Protein AF-0000000082404807 (afdb_homodimer)

Secondary structure (DSSP, 8-state):
----SS--HHHHHHHHHGGGGGGGS-TT-GGGG-B-TT--SBHHHHHHHHHHHHHHHHHHHHTT-SSPPPPS-------HHHHHHHHHHHHHHHHHHHHHHTT--EEETTEEE-HHHHHHHHHHHHHHHHHHHHHHHT------HHHHHHHHHHH-TTS-GGGS-HHHHHHHHTTSS-BTTB---TTEE---S-GGG--SS-EE-SS--TT-/----SS--HHHHHHHHHGGGGGGGS-TT-GGGG-B-TT--SBHHHHHHHHHHHHHHHHHHHHTT-SSPPPPS-------HHHHHHHHHHHHHHHHHHHHHHTT--EEETTEEE-HHHHHHHHHHHHHHHHHHHHHHHT------HHHHHHHHHHH-TTS-GGGS-HHHHHHHHTTSS-BTTB---TTEE---S-GGG--SS-EE-SS--TT-

Sequence (424 aa):
MTASAEPTPDDVVSAAKALHALTAIPDHSPRWSNTAEPTQWTATHTIEHISDALLFYSGQVARRADAKLPVMRDGRDAPASEHLDNVLSSAHVLAALLRDLAEERAFHPSGSADAPGWAGMAVTEILVHGTDAARALGVGLILPENVCARTVSRVFPWIDLTLARPPELLLAITGRFSIDGVHSDPAWWWQSAPLVEWDGLPRRRDVKPGWTMTASAEPTPDDVVSAAKALHALTAIPDHSPRWSNTAEPTQWTATHTIEHISDALLFYSGQVARRADAKLPVMRDGRDAPASEHLDNVLSSAHVLAALLRDLAEERAFHPSGSADAPGWAGMAVTEILVHGTDAARALGVGLILPENVCARTVSRVFPWIDLTLARPPELLLAITGRFSIDGVHSDPAWWWQSAPLVEWDGLPRRRDVKPGWT

InterPro domains:
  IPR034660 DinB/YfiT-like putative metalloenzymes [SSF109854] (30-139)

Structure (mmCIF, N/CA/C/O backbone):
data_AF-0000000082404807-model_v1
#
loop_
_entity.id
_entity.type
_entity.pdbx_description
1 polymer 'Mycothiol-dependent maleylpyruvate isomerase metal-binding domain-containing protein'
#
loop_
_atom_site.group_PDB
_atom_site.id
_atom_site.type_symbol
_atom_site.label_atom_id
_atom_site.label_alt_id
_atom_site.label_comp_id
_atom_site.label_asym_id
_atom_site.label_entity_id
_atom_site.label_seq_id
_atom_site.pdbx_PDB_ins_code
_atom_site.Cartn_x
_atom_site.Cartn_y
_atom_site.Cartn_z
_atom_site.occupancy
_atom_site.B_iso_or_equiv
_atom_site.auth_seq_id
_atom_site.auth_comp_id
_atom_site.auth_asym_id
_atom_site.auth_atom_id
_atom_site.pdbx_PDB_model_num
ATOM 1 N N . MET A 1 1 ? 7.828 -25.562 15.406 1 32.84 1 MET A N 1
ATOM 2 C CA . MET A 1 1 ? 6.629 -24.828 15.039 1 32.84 1 MET A CA 1
ATOM 3 C C . MET A 1 1 ? 5.945 -25.453 13.828 1 32.84 1 MET A C 1
ATOM 5 O O . MET A 1 1 ? 6.566 -25.625 12.773 1 32.84 1 MET A O 1
ATOM 9 N N . THR A 1 2 ? 5.027 -26.312 13.906 1 43.12 2 THR A N 1
ATOM 10 C CA . THR A 1 2 ? 4.461 -27.141 12.844 1 43.12 2 THR A CA 1
ATOM 11 C C . THR A 1 2 ? 4.133 -26.281 11.617 1 43.12 2 THR A C 1
ATOM 13 O O . THR A 1 2 ? 3.604 -25.172 11.742 1 43.12 2 THR A O 1
ATOM 16 N N . ALA A 1 3 ? 4.953 -26.438 10.633 1 64.25 3 ALA A N 1
ATOM 17 C CA . ALA A 1 3 ? 4.816 -25.75 9.352 1 64.25 3 ALA A CA 1
ATOM 18 C C . ALA A 1 3 ? 3.355 -25.672 8.922 1 64.25 3 ALA A C 1
ATOM 20 O O . ALA A 1 3 ? 2.627 -26.672 9 1 64.25 3 ALA A O 1
ATOM 21 N N . SER A 1 4 ? 2.699 -24.484 8.898 1 72.69 4 SER A N 1
ATOM 22 C CA . SER A 1 4 ? 1.311 -24.281 8.5 1 72.69 4 SER A CA 1
ATOM 23 C C . SER A 1 4 ? 0.981 -25.031 7.219 1 72.69 4 SER A C 1
ATOM 25 O O . SER A 1 4 ? 1.802 -25.109 6.305 1 72.69 4 SER A O 1
ATOM 27 N N . ALA A 1 5 ? -0.142 -25.734 7.242 1 90.81 5 ALA A N 1
ATOM 28 C CA . ALA A 1 5 ? -0.644 -26.438 6.059 1 90.81 5 ALA A CA 1
ATOM 29 C C . ALA A 1 5 ? -1.226 -25.453 5.047 1 90.81 5 ALA A C 1
ATOM 31 O O . ALA A 1 5 ? -1.428 -25.797 3.883 1 90.81 5 ALA A O 1
ATOM 32 N N . GLU A 1 6 ? -1.452 -24.234 5.512 1 97.06 6 GLU A N 1
ATOM 33 C CA . GLU A 1 6 ? -2.045 -23.219 4.648 1 97.06 6 GLU A CA 1
ATOM 34 C C . GLU A 1 6 ? -1.036 -22.125 4.305 1 97.06 6 GLU A C 1
ATOM 36 O O . GLU A 1 6 ? -0.04 -21.953 5.008 1 97.06 6 GLU A O 1
ATOM 41 N N . PRO A 1 7 ? -1.26 -21.422 3.166 1 98.62 7 PRO A N 1
ATOM 42 C CA . PRO A 1 7 ? -0.37 -20.312 2.834 1 98.62 7 PRO A CA 1
ATOM 43 C C . PRO A 1 7 ? -0.277 -19.281 3.953 1 98.62 7 PRO A C 1
ATOM 45 O O . PRO A 1 7 ? -1.282 -18.969 4.602 1 98.62 7 PRO A O 1
ATOM 48 N N . THR A 1 8 ? 0.869 -18.75 4.215 1 98.31 8 THR A N 1
ATOM 49 C CA . THR A 1 8 ? 1.134 -17.781 5.285 1 98.31 8 THR A CA 1
ATOM 50 C C . THR A 1 8 ? 1.59 -16.453 4.711 1 98.31 8 THR A C 1
ATOM 52 O O . THR A 1 8 ? 1.975 -16.375 3.541 1 98.31 8 THR A O 1
ATOM 55 N N . PRO A 1 9 ? 1.544 -15.43 5.531 1 98.5 9 PRO A N 1
ATOM 56 C CA . PRO A 1 9 ? 2.109 -14.156 5.094 1 98.5 9 PRO A CA 1
ATOM 57 C C . PRO A 1 9 ? 3.555 -14.281 4.613 1 98.5 9 PRO A C 1
ATOM 59 O O . PRO A 1 9 ? 3.941 -13.641 3.633 1 98.5 9 PRO A O 1
ATOM 62 N N . ASP A 1 10 ? 4.336 -15.094 5.203 1 98.31 10 ASP A N 1
ATOM 63 C CA . ASP A 1 10 ? 5.73 -15.273 4.809 1 98.31 10 ASP A CA 1
ATOM 64 C C . ASP A 1 10 ? 5.828 -15.891 3.416 1 98.31 10 ASP A C 1
ATOM 66 O O . ASP A 1 10 ? 6.797 -15.648 2.693 1 98.31 10 ASP A O 1
ATOM 70 N N . ASP A 1 11 ? 4.859 -16.703 3.072 1 98.94 11 ASP A N 1
ATOM 71 C CA . ASP A 1 11 ? 4.859 -17.312 1.743 1 98.94 11 ASP A CA 1
ATOM 72 C C . ASP A 1 11 ? 4.754 -16.25 0.654 1 98.94 11 ASP A C 1
ATOM 74 O O . ASP A 1 11 ? 5.312 -16.406 -0.432 1 98.94 11 ASP A O 1
ATOM 78 N N . VAL A 1 12 ? 3.994 -15.172 0.918 1 98.94 12 VAL A N 1
ATOM 79 C CA . VAL A 1 12 ? 3.857 -14.078 -0.041 1 98.94 12 VAL A CA 1
ATOM 80 C C . VAL A 1 12 ? 5.223 -13.445 -0.301 1 98.94 12 VAL A C 1
ATOM 82 O O . VAL A 1 12 ? 5.605 -13.234 -1.453 1 98.94 12 VAL A O 1
ATOM 85 N N . VAL A 1 13 ? 5.969 -13.219 0.742 1 98.88 13 VAL A N 1
ATOM 86 C CA . VAL A 1 13 ? 7.293 -12.609 0.629 1 98.88 13 VAL A CA 1
ATOM 87 C C . VAL A 1 13 ? 8.25 -13.578 -0.061 1 98.88 13 VAL A C 1
ATOM 89 O O . VAL A 1 13 ? 9.039 -13.18 -0.919 1 98.88 13 VAL A O 1
ATOM 92 N N . SER A 1 14 ? 8.156 -14.844 0.324 1 98.88 14 SER A N 1
ATOM 93 C CA . SER A 1 14 ? 8.992 -15.859 -0.313 1 98.88 14 SER A CA 1
ATOM 94 C C . SER A 1 14 ? 8.742 -15.914 -1.816 1 98.88 14 SER A C 1
ATOM 96 O O . SER A 1 14 ? 9.68 -16.047 -2.604 1 98.88 14 SER A O 1
ATOM 98 N N . ALA A 1 15 ? 7.48 -15.844 -2.221 1 98.94 15 ALA A N 1
ATOM 99 C CA . ALA A 1 15 ? 7.137 -15.844 -3.641 1 98.94 15 ALA A CA 1
ATOM 100 C C . ALA A 1 15 ? 7.777 -14.656 -4.359 1 98.94 15 ALA A C 1
ATOM 102 O O . ALA A 1 15 ? 8.336 -14.812 -5.449 1 98.94 15 ALA A O 1
ATOM 103 N N . ALA A 1 16 ? 7.73 -13.492 -3.768 1 98.94 16 ALA A N 1
ATOM 104 C CA . ALA A 1 16 ? 8.32 -12.305 -4.375 1 98.94 16 ALA A CA 1
ATOM 105 C C . ALA A 1 16 ? 9.836 -12.461 -4.523 1 98.94 16 ALA A C 1
ATOM 107 O O . ALA A 1 16 ? 10.406 -12.062 -5.539 1 98.94 16 ALA A O 1
ATOM 108 N N . LYS A 1 17 ? 10.453 -13.047 -3.518 1 98.81 17 LYS A N 1
ATOM 109 C CA . LYS A 1 17 ? 11.906 -13.242 -3.555 1 98.81 17 LYS A CA 1
ATOM 110 C C . LYS A 1 17 ? 12.305 -14.188 -4.684 1 98.81 17 LYS A C 1
ATOM 112 O O . LYS A 1 17 ? 13.414 -14.102 -5.203 1 98.81 17 LYS A O 1
ATOM 117 N N . ALA A 1 18 ? 11.414 -15.102 -5.047 1 98.75 18 ALA A N 1
ATOM 118 C CA . ALA A 1 18 ? 11.688 -16.047 -6.133 1 98.75 18 ALA A CA 1
ATOM 119 C C . ALA A 1 18 ? 11.922 -15.305 -7.449 1 98.75 18 ALA A C 1
ATOM 121 O O . ALA A 1 18 ? 12.508 -15.859 -8.383 1 98.75 18 ALA A O 1
ATOM 122 N N . LEU A 1 19 ? 11.477 -14.031 -7.559 1 98.75 19 LEU A N 1
ATOM 123 C CA . LEU A 1 19 ? 11.617 -13.258 -8.789 1 98.75 19 LEU A CA 1
ATOM 124 C C . LEU A 1 19 ? 12.961 -12.539 -8.836 1 98.75 19 LEU A C 1
ATOM 126 O O . LEU A 1 19 ? 13.289 -11.875 -9.82 1 98.75 19 LEU A O 1
ATOM 130 N N . HIS A 1 20 ? 13.797 -12.688 -7.789 1 97.88 20 HIS A N 1
ATOM 131 C CA . HIS A 1 20 ? 15.055 -11.969 -7.664 1 97.88 20 HIS A CA 1
ATOM 132 C C . HIS A 1 20 ? 15.945 -12.203 -8.875 1 97.88 20 HIS A C 1
ATOM 134 O O . HIS A 1 20 ? 16.688 -11.312 -9.289 1 97.88 20 HIS A O 1
ATOM 140 N N . ALA A 1 21 ? 15.867 -13.383 -9.508 1 98 21 ALA A N 1
ATOM 141 C CA . ALA A 1 21 ? 16.703 -13.734 -10.648 1 98 21 ALA A CA 1
ATOM 142 C C . ALA A 1 21 ? 16.484 -12.773 -11.812 1 98 21 ALA A C 1
ATOM 144 O O . ALA A 1 21 ? 17.391 -12.562 -12.625 1 98 21 ALA A O 1
ATOM 145 N N . LEU A 1 22 ? 15.328 -12.141 -11.875 1 98.75 22 LEU A N 1
ATOM 146 C CA . LEU A 1 22 ? 15.008 -11.242 -12.977 1 98.75 22 LEU A CA 1
ATOM 147 C C . LEU A 1 22 ? 15.789 -9.938 -12.859 1 98.75 22 LEU A C 1
ATOM 149 O O . LEU A 1 22 ? 15.906 -9.195 -13.836 1 98.75 22 LEU A O 1
ATOM 153 N N . THR A 1 23 ? 16.297 -9.609 -11.656 1 97.94 23 THR A N 1
ATOM 154 C CA . THR A 1 23 ? 17.047 -8.375 -11.438 1 97.94 23 THR A CA 1
ATOM 155 C C . THR A 1 23 ? 18.375 -8.391 -12.195 1 97.94 23 THR A C 1
ATOM 157 O O . THR A 1 23 ? 19.016 -7.355 -12.359 1 97.94 23 THR A O 1
ATOM 160 N N . ALA A 1 24 ? 18.75 -9.578 -12.695 1 97.88 24 ALA A N 1
ATOM 161 C CA . ALA A 1 24 ? 20 -9.719 -13.438 1 97.88 24 ALA A CA 1
ATOM 162 C C . ALA A 1 24 ? 19.875 -9.125 -14.836 1 97.88 24 ALA A C 1
ATOM 164 O O . ALA A 1 24 ? 20.875 -8.883 -15.516 1 97.88 24 ALA A O 1
ATOM 165 N N . ILE A 1 25 ? 18.641 -8.93 -15.312 1 98.69 25 ILE A N 1
ATOM 166 C CA . ILE A 1 25 ? 18.422 -8.359 -16.641 1 98.69 25 ILE A CA 1
ATOM 167 C C . ILE A 1 25 ? 18.484 -6.84 -16.562 1 98.69 25 ILE A C 1
ATOM 169 O O . ILE A 1 25 ? 17.688 -6.211 -15.859 1 98.69 25 ILE A O 1
ATOM 173 N N . PRO A 1 26 ? 19.438 -6.199 -17.234 1 98.56 26 PRO A N 1
ATOM 174 C CA . PRO A 1 26 ? 19.547 -4.738 -17.156 1 98.56 26 PRO A CA 1
ATOM 175 C C . PRO A 1 26 ? 18.281 -4.023 -17.625 1 98.56 26 PRO A C 1
ATOM 177 O O . PRO A 1 26 ? 17.625 -4.473 -18.562 1 98.56 26 PRO A O 1
ATOM 180 N N . ASP A 1 27 ? 18.016 -2.879 -17.094 1 98.5 27 ASP A N 1
ATOM 181 C CA . ASP A 1 27 ? 16.812 -2.113 -17.375 1 98.5 27 ASP A CA 1
ATOM 182 C C . ASP A 1 27 ? 16.719 -1.772 -18.859 1 98.5 27 ASP A C 1
ATOM 184 O O . ASP A 1 27 ? 15.609 -1.715 -19.422 1 98.5 27 ASP A O 1
ATOM 188 N N . HIS A 1 28 ? 17.812 -1.585 -19.484 1 98.31 28 HIS A N 1
ATOM 189 C CA . HIS A 1 28 ? 17.781 -1.116 -20.875 1 98.31 28 HIS A CA 1
ATOM 190 C C . HIS A 1 28 ? 17.703 -2.283 -21.844 1 98.31 28 HIS A C 1
ATOM 192 O O . HIS A 1 28 ? 17.641 -2.078 -23.062 1 98.31 28 HIS A O 1
ATOM 198 N N . SER A 1 29 ? 17.672 -3.51 -21.359 1 98.62 29 SER A N 1
ATOM 199 C CA . SER A 1 29 ? 17.578 -4.664 -22.25 1 98.62 29 SER A CA 1
ATOM 200 C C . SER A 1 29 ? 16.281 -4.629 -23.062 1 98.62 29 SER A C 1
ATOM 202 O O . SER A 1 29 ? 15.195 -4.441 -22.5 1 98.62 29 SER A O 1
ATOM 204 N N . PRO A 1 30 ? 16.344 -4.875 -24.328 1 98.38 30 PRO A N 1
ATOM 205 C CA . PRO A 1 30 ? 15.125 -4.914 -25.141 1 98.38 30 PRO A CA 1
ATOM 206 C C . PRO A 1 30 ? 14.234 -6.109 -24.812 1 98.38 30 PRO A C 1
ATOM 208 O O . PRO A 1 30 ? 13.07 -6.141 -25.219 1 98.38 30 PRO A O 1
ATOM 211 N N . ARG A 1 31 ? 14.766 -7.047 -24.078 1 98.56 31 ARG A N 1
ATOM 212 C CA . ARG A 1 31 ? 14.008 -8.25 -23.75 1 98.56 31 ARG A CA 1
ATOM 213 C C . ARG A 1 31 ? 12.789 -7.91 -22.891 1 98.56 31 ARG A C 1
ATOM 215 O O . ARG A 1 31 ? 11.805 -8.648 -22.891 1 98.56 31 ARG A O 1
ATOM 222 N N . TRP A 1 32 ? 12.852 -6.801 -22.219 1 98.69 32 TRP A N 1
ATOM 223 C CA . TRP A 1 32 ? 11.75 -6.406 -21.344 1 98.69 32 TRP A CA 1
ATOM 224 C C . TRP A 1 32 ? 10.484 -6.125 -22.156 1 98.69 32 TRP A C 1
ATOM 226 O O . TRP A 1 32 ? 9.383 -6.109 -21.609 1 98.69 32 TRP A O 1
ATOM 236 N N . SER A 1 33 ? 10.594 -5.93 -23.422 1 98.44 33 SER A N 1
ATOM 237 C CA . SER A 1 33 ? 9.445 -5.66 -24.297 1 98.44 33 SER A CA 1
ATOM 238 C C . SER A 1 33 ? 8.906 -6.945 -24.906 1 98.44 33 SER A C 1
ATOM 240 O O . SER A 1 33 ? 7.879 -6.93 -25.594 1 98.44 33 SER A O 1
ATOM 242 N N . ASN A 1 34 ? 9.562 -8.086 -24.625 1 98.5 34 ASN A N 1
ATOM 243 C CA . ASN A 1 34 ? 9.086 -9.375 -25.141 1 98.5 34 ASN A CA 1
ATOM 244 C C . ASN A 1 34 ? 7.824 -9.828 -24.422 1 98.5 34 ASN A C 1
ATOM 246 O O . ASN A 1 34 ? 7.52 -9.352 -23.328 1 98.5 34 ASN A O 1
ATOM 250 N N . THR A 1 35 ? 7.086 -10.703 -25.094 1 97.19 35 THR A N 1
ATOM 251 C CA . THR A 1 35 ? 5.934 -11.391 -24.516 1 97.19 35 THR A CA 1
ATOM 252 C C . THR A 1 35 ? 6.152 -12.898 -24.516 1 97.19 35 THR A C 1
ATOM 254 O O . THR A 1 35 ? 7.059 -13.398 -25.188 1 97.19 35 THR A O 1
ATOM 257 N N . ALA A 1 36 ? 5.438 -13.531 -23.703 1 92.94 36 ALA A N 1
ATOM 258 C CA . ALA A 1 36 ? 5.434 -14.992 -23.703 1 92.94 36 ALA A CA 1
ATOM 259 C C . ALA A 1 36 ? 4.016 -15.539 -23.531 1 92.94 36 ALA A C 1
ATOM 261 O O . ALA A 1 36 ? 3.227 -14.992 -22.766 1 92.94 36 ALA A O 1
ATOM 262 N N . GLU A 1 37 ? 3.775 -16.578 -24.281 1 90.38 37 GLU A N 1
ATOM 263 C CA . GLU A 1 37 ? 2.49 -17.266 -24.125 1 90.38 37 GLU A CA 1
ATOM 264 C C . GLU A 1 37 ? 2.289 -17.75 -22.703 1 90.38 37 GLU A C 1
ATOM 266 O O . GLU A 1 37 ? 3.24 -18.172 -22.047 1 90.38 37 GLU A O 1
ATOM 271 N N . PRO A 1 38 ? 1.05 -17.703 -22.156 1 89.81 38 PRO A N 1
ATOM 272 C CA . PRO A 1 38 ? -0.196 -17.391 -22.859 1 89.81 38 PRO A CA 1
ATOM 273 C C . PRO A 1 38 ? -0.546 -15.898 -22.781 1 89.81 38 PRO A C 1
ATOM 275 O O . PRO A 1 38 ? -1.612 -15.484 -23.234 1 89.81 38 PRO A O 1
ATOM 278 N N . THR A 1 39 ? 0.325 -15.039 -22.234 1 88.81 39 THR A N 1
ATOM 279 C CA . THR A 1 39 ? -0 -13.625 -22.062 1 88.81 39 THR A CA 1
ATOM 280 C C . THR A 1 39 ? 0.46 -12.812 -23.266 1 88.81 39 THR A C 1
ATOM 282 O O . THR A 1 39 ? 1.368 -13.227 -23.984 1 88.81 39 THR A O 1
ATOM 285 N N . GLN A 1 40 ? -0.214 -11.695 -23.484 1 93.25 40 GLN A N 1
ATOM 286 C CA . GLN A 1 40 ? 0.219 -10.742 -24.5 1 93.25 40 GLN A CA 1
ATOM 287 C C . GLN A 1 40 ? 0.892 -9.523 -23.875 1 93.25 40 GLN A C 1
ATOM 289 O O . GLN A 1 40 ? 1.247 -8.578 -24.578 1 93.25 40 GLN A O 1
ATOM 294 N N . TRP A 1 41 ? 1.074 -9.602 -22.641 1 95.44 41 TRP A N 1
ATOM 295 C CA . TRP A 1 41 ? 1.733 -8.523 -21.922 1 95.44 41 TRP A CA 1
ATOM 296 C C . TRP A 1 41 ? 3.248 -8.609 -22.062 1 95.44 41 TRP A C 1
ATOM 298 O O . TRP A 1 41 ? 3.814 -9.703 -22.062 1 95.44 41 TRP A O 1
ATOM 308 N N . THR A 1 42 ? 3.869 -7.441 -22.156 1 97.69 42 THR A N 1
ATOM 309 C CA . THR A 1 42 ? 5.328 -7.422 -22.109 1 97.69 42 THR A CA 1
ATOM 310 C C . THR A 1 42 ? 5.828 -7.875 -20.734 1 97.69 42 THR A C 1
ATOM 312 O O . THR A 1 42 ? 5.074 -7.867 -19.766 1 97.69 42 THR A O 1
ATOM 315 N N . ALA A 1 43 ? 7.098 -8.305 -20.703 1 98.5 43 ALA A N 1
ATOM 316 C CA . ALA A 1 43 ? 7.695 -8.695 -19.438 1 98.5 43 ALA A CA 1
ATOM 317 C C . ALA A 1 43 ? 7.57 -7.574 -18.406 1 98.5 43 ALA A C 1
ATOM 319 O O . ALA A 1 43 ? 7.176 -7.82 -17.25 1 98.5 43 ALA A O 1
ATOM 320 N N . THR A 1 44 ? 7.848 -6.352 -18.828 1 98.31 44 THR A N 1
ATOM 321 C CA . THR A 1 44 ? 7.793 -5.223 -17.906 1 98.31 44 THR A CA 1
ATOM 322 C C . THR A 1 44 ? 6.367 -4.988 -17.422 1 98.31 44 THR A C 1
ATOM 324 O O . THR A 1 44 ? 6.133 -4.785 -16.234 1 98.31 44 THR A O 1
ATOM 327 N N . HIS A 1 45 ? 5.426 -5.008 -18.328 1 97 45 HIS A N 1
ATOM 328 C CA . HIS A 1 45 ? 4.035 -4.824 -17.938 1 97 45 HIS A CA 1
ATOM 329 C C . HIS A 1 45 ? 3.576 -5.934 -16.984 1 97 45 HIS A C 1
ATOM 331 O O . HIS A 1 45 ? 2.795 -5.688 -16.062 1 97 45 HIS A O 1
ATOM 337 N N . THR A 1 46 ? 4.012 -7.125 -17.234 1 97.38 46 THR A N 1
ATOM 338 C CA . THR A 1 46 ? 3.65 -8.266 -16.391 1 97.38 46 THR A CA 1
ATOM 339 C C . THR A 1 46 ? 4.125 -8.055 -14.961 1 97.38 46 THR A C 1
ATOM 341 O O . THR A 1 46 ? 3.365 -8.266 -14.016 1 97.38 46 THR A O 1
ATOM 344 N N . ILE A 1 47 ? 5.367 -7.586 -14.828 1 98.31 47 ILE A N 1
ATOM 345 C CA . ILE A 1 47 ? 5.902 -7.34 -13.492 1 98.31 47 ILE A CA 1
ATOM 346 C C . ILE A 1 47 ? 5.137 -6.195 -12.836 1 98.31 47 ILE A C 1
ATOM 348 O O . ILE A 1 47 ? 4.789 -6.27 -11.656 1 98.31 47 ILE A O 1
ATOM 352 N N . GLU A 1 48 ? 4.879 -5.152 -13.578 1 97.44 48 GLU A N 1
ATOM 353 C CA . GLU A 1 48 ? 4.082 -4.031 -13.094 1 97.44 48 GLU A CA 1
ATOM 354 C C . GLU A 1 48 ? 2.734 -4.5 -12.555 1 97.44 48 GLU A C 1
ATOM 356 O O . GLU A 1 48 ? 2.307 -4.082 -11.477 1 97.44 48 GLU A O 1
ATOM 361 N N . HIS A 1 49 ? 2.105 -5.363 -13.234 1 96.69 49 HIS A N 1
ATOM 362 C CA . HIS A 1 49 ? 0.781 -5.875 -12.898 1 96.69 49 HIS A CA 1
ATOM 363 C C . HIS A 1 49 ? 0.786 -6.566 -11.539 1 96.69 49 HIS A C 1
ATOM 365 O O . HIS A 1 49 ? -0.181 -6.465 -10.781 1 96.69 49 HIS A O 1
ATOM 371 N N . ILE A 1 50 ? 1.795 -7.293 -11.258 1 98.12 50 ILE A N 1
ATOM 372 C CA . ILE A 1 50 ? 1.865 -8.023 -10 1 98.12 50 ILE A CA 1
ATOM 373 C C . ILE A 1 50 ? 1.721 -7.059 -8.828 1 98.12 50 ILE A C 1
ATOM 375 O O . ILE A 1 50 ? 0.921 -7.289 -7.918 1 98.12 50 ILE A O 1
ATOM 379 N N . SER A 1 51 ? 2.465 -5.93 -8.875 1 97.81 51 SER A N 1
ATOM 380 C CA . SER A 1 51 ? 2.371 -4.938 -7.812 1 97.81 51 SER A CA 1
ATOM 381 C C . SER A 1 51 ? 0.984 -4.305 -7.77 1 97.81 51 SER A C 1
ATOM 383 O O . SER A 1 51 ? 0.461 -4.016 -6.691 1 97.81 51 SER A O 1
ATOM 385 N N . ASP A 1 52 ? 0.389 -4.059 -8.945 1 96.69 52 ASP A N 1
ATOM 386 C CA . ASP A 1 52 ? -0.965 -3.516 -9 1 96.69 52 ASP A CA 1
ATOM 387 C C . ASP A 1 52 ? -1.953 -4.434 -8.281 1 96.69 52 ASP A C 1
ATOM 389 O O . ASP A 1 52 ? -2.777 -3.967 -7.492 1 96.69 52 ASP A O 1
ATOM 393 N N . ALA A 1 53 ? -1.853 -5.699 -8.531 1 96.69 53 ALA A N 1
ATOM 394 C CA . ALA A 1 53 ? -2.75 -6.684 -7.93 1 96.69 53 ALA A CA 1
ATOM 395 C C . ALA A 1 53 ? -2.564 -6.746 -6.418 1 96.69 53 ALA A C 1
ATOM 397 O O . ALA A 1 53 ? -3.541 -6.754 -5.668 1 96.69 53 ALA A O 1
ATOM 398 N N . LEU A 1 54 ? -1.312 -6.785 -6 1 98.56 54 LEU A N 1
ATOM 399 C CA . LEU A 1 54 ? -1.034 -6.906 -4.574 1 98.56 54 LEU A CA 1
ATOM 400 C C . LEU A 1 54 ? -1.513 -5.672 -3.82 1 98.56 54 LEU A C 1
ATOM 402 O O . LEU A 1 54 ? -2.002 -5.777 -2.693 1 98.56 54 LEU A O 1
ATOM 406 N N . LEU A 1 55 ? -1.376 -4.504 -4.375 1 97.88 55 LEU A N 1
ATOM 407 C CA . LEU A 1 55 ? -1.842 -3.291 -3.709 1 97.88 55 LEU A CA 1
ATOM 408 C C . LEU A 1 55 ? -3.365 -3.223 -3.707 1 97.88 55 LEU A C 1
ATOM 410 O O . LEU A 1 55 ? -3.967 -2.711 -2.76 1 97.88 55 LEU A O 1
ATOM 414 N N . PHE A 1 56 ? -3.986 -3.752 -4.773 1 96.62 56 PHE A N 1
ATOM 415 C CA . PHE A 1 56 ? -5.438 -3.9 -4.727 1 96.62 56 PHE A CA 1
ATOM 416 C C . PHE A 1 56 ? -5.855 -4.781 -3.555 1 96.62 56 PHE A C 1
ATOM 418 O O . PHE A 1 56 ? -6.742 -4.414 -2.781 1 96.62 56 PHE A O 1
ATOM 425 N N . TYR A 1 57 ? -5.215 -5.941 -3.426 1 98.44 57 TYR A N 1
ATOM 426 C CA . TYR A 1 57 ? -5.477 -6.812 -2.287 1 98.44 57 TYR A CA 1
ATOM 427 C C . TYR A 1 57 ? -5.281 -6.07 -0.972 1 98.44 57 TYR A C 1
ATOM 429 O O . TYR A 1 57 ? -6.109 -6.176 -0.063 1 98.44 57 TYR A O 1
ATOM 437 N N . SER A 1 58 ? -4.219 -5.309 -0.904 1 98.75 58 SER A N 1
ATOM 438 C CA . SER A 1 58 ? -3.875 -4.598 0.324 1 98.75 58 SER A CA 1
ATOM 439 C C . SER A 1 58 ? -4.98 -3.627 0.73 1 98.75 58 SER A C 1
ATOM 441 O O . SER A 1 58 ? -5.336 -3.545 1.906 1 98.75 58 SER A O 1
ATOM 443 N N . GLY A 1 59 ? -5.488 -2.887 -0.216 1 98.38 59 GLY A N 1
ATOM 444 C CA . GLY A 1 59 ? -6.59 -1.985 0.083 1 98.38 59 GLY A CA 1
ATOM 445 C C . GLY A 1 59 ? -7.812 -2.699 0.628 1 98.38 59 GLY A C 1
ATOM 446 O O . GLY A 1 59 ? -8.406 -2.26 1.616 1 98.38 59 GLY A O 1
ATOM 447 N N . GLN A 1 60 ? -8.195 -3.812 -0.011 1 98.5 60 GLN A N 1
ATOM 448 C CA . GLN A 1 60 ? -9.352 -4.59 0.419 1 98.5 60 GLN A CA 1
ATOM 449 C C . GLN A 1 60 ? -9.172 -5.102 1.846 1 98.5 60 GLN A C 1
ATOM 451 O O . GLN A 1 60 ? -10.094 -5.004 2.666 1 98.5 60 GLN A O 1
ATOM 456 N N . VAL A 1 61 ? -7.984 -5.656 2.107 1 98.88 61 VAL A N 1
ATOM 457 C CA . VAL A 1 61 ? -7.688 -6.281 3.393 1 98.88 61 VAL A CA 1
ATOM 458 C C . VAL A 1 61 ? -7.629 -5.215 4.484 1 98.88 61 VAL A C 1
ATOM 460 O O . VAL A 1 61 ? -8.234 -5.371 5.547 1 98.88 61 VAL A O 1
ATOM 463 N N . ALA A 1 62 ? -6.941 -4.105 4.23 1 98.81 62 ALA A N 1
ATOM 464 C CA . ALA A 1 62 ? -6.746 -3.057 5.23 1 98.81 62 ALA A CA 1
ATOM 465 C C . ALA A 1 62 ? -8.078 -2.449 5.656 1 98.81 62 ALA A C 1
ATOM 467 O O . ALA A 1 62 ? -8.266 -2.096 6.824 1 98.81 62 ALA A O 1
ATOM 468 N N . ARG A 1 63 ? -8.984 -2.344 4.715 1 98.69 63 ARG A N 1
ATOM 469 C CA . ARG A 1 63 ? -10.273 -1.696 4.949 1 98.69 63 ARG A CA 1
ATOM 470 C C . ARG A 1 63 ? -11.32 -2.709 5.402 1 98.69 63 ARG A C 1
ATOM 472 O O . ARG A 1 63 ? -12.469 -2.346 5.664 1 98.69 63 ARG A O 1
ATOM 479 N N . ARG A 1 64 ? -10.938 -4.02 5.504 1 98.56 64 ARG A N 1
ATOM 480 C CA . ARG A 1 64 ? -11.93 -5.062 5.734 1 98.56 64 ARG A CA 1
ATOM 481 C C . ARG A 1 64 ? -13.156 -4.863 4.848 1 98.56 64 ARG A C 1
ATOM 483 O O . ARG A 1 64 ? -14.289 -4.887 5.328 1 98.56 64 ARG A O 1
ATOM 490 N N . ALA A 1 65 ? -12.875 -4.691 3.578 1 98.31 65 ALA A N 1
ATOM 491 C CA . ALA A 1 65 ? -13.898 -4.273 2.623 1 98.31 65 ALA A CA 1
ATOM 492 C C . ALA A 1 65 ? -15.008 -5.312 2.518 1 98.31 65 ALA A C 1
ATOM 494 O O . ALA A 1 65 ? -14.758 -6.516 2.627 1 98.31 65 ALA A O 1
ATOM 495 N N . ASP A 1 66 ? -16.234 -4.875 2.242 1 97.44 66 ASP A N 1
ATOM 496 C CA . ASP A 1 66 ? -17.375 -5.758 2.008 1 97.44 66 ASP A CA 1
ATOM 497 C C . ASP A 1 66 ? -17.797 -5.727 0.54 1 97.44 66 ASP A C 1
ATOM 499 O O . ASP A 1 66 ? -18.688 -6.461 0.134 1 97.44 66 ASP A O 1
ATOM 503 N N . ALA A 1 67 ? -17.172 -4.898 -0.17 1 96.44 67 ALA A N 1
ATOM 504 C CA . ALA A 1 67 ? -17.359 -4.785 -1.615 1 96.44 67 ALA A CA 1
ATOM 505 C C . ALA A 1 67 ? -16.078 -4.324 -2.295 1 96.44 67 ALA A C 1
ATOM 507 O O . ALA A 1 67 ? -15.109 -3.941 -1.622 1 96.44 67 ALA A O 1
ATOM 508 N N . LYS A 1 68 ? -16.078 -4.418 -3.545 1 95.69 68 LYS A N 1
ATOM 509 C CA . LYS A 1 68 ? -14.898 -4.023 -4.301 1 95.69 68 LYS A CA 1
ATOM 510 C C . LYS A 1 68 ? -14.586 -2.541 -4.102 1 95.69 68 LYS A C 1
ATOM 512 O O . LYS A 1 68 ? -15.453 -1.688 -4.289 1 95.69 68 LYS A O 1
ATOM 517 N N . LEU A 1 69 ? -13.375 -2.203 -3.758 1 97 69 LEU A N 1
ATOM 518 C CA . LEU A 1 69 ? -12.891 -0.834 -3.615 1 97 69 LEU A CA 1
ATOM 519 C C . LEU A 1 69 ? -12.148 -0.385 -4.871 1 97 69 LEU A C 1
ATOM 521 O O . LEU A 1 69 ? -11.688 -1.216 -5.656 1 97 69 LEU A O 1
ATOM 525 N N . PRO A 1 70 ? -11.992 0.913 -5.035 1 95.56 70 PRO A N 1
ATOM 526 C CA . PRO A 1 70 ? -11.156 1.41 -6.133 1 95.56 70 PRO A CA 1
ATOM 527 C C . PRO A 1 70 ? -9.703 0.939 -6.027 1 95.56 70 PRO A C 1
ATOM 529 O O . PRO A 1 70 ? -9.172 0.822 -4.926 1 95.56 70 PRO A O 1
ATOM 532 N N . VAL A 1 71 ? -9.086 0.73 -7.172 1 95.31 71 VAL A N 1
ATOM 533 C CA . VAL A 1 71 ? -7.68 0.333 -7.18 1 95.31 71 VAL A CA 1
ATOM 534 C C . VAL A 1 71 ? -6.824 1.454 -6.598 1 95.31 71 VAL A C 1
ATOM 536 O O . VAL A 1 71 ? -7.113 2.635 -6.797 1 95.31 71 VAL A O 1
ATOM 539 N N . MET A 1 72 ? -5.758 1.128 -5.961 1 95.25 72 MET A N 1
ATOM 540 C CA . MET A 1 72 ? -4.852 2.107 -5.367 1 95.25 72 MET A CA 1
ATOM 541 C C . MET A 1 72 ? -3.732 2.473 -6.336 1 95.25 72 MET A C 1
ATOM 543 O O . MET A 1 72 ? -3.115 3.531 -6.211 1 95.25 72 MET A O 1
ATOM 547 N N . ARG A 1 73 ? -3.498 1.586 -7.223 1 94.81 73 ARG A N 1
ATOM 548 C CA . ARG A 1 73 ? -2.453 1.718 -8.234 1 94.81 73 ARG A CA 1
ATOM 549 C C . ARG A 1 73 ? -2.883 1.082 -9.547 1 94.81 73 ARG A C 1
ATOM 551 O O . ARG A 1 73 ? -3.535 0.037 -9.555 1 94.81 73 ARG A O 1
ATOM 558 N N . ASP A 1 74 ? -2.646 1.751 -10.633 1 91.75 74 ASP A N 1
ATOM 559 C CA . ASP A 1 74 ? -2.984 1.256 -11.969 1 91.75 74 ASP A CA 1
ATOM 560 C C . ASP A 1 74 ? -1.86 1.539 -12.961 1 91.75 74 ASP A C 1
ATOM 562 O O . ASP A 1 74 ? -2.045 2.293 -13.914 1 91.75 74 ASP A O 1
ATOM 566 N N . GLY A 1 75 ? -0.705 0.919 -12.609 1 88.2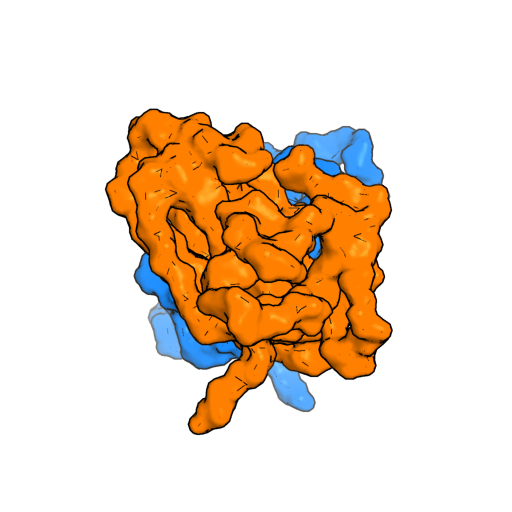5 75 GLY A N 1
ATOM 567 C CA . GLY A 1 75 ? 0.461 1.105 -13.461 1 88.25 75 GLY A CA 1
ATOM 568 C C . GLY A 1 75 ? 1.269 2.338 -13.109 1 88.25 75 GLY A C 1
ATOM 569 O O . GLY A 1 75 ? 0.853 3.139 -12.266 1 88.25 75 GLY A O 1
ATOM 570 N N . ARG A 1 76 ? 2.479 2.482 -13.57 1 88.25 76 ARG A N 1
ATOM 571 C CA . ARG A 1 76 ? 3.35 3.652 -13.523 1 88.25 76 ARG A CA 1
ATOM 572 C C . ARG A 1 76 ? 4.523 3.504 -14.484 1 88.25 76 ARG A C 1
ATOM 574 O O . ARG A 1 76 ? 4.98 2.389 -14.75 1 88.25 76 ARG A O 1
ATOM 581 N N . ASP A 1 77 ? 4.898 4.535 -15.055 1 90.56 77 ASP A N 1
ATOM 582 C CA . ASP A 1 77 ? 6.105 4.531 -15.875 1 90.56 77 ASP A CA 1
ATOM 583 C C . ASP A 1 77 ? 7.359 4.465 -15 1 90.56 77 ASP A C 1
ATOM 585 O O . ASP A 1 77 ? 7.637 5.395 -14.234 1 90.56 77 ASP A O 1
ATOM 589 N N . ALA A 1 78 ? 8.086 3.365 -15.086 1 96.25 78 ALA A N 1
ATOM 590 C CA . ALA A 1 78 ? 9.297 3.152 -14.289 1 96.25 78 ALA A CA 1
ATOM 591 C C . ALA A 1 78 ? 10.164 2.053 -14.891 1 96.25 78 ALA A C 1
ATOM 593 O O . ALA A 1 78 ? 9.672 1.22 -15.664 1 96.25 78 ALA A O 1
ATOM 594 N N . PRO A 1 79 ? 11.438 2.01 -14.594 1 97.12 79 PRO A N 1
ATOM 595 C CA . PRO A 1 79 ? 12.297 0.907 -15.031 1 97.12 79 PRO A CA 1
ATOM 596 C C . PRO A 1 79 ? 11.906 -0.43 -14.406 1 97.12 79 PRO A C 1
ATOM 598 O O . PRO A 1 79 ? 11.289 -0.459 -13.336 1 97.12 79 PRO A O 1
ATOM 601 N N . ALA A 1 80 ? 12.273 -1.496 -15.094 1 97.94 80 ALA A N 1
ATOM 602 C CA . ALA A 1 80 ? 11.945 -2.852 -14.664 1 97.94 80 ALA A CA 1
ATOM 603 C C . ALA A 1 80 ? 12.469 -3.115 -13.25 1 97.94 80 ALA A C 1
ATOM 605 O O . ALA A 1 80 ? 11.805 -3.781 -12.453 1 97.94 80 ALA A O 1
ATOM 606 N N . SER A 1 81 ? 13.656 -2.576 -12.945 1 98 81 SER A N 1
ATOM 607 C CA . SER A 1 81 ? 14.242 -2.793 -11.633 1 98 81 SER A CA 1
ATOM 608 C C . SER A 1 81 ? 13.367 -2.203 -10.531 1 98 81 SER A C 1
ATOM 610 O O . SER A 1 81 ? 13.25 -2.783 -9.445 1 98 81 SER A O 1
ATOM 612 N N . GLU A 1 82 ? 12.758 -1.061 -10.781 1 97.88 82 GLU A N 1
ATOM 613 C CA . GLU A 1 82 ? 11.867 -0.452 -9.805 1 97.88 82 GLU A CA 1
ATOM 614 C C . GLU A 1 82 ? 10.57 -1.255 -9.664 1 97.88 82 GLU A C 1
ATOM 616 O O . GLU A 1 82 ? 10.023 -1.37 -8.562 1 97.88 82 GLU A O 1
ATOM 621 N N . HIS A 1 83 ? 10.086 -1.798 -10.805 1 98.31 83 HIS A N 1
ATOM 622 C CA . HIS A 1 83 ? 8.898 -2.646 -10.734 1 98.31 83 HIS A CA 1
ATOM 623 C C . HIS A 1 83 ? 9.164 -3.898 -9.906 1 98.31 83 HIS A C 1
ATOM 625 O O . HIS A 1 83 ? 8.32 -4.316 -9.109 1 98.31 83 HIS A O 1
ATOM 631 N N . LEU A 1 84 ? 10.344 -4.492 -10.109 1 98.75 84 LEU A N 1
ATOM 632 C CA . LEU A 1 84 ? 10.703 -5.668 -9.32 1 98.75 84 LEU A CA 1
ATOM 633 C C . LEU A 1 84 ? 10.797 -5.32 -7.84 1 98.75 84 LEU A C 1
ATOM 635 O O . LEU A 1 84 ? 10.352 -6.094 -6.988 1 98.75 84 LEU A O 1
ATOM 639 N N . ASP A 1 85 ? 11.359 -4.188 -7.594 1 98.44 85 ASP A N 1
ATOM 640 C CA . ASP A 1 85 ? 11.414 -3.715 -6.215 1 98.44 85 ASP A CA 1
ATOM 641 C C . ASP A 1 85 ? 10.016 -3.506 -5.648 1 98.44 85 ASP A C 1
ATOM 643 O O . ASP A 1 85 ? 9.742 -3.85 -4.496 1 98.44 85 ASP A O 1
ATOM 647 N N . ASN A 1 86 ? 9.125 -2.934 -6.434 1 98.5 86 ASN A N 1
ATOM 648 C CA . ASN A 1 86 ? 7.742 -2.705 -6.012 1 98.5 86 ASN A CA 1
ATOM 649 C C . ASN A 1 86 ? 7.02 -4.02 -5.727 1 98.5 86 ASN A C 1
ATOM 651 O O . ASN A 1 86 ? 6.168 -4.082 -4.84 1 98.5 86 ASN A O 1
ATOM 655 N N . VAL A 1 87 ? 7.32 -5.078 -6.465 1 98.88 87 VAL A N 1
ATOM 656 C CA . VAL A 1 87 ? 6.738 -6.383 -6.168 1 98.88 87 VAL A CA 1
ATOM 657 C C . VAL A 1 87 ? 7.133 -6.816 -4.758 1 98.88 87 VAL A C 1
ATOM 659 O O . VAL A 1 87 ? 6.277 -7.23 -3.967 1 98.88 87 VAL A O 1
ATOM 662 N N . LEU A 1 88 ? 8.414 -6.672 -4.465 1 98.88 88 LEU A N 1
ATOM 663 C CA . LEU A 1 88 ? 8.898 -7.059 -3.146 1 98.88 88 LEU A CA 1
ATOM 664 C C . LEU A 1 88 ? 8.25 -6.203 -2.061 1 98.88 88 LEU A C 1
ATOM 666 O O . LEU A 1 88 ? 7.789 -6.727 -1.045 1 98.88 88 LEU A O 1
ATOM 670 N N . SER A 1 89 ? 8.203 -4.918 -2.275 1 98.81 89 SER A N 1
ATOM 671 C CA . SER A 1 89 ? 7.59 -4.016 -1.305 1 98.81 89 SER A CA 1
ATOM 672 C C . SER A 1 89 ? 6.109 -4.328 -1.115 1 98.81 89 SER A C 1
ATOM 674 O O . SER A 1 89 ? 5.621 -4.383 0.015 1 98.81 89 SER A O 1
ATOM 676 N N . SER A 1 90 ? 5.371 -4.512 -2.217 1 98.88 90 SER A N 1
ATOM 677 C CA . SER A 1 90 ? 3.945 -4.805 -2.129 1 98.88 90 SER A CA 1
ATOM 678 C C . SER A 1 90 ? 3.695 -6.141 -1.435 1 98.88 90 SER A C 1
ATOM 680 O O . SER A 1 90 ? 2.697 -6.301 -0.729 1 98.88 90 SER A O 1
ATOM 682 N N . ALA A 1 91 ? 4.59 -7.094 -1.641 1 98.94 91 ALA A N 1
ATOM 683 C CA . ALA A 1 91 ? 4.488 -8.375 -0.95 1 98.94 91 ALA A CA 1
ATOM 684 C C . ALA A 1 91 ? 4.633 -8.203 0.559 1 98.94 91 ALA A C 1
ATOM 686 O O . ALA A 1 91 ? 3.869 -8.781 1.335 1 98.94 91 ALA A O 1
ATOM 687 N N . HIS A 1 92 ? 5.609 -7.398 0.952 1 98.94 92 HIS A N 1
ATOM 688 C CA . HIS A 1 92 ? 5.805 -7.129 2.373 1 98.94 92 HIS A CA 1
ATOM 689 C C . HIS A 1 92 ? 4.609 -6.387 2.963 1 98.94 92 HIS A C 1
ATOM 691 O O . HIS A 1 92 ? 4.199 -6.664 4.09 1 98.94 92 HIS A O 1
ATOM 697 N N . VAL A 1 93 ? 4.09 -5.422 2.229 1 98.94 93 VAL A N 1
ATOM 698 C CA . VAL A 1 93 ? 2.914 -4.688 2.68 1 98.94 93 VAL A CA 1
ATOM 699 C C . VAL A 1 93 ? 1.757 -5.652 2.92 1 98.94 93 VAL A C 1
ATOM 701 O O . VAL A 1 93 ? 1.171 -5.676 4.004 1 98.94 93 VAL A O 1
ATOM 704 N N . LEU A 1 94 ? 1.461 -6.461 1.945 1 98.94 94 LEU A N 1
ATOM 705 C CA . LEU A 1 94 ? 0.337 -7.383 2.07 1 98.94 94 LEU A CA 1
ATOM 706 C C . LEU A 1 94 ? 0.581 -8.391 3.189 1 98.94 94 LEU A C 1
ATOM 708 O O . LEU A 1 94 ? -0.338 -8.727 3.939 1 98.94 94 LEU A O 1
ATOM 712 N N . ALA A 1 95 ? 1.796 -8.891 3.283 1 98.88 95 ALA A N 1
ATOM 713 C CA . ALA A 1 95 ? 2.113 -9.852 4.336 1 98.88 95 ALA A CA 1
ATOM 714 C C . ALA A 1 95 ? 1.803 -9.273 5.715 1 98.88 95 ALA A C 1
ATOM 716 O O . ALA A 1 95 ? 1.188 -9.945 6.551 1 98.88 95 ALA A O 1
ATOM 717 N N . ALA A 1 96 ? 2.205 -8.047 5.949 1 98.75 96 ALA A N 1
ATOM 718 C CA . ALA A 1 96 ? 1.929 -7.398 7.227 1 98.75 96 ALA A CA 1
ATOM 719 C C . ALA A 1 96 ? 0.427 -7.238 7.445 1 98.75 96 ALA A C 1
ATOM 721 O O . ALA A 1 96 ? -0.067 -7.434 8.562 1 98.75 96 ALA A O 1
ATOM 722 N N . LEU A 1 97 ? -0.274 -6.902 6.438 1 98.88 97 LEU A N 1
ATOM 723 C CA . LEU A 1 97 ? -1.719 -6.719 6.531 1 98.88 97 LEU A CA 1
ATOM 724 C C . LEU A 1 97 ? -2.41 -8.039 6.863 1 98.88 97 LEU A C 1
ATOM 726 O O . LEU A 1 97 ? -3.402 -8.055 7.598 1 98.88 97 LEU A O 1
ATOM 730 N N . LEU A 1 98 ? -1.896 -9.086 6.309 1 98.75 98 LEU A N 1
ATOM 731 C CA . LEU A 1 98 ? -2.5 -10.391 6.566 1 98.75 98 LEU A CA 1
ATOM 732 C C . LEU A 1 98 ? -2.275 -10.812 8.016 1 98.75 98 LEU A C 1
ATOM 734 O O . LEU A 1 98 ? -3.129 -11.477 8.609 1 98.75 98 LEU A O 1
ATOM 738 N N . ARG A 1 99 ? -1.144 -10.438 8.57 1 97.69 99 ARG A N 1
ATOM 739 C CA . ARG A 1 99 ? -0.947 -10.664 10 1 97.69 99 ARG A CA 1
ATOM 740 C C . ARG A 1 99 ? -1.942 -9.852 10.828 1 97.69 99 ARG A C 1
ATOM 742 O O . ARG A 1 99 ? -2.482 -10.352 11.82 1 97.69 99 ARG A O 1
ATOM 749 N N . ASP A 1 100 ? -2.174 -8.688 10.391 1 97.19 100 ASP A N 1
ATOM 750 C CA . ASP A 1 100 ? -3.098 -7.785 11.078 1 97.19 100 ASP A CA 1
ATOM 751 C C . ASP A 1 100 ? -4.543 -8.258 10.922 1 97.19 100 ASP A C 1
ATOM 753 O O . ASP A 1 100 ? -5.379 -8.023 11.797 1 97.19 100 ASP A O 1
ATOM 757 N N . LEU A 1 101 ? -4.84 -8.828 9.7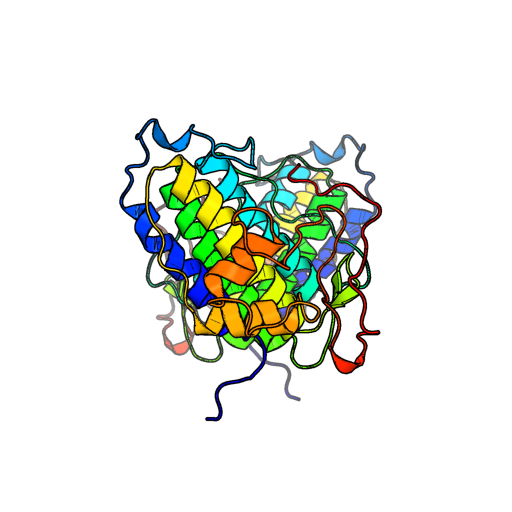89 1 97.94 101 LEU A N 1
ATOM 758 C CA . LEU A 1 101 ? -6.191 -9.289 9.492 1 97.94 101 LEU A CA 1
ATOM 759 C C . LEU A 1 101 ? -6.645 -10.328 10.516 1 97.94 101 LEU A C 1
ATOM 761 O O . LEU A 1 101 ? -7.824 -10.383 10.875 1 97.94 101 LEU A O 1
ATOM 765 N N . ALA A 1 102 ? -5.758 -11.18 11 1 95.75 102 ALA A N 1
ATOM 766 C CA . ALA A 1 102 ? -6.055 -12.203 12 1 95.75 102 ALA A CA 1
ATOM 767 C C . ALA A 1 102 ? -7.152 -13.141 11.516 1 95.75 102 ALA A C 1
ATOM 769 O O . ALA A 1 102 ? -7.039 -13.734 10.445 1 95.75 102 ALA A O 1
ATOM 770 N N . GLU A 1 103 ? -8.281 -13.195 12.219 1 97.25 103 GLU A N 1
ATOM 771 C CA . GLU A 1 103 ? -9.328 -14.164 11.875 1 97.25 103 GLU A CA 1
ATOM 772 C C . GLU A 1 103 ? -10.43 -13.508 11.047 1 97.25 103 GLU A C 1
ATOM 774 O O . GLU A 1 103 ? -11.391 -14.172 10.656 1 97.25 103 GLU A O 1
ATOM 779 N N . GLU A 1 104 ? -10.227 -12.242 10.773 1 98.31 104 GLU A N 1
ATOM 780 C CA . GLU A 1 104 ? -11.234 -11.539 9.984 1 98.31 104 GLU A CA 1
ATOM 781 C C . GLU A 1 104 ? -11.109 -11.883 8.508 1 98.31 104 GLU A C 1
ATOM 783 O O . GLU A 1 104 ? -10.242 -12.664 8.109 1 98.31 104 GLU A O 1
ATOM 788 N N . ARG A 1 105 ? -12.07 -11.375 7.73 1 98.44 105 ARG A N 1
ATOM 789 C CA . ARG A 1 105 ? -12.125 -11.602 6.289 1 98.44 105 ARG A CA 1
ATOM 790 C C . ARG A 1 105 ? -12.375 -10.297 5.539 1 98.44 105 ARG A C 1
ATOM 792 O O . ARG A 1 105 ? -12.758 -9.289 6.141 1 98.44 105 ARG A O 1
ATOM 799 N N . ALA A 1 106 ? -12.094 -10.242 4.379 1 98.5 106 ALA A N 1
ATOM 800 C CA . ALA A 1 106 ? -12.414 -9.125 3.494 1 98.5 106 ALA A CA 1
ATOM 801 C C . ALA A 1 106 ? -12.906 -9.625 2.137 1 98.5 106 ALA A C 1
ATOM 803 O O . ALA A 1 106 ? -12.633 -10.766 1.751 1 98.5 106 ALA A O 1
ATOM 804 N N . PHE A 1 107 ? -13.508 -8.805 1.455 1 96 107 PHE A N 1
ATOM 805 C CA . PHE A 1 107 ? -14.195 -9.117 0.209 1 96 107 PHE A CA 1
ATOM 806 C C . PHE A 1 107 ? -13.203 -9.312 -0.926 1 96 107 PHE A C 1
ATOM 808 O O . PHE A 1 107 ? -12.289 -8.5 -1.11 1 96 107 PHE A O 1
ATOM 815 N N . HIS A 1 108 ? -13.375 -10.312 -1.648 1 93.38 108 HIS A N 1
ATOM 816 C CA . HIS A 1 108 ? -12.867 -10.555 -2.992 1 93.38 108 HIS A CA 1
ATOM 817 C C . HIS A 1 108 ? -13.969 -11.023 -3.928 1 93.38 108 HIS A C 1
ATOM 819 O O . HIS A 1 108 ? -14.906 -11.711 -3.496 1 93.38 108 HIS A O 1
ATOM 825 N N . PRO A 1 109 ? -13.875 -10.672 -5.207 1 88.12 109 PRO A N 1
ATOM 826 C CA . PRO A 1 109 ? -14.906 -11.125 -6.141 1 88.12 109 PRO A CA 1
ATOM 827 C C . PRO A 1 109 ? -15.109 -12.641 -6.098 1 88.12 109 PRO A C 1
ATOM 829 O O . PRO A 1 109 ? -16.203 -13.125 -6.379 1 88.12 109 PRO A O 1
ATOM 832 N N . SER A 1 110 ? -14.094 -13.43 -5.727 1 89.94 110 SER A N 1
ATOM 833 C CA . SER A 1 110 ? -14.188 -14.883 -5.672 1 89.94 110 SER A CA 1
ATOM 834 C C . SER A 1 110 ? -14.773 -15.344 -4.34 1 89.94 110 SER A C 1
ATOM 836 O O . SER A 1 110 ? -15.016 -16.547 -4.145 1 89.94 110 SER A O 1
ATOM 838 N N . GLY A 1 111 ? -14.992 -14.391 -3.396 1 90.69 111 GLY A N 1
ATOM 839 C CA . GLY A 1 111 ? -15.547 -14.734 -2.098 1 90.69 111 GLY A CA 1
ATOM 840 C C . GLY A 1 111 ? -14.938 -13.93 -0.96 1 90.69 111 GLY A C 1
ATOM 841 O O . GLY A 1 111 ? -14.031 -13.125 -1.178 1 90.69 111 GLY A O 1
ATOM 842 N N . SER A 1 112 ? -15.484 -14.156 0.26 1 95.81 112 SER A N 1
ATOM 843 C CA . SER A 1 112 ? -14.961 -13.531 1.47 1 95.81 112 SER A CA 1
ATOM 844 C C . SER A 1 112 ? -13.688 -14.227 1.942 1 95.81 112 SER A C 1
ATOM 846 O O . SER A 1 112 ? -13.75 -15.242 2.639 1 95.81 112 SER A O 1
ATOM 848 N N . ALA A 1 113 ? -12.586 -13.656 1.614 1 97.75 113 ALA A N 1
ATOM 849 C CA . ALA A 1 113 ? -11.297 -14.328 1.772 1 97.75 113 ALA A CA 1
ATOM 850 C C . ALA A 1 113 ? -10.734 -14.109 3.172 1 97.75 113 ALA A C 1
ATOM 852 O O . ALA A 1 113 ? -10.812 -13 3.711 1 97.75 113 ALA A O 1
ATOM 853 N N . ASP A 1 114 ? -10.227 -15.156 3.758 1 98.44 114 ASP A N 1
ATOM 854 C CA . ASP A 1 114 ? -9.43 -15.062 4.977 1 98.44 114 ASP A CA 1
ATOM 855 C C . ASP A 1 114 ? -7.945 -14.938 4.656 1 98.44 114 ASP A C 1
ATOM 857 O O . ASP A 1 114 ? -7.562 -14.867 3.486 1 98.44 114 ASP A O 1
ATOM 861 N N . ALA A 1 115 ? -7.09 -14.836 5.691 1 98.56 115 ALA A N 1
ATOM 862 C CA . ALA A 1 115 ? -5.672 -14.555 5.496 1 98.56 115 ALA A CA 1
ATOM 863 C C . ALA A 1 115 ? -5.016 -15.602 4.609 1 98.56 115 ALA A C 1
ATOM 865 O O . ALA A 1 115 ? -4.316 -15.273 3.648 1 98.56 115 ALA A O 1
ATOM 866 N N . PRO A 1 116 ? -5.234 -16.938 4.801 1 98.62 116 PRO A N 1
ATOM 867 C CA . PRO A 1 116 ? -4.629 -17.922 3.902 1 98.62 116 PRO A CA 1
ATOM 868 C C . PRO A 1 116 ? -5.141 -17.812 2.467 1 98.62 116 PRO A C 1
ATOM 870 O O . PRO A 1 116 ? -4.383 -18.031 1.519 1 98.62 116 PRO A O 1
ATOM 873 N N . GLY A 1 117 ? -6.449 -17.531 2.348 1 98.19 117 GLY A N 1
ATOM 874 C CA . GLY A 1 117 ? -6.984 -17.312 1.012 1 98.19 117 GLY A CA 1
ATOM 875 C C . GLY A 1 117 ? -6.301 -16.188 0.267 1 98.19 117 GLY A C 1
ATOM 876 O O . GLY A 1 117 ? -5.891 -16.344 -0.883 1 98.19 117 GLY A O 1
ATOM 877 N N . TRP A 1 118 ? -6.137 -15.031 0.948 1 98.69 118 TRP A N 1
ATOM 878 C CA . TRP A 1 118 ? -5.441 -13.891 0.361 1 98.69 118 TRP A CA 1
ATOM 879 C C . TRP A 1 118 ? -3.994 -14.234 0.042 1 98.69 118 TRP A C 1
ATOM 881 O O . TRP A 1 118 ? -3.477 -13.867 -1.014 1 98.69 118 TRP A O 1
ATOM 891 N N . ALA A 1 119 ? -3.334 -14.906 0.983 1 98.81 119 ALA A N 1
ATOM 892 C CA . ALA A 1 119 ? -1.942 -15.289 0.76 1 98.81 119 ALA A CA 1
ATOM 893 C C . ALA A 1 119 ? -1.812 -16.188 -0.468 1 98.81 119 ALA A C 1
ATOM 895 O O . ALA A 1 119 ? -0.929 -15.977 -1.305 1 98.81 119 ALA A O 1
ATOM 896 N N . GLY A 1 120 ? -2.695 -17.172 -0.559 1 98.5 120 GLY A N 1
ATOM 897 C CA . GLY A 1 120 ? -2.668 -18.062 -1.711 1 98.5 120 GLY A CA 1
ATOM 898 C C . GLY A 1 120 ? -2.883 -17.328 -3.027 1 98.5 120 GLY A C 1
ATOM 899 O O . GLY A 1 120 ? -2.186 -17.594 -4.008 1 98.5 120 GLY A O 1
ATOM 900 N N . MET A 1 121 ? -3.842 -16.438 -3.035 1 97.62 121 MET A N 1
ATOM 901 C CA . MET A 1 121 ? -4.102 -15.648 -4.242 1 97.62 121 MET A CA 1
ATOM 902 C C . MET A 1 121 ? -2.891 -14.797 -4.605 1 97.62 121 MET A C 1
ATOM 904 O O . MET A 1 121 ? -2.514 -14.711 -5.773 1 97.62 121 MET A O 1
ATOM 908 N N . ALA A 1 122 ? -2.256 -14.203 -3.613 1 98.81 122 ALA A N 1
ATOM 909 C CA . ALA A 1 122 ? -1.091 -13.352 -3.842 1 98.81 122 ALA A CA 1
ATOM 910 C C . ALA A 1 122 ? 0.078 -14.156 -4.395 1 98.81 122 ALA A C 1
ATOM 912 O O . ALA A 1 122 ? 0.727 -13.75 -5.359 1 98.81 122 ALA A O 1
ATOM 913 N N . VAL A 1 123 ? 0.316 -15.289 -3.758 1 98.81 123 VAL A N 1
ATOM 914 C CA . VAL A 1 123 ? 1.382 -16.172 -4.223 1 98.81 123 VAL A CA 1
ATOM 915 C C . VAL A 1 123 ? 1.126 -16.562 -5.672 1 98.81 123 VAL A C 1
ATOM 917 O O . VAL A 1 123 ? 2.045 -16.578 -6.496 1 98.81 123 VAL A O 1
ATOM 920 N N . THR A 1 124 ? -0.12 -16.906 -5.996 1 97.81 124 THR A N 1
ATOM 921 C CA . THR A 1 124 ? -0.471 -17.281 -7.359 1 97.81 124 THR A CA 1
ATOM 922 C C . THR A 1 124 ? -0.162 -16.141 -8.328 1 97.81 124 THR A C 1
ATOM 924 O O . THR A 1 124 ? 0.496 -16.344 -9.352 1 97.81 124 THR A O 1
ATOM 927 N N . GLU A 1 125 ? -0.575 -14.922 -8.008 1 97.31 125 GLU A N 1
ATOM 928 C CA . GLU A 1 125 ? -0.273 -13.766 -8.844 1 97.31 125 GLU A CA 1
ATOM 929 C C . GLU A 1 125 ? 1.229 -13.625 -9.07 1 97.31 125 GLU A C 1
ATOM 931 O O . GLU A 1 125 ? 1.68 -13.438 -10.203 1 97.31 125 GLU A O 1
ATOM 936 N N . ILE A 1 126 ? 1.964 -13.727 -8.023 1 98.88 126 ILE A N 1
ATOM 937 C CA . ILE A 1 126 ? 3.396 -13.461 -8.086 1 98.88 126 ILE A CA 1
ATOM 938 C C . ILE A 1 126 ? 4.09 -14.531 -8.922 1 98.88 126 ILE A C 1
ATOM 940 O O . ILE A 1 126 ? 4.82 -14.219 -9.859 1 98.88 126 ILE A O 1
ATOM 944 N N . LEU A 1 127 ? 3.867 -15.773 -8.609 1 98.75 127 LEU A N 1
ATOM 945 C CA . LEU A 1 127 ? 4.656 -16.844 -9.211 1 98.75 127 LEU A CA 1
ATOM 946 C C . LEU A 1 127 ? 4.207 -17.109 -10.641 1 98.75 127 LEU A C 1
ATOM 948 O O . LEU A 1 127 ? 5.035 -17.391 -11.516 1 98.75 127 LEU A O 1
ATOM 952 N N . VAL A 1 128 ? 2.922 -17.047 -10.898 1 97.25 128 VAL A N 1
ATOM 953 C CA . VAL A 1 128 ? 2.42 -17.359 -12.234 1 97.25 128 VAL A CA 1
ATOM 954 C C . VAL A 1 128 ? 2.779 -16.219 -13.195 1 97.25 128 VAL A C 1
ATOM 956 O O . VAL A 1 128 ? 3.408 -16.453 -14.227 1 97.25 128 VAL A O 1
ATOM 959 N N . HIS A 1 129 ? 2.457 -15.008 -12.859 1 97.38 129 HIS A N 1
ATOM 960 C CA . HIS A 1 129 ? 2.83 -13.891 -13.719 1 97.38 129 HIS A CA 1
ATOM 961 C C . HIS A 1 129 ? 4.34 -13.68 -13.727 1 97.38 129 HIS A C 1
ATOM 963 O O . HIS A 1 129 ? 4.914 -13.281 -14.742 1 97.38 129 HIS A O 1
ATOM 969 N N . GLY A 1 130 ? 4.992 -13.969 -12.57 1 98.62 130 GLY A N 1
ATOM 970 C CA . GLY A 1 130 ? 6.445 -13.977 -12.578 1 98.62 130 GLY A CA 1
ATOM 971 C C . GLY A 1 130 ? 7.031 -14.938 -13.594 1 98.62 130 GLY A C 1
ATOM 972 O O . GLY A 1 130 ? 8 -14.609 -14.281 1 98.62 130 GLY A O 1
ATOM 973 N N . THR A 1 131 ? 6.449 -16.125 -13.672 1 98.31 131 THR A N 1
ATOM 974 C CA . THR A 1 131 ? 6.879 -17.109 -14.648 1 98.31 131 THR A CA 1
ATOM 975 C C . THR A 1 131 ? 6.652 -16.609 -16.062 1 98.31 131 THR A C 1
ATOM 977 O O . THR A 1 131 ? 7.5 -16.797 -16.938 1 98.31 131 THR A O 1
ATOM 980 N N . ASP A 1 132 ? 5.473 -15.938 -16.328 1 97.62 132 ASP A N 1
ATOM 981 C CA . ASP A 1 132 ? 5.219 -15.359 -17.641 1 97.62 132 ASP A CA 1
ATOM 982 C C . ASP A 1 132 ? 6.324 -14.375 -18.031 1 97.62 132 ASP A C 1
ATOM 984 O O . ASP A 1 132 ? 6.859 -14.438 -19.141 1 97.62 132 ASP A O 1
ATOM 988 N N . ALA A 1 133 ? 6.652 -13.469 -17.125 1 98.62 133 ALA A N 1
ATOM 989 C CA . ALA A 1 133 ? 7.695 -12.484 -17.375 1 98.62 133 ALA A CA 1
ATOM 990 C C . ALA A 1 133 ? 9.047 -13.164 -17.594 1 98.62 133 ALA A C 1
ATOM 992 O O . ALA A 1 133 ? 9.797 -12.789 -18.5 1 98.62 133 ALA A O 1
ATOM 993 N N . ALA A 1 134 ? 9.398 -14.156 -16.781 1 98.69 134 ALA A N 1
ATOM 994 C CA . ALA A 1 134 ? 10.672 -14.867 -16.875 1 98.69 134 ALA A CA 1
ATOM 995 C C . ALA A 1 134 ? 10.82 -15.547 -18.234 1 98.69 134 ALA A C 1
ATOM 997 O O . ALA A 1 134 ? 11.883 -15.492 -18.859 1 98.69 134 ALA A O 1
ATOM 998 N N . ARG A 1 135 ? 9.773 -16.188 -18.656 1 98.31 135 ARG A N 1
ATOM 999 C CA . ARG A 1 135 ? 9.789 -16.828 -19.969 1 98.31 135 ARG A CA 1
ATOM 1000 C C . ARG A 1 135 ? 10.047 -15.82 -21.078 1 98.31 135 ARG A C 1
ATOM 1002 O O . ARG A 1 135 ? 10.859 -16.062 -21.969 1 98.31 135 ARG A O 1
ATOM 1009 N N . ALA A 1 136 ? 9.359 -14.672 -20.984 1 98.44 136 ALA A N 1
ATOM 1010 C CA . ALA A 1 136 ? 9.562 -13.609 -21.969 1 98.44 136 ALA A CA 1
ATOM 1011 C C . ALA A 1 136 ? 11.008 -13.125 -21.969 1 98.44 136 ALA A C 1
ATOM 1013 O O . ALA A 1 136 ? 11.547 -12.75 -23.016 1 98.44 136 ALA A O 1
ATOM 1014 N N . LEU A 1 137 ? 11.672 -13.195 -20.812 1 98.75 137 LEU A N 1
ATOM 1015 C CA . LEU A 1 137 ? 13.039 -12.703 -20.641 1 98.75 137 LEU A CA 1
ATOM 1016 C C . LEU A 1 137 ? 14.055 -13.805 -20.938 1 98.75 137 LEU A C 1
ATOM 1018 O O . LEU A 1 137 ? 15.258 -13.547 -21.016 1 98.75 137 LEU A O 1
ATOM 1022 N N . GLY A 1 138 ? 13.586 -15.047 -21.062 1 98.06 138 GLY A N 1
ATOM 1023 C CA . GLY A 1 138 ? 14.484 -16.172 -21.25 1 98.06 138 GLY A CA 1
ATOM 1024 C C . GLY A 1 138 ? 15.211 -16.578 -19.969 1 98.06 138 GLY A C 1
ATOM 1025 O O . GLY A 1 138 ? 16.391 -16.953 -20.016 1 98.06 138 GLY A O 1
ATOM 1026 N N . VAL A 1 139 ? 14.625 -16.359 -18.859 1 97.81 139 VAL A N 1
ATOM 1027 C CA . VAL A 1 139 ? 15.195 -16.688 -17.562 1 97.81 139 VAL A CA 1
ATOM 1028 C C . VAL A 1 139 ? 14.422 -17.844 -16.938 1 97.81 139 VAL A C 1
ATOM 1030 O O . VAL A 1 139 ? 13.195 -17.891 -17.016 1 97.81 139 VAL A O 1
ATOM 1033 N N . GLY A 1 140 ? 15.047 -18.859 -16.375 1 95.69 140 GLY A N 1
ATOM 1034 C CA . GLY A 1 140 ? 14.406 -19.922 -15.609 1 95.69 140 GLY A CA 1
ATOM 1035 C C . GLY A 1 140 ? 14.227 -19.578 -14.141 1 95.69 140 GLY A C 1
ATOM 1036 O O . GLY A 1 140 ? 15.203 -19.281 -13.445 1 95.69 140 GLY A O 1
ATOM 1037 N N . LEU A 1 141 ? 13.055 -19.578 -13.664 1 97.06 141 LEU A N 1
ATOM 1038 C CA . LEU A 1 141 ? 12.789 -19.328 -12.25 1 97.06 141 LEU A CA 1
ATOM 1039 C C . LEU A 1 141 ? 12.711 -20.641 -11.469 1 97.06 141 LEU A C 1
ATOM 1041 O O . LEU A 1 141 ? 12.219 -21.641 -11.992 1 97.06 141 LEU A O 1
ATOM 1045 N N . ILE A 1 142 ? 13.203 -20.609 -10.273 1 97.81 142 ILE A N 1
ATOM 1046 C CA . ILE A 1 142 ? 12.992 -21.688 -9.32 1 97.81 142 ILE A CA 1
ATOM 1047 C C . ILE A 1 142 ? 11.875 -21.312 -8.344 1 97.81 142 ILE A C 1
ATOM 1049 O O . ILE A 1 142 ? 12.047 -20.422 -7.516 1 97.81 142 ILE A O 1
ATOM 1053 N N . LEU A 1 143 ? 10.781 -22.016 -8.477 1 98.69 143 LEU A N 1
ATOM 1054 C CA . LEU A 1 143 ? 9.641 -21.734 -7.617 1 98.69 143 LEU A CA 1
ATOM 1055 C C . LEU A 1 143 ? 9.727 -22.516 -6.316 1 98.69 143 LEU A C 1
ATOM 1057 O O . LEU A 1 143 ? 10.117 -23.688 -6.324 1 98.69 143 LEU A O 1
ATOM 1061 N N . PRO A 1 144 ? 9.438 -21.906 -5.184 1 98.62 144 PRO A N 1
ATOM 1062 C CA . PRO A 1 144 ? 9.523 -22.609 -3.896 1 98.62 144 PRO A CA 1
ATOM 1063 C C . PRO A 1 144 ? 8.469 -23.703 -3.748 1 98.62 144 PRO A C 1
ATOM 1065 O O . PRO A 1 144 ? 7.277 -23.406 -3.613 1 98.62 144 PRO A O 1
ATOM 1068 N N . GLU A 1 145 ? 8.867 -24.922 -3.664 1 98.12 145 GLU A N 1
ATOM 1069 C CA . GLU A 1 145 ? 8.008 -26.094 -3.756 1 98.12 145 GLU A CA 1
ATOM 1070 C C . GLU A 1 145 ? 6.961 -26.109 -2.645 1 98.12 145 GLU A C 1
ATOM 1072 O O . GLU A 1 145 ? 5.773 -26.312 -2.904 1 98.12 145 GLU A O 1
ATOM 1077 N N . ASN A 1 146 ? 7.391 -25.859 -1.401 1 98.25 146 ASN A N 1
ATOM 1078 C CA . ASN A 1 146 ? 6.465 -25.922 -0.275 1 98.25 146 ASN A CA 1
ATOM 1079 C C . ASN A 1 146 ? 5.418 -24.812 -0.347 1 98.25 146 ASN A C 1
ATOM 1081 O O . ASN A 1 146 ? 4.262 -25.016 0.027 1 98.25 146 ASN A O 1
ATOM 1085 N N . VAL A 1 147 ? 5.828 -23.641 -0.805 1 98.81 147 VAL A N 1
ATOM 1086 C CA . VAL A 1 147 ? 4.906 -22.531 -0.98 1 98.81 147 VAL A CA 1
ATOM 1087 C C . VAL A 1 147 ? 3.863 -22.875 -2.039 1 98.81 147 VAL A C 1
ATOM 1089 O O . VAL A 1 147 ? 2.668 -22.641 -1.844 1 98.81 147 VAL A O 1
ATOM 1092 N N . CYS A 1 148 ? 4.301 -23.453 -3.121 1 98.69 148 CYS A N 1
ATOM 1093 C CA . CYS A 1 148 ? 3.398 -23.875 -4.184 1 98.69 148 CYS A CA 1
ATOM 1094 C C . CYS A 1 148 ? 2.426 -24.938 -3.686 1 98.69 148 CYS A C 1
ATOM 1096 O O . CYS A 1 148 ? 1.238 -24.891 -4.012 1 98.69 148 CYS A O 1
ATOM 1098 N N . ALA A 1 149 ? 2.951 -25.828 -2.895 1 98.5 149 ALA A N 1
ATOM 1099 C CA . ALA A 1 149 ? 2.107 -26.906 -2.375 1 98.5 149 ALA A CA 1
ATOM 1100 C C . ALA A 1 149 ? 0.979 -26.344 -1.514 1 98.5 149 ALA A C 1
ATOM 1102 O O . ALA A 1 149 ? -0.188 -26.703 -1.704 1 98.5 149 ALA A O 1
ATOM 1103 N N . ARG A 1 150 ? 1.319 -25.5 -0.537 1 98.56 150 ARG A N 1
ATOM 1104 C CA . ARG A 1 150 ? 0.315 -24.875 0.324 1 98.56 150 ARG A CA 1
ATOM 1105 C C . ARG A 1 150 ? -0.688 -24.078 -0.494 1 98.56 150 ARG A C 1
ATOM 1107 O O . ARG A 1 150 ? -1.884 -24.078 -0.196 1 98.56 150 ARG A O 1
ATOM 1114 N N . THR A 1 151 ? -0.175 -23.422 -1.543 1 98.56 151 THR A N 1
ATOM 1115 C CA . THR A 1 151 ? -1.017 -22.562 -2.371 1 98.56 151 THR A CA 1
ATOM 1116 C C . THR A 1 151 ? -2.006 -23.406 -3.182 1 98.56 151 THR A C 1
ATOM 1118 O O . THR A 1 151 ? -3.209 -23.141 -3.166 1 98.56 151 THR A O 1
ATOM 1121 N N . VAL A 1 152 ? -1.512 -24.453 -3.875 1 97.62 152 VAL A N 1
ATOM 1122 C CA . VAL A 1 152 ? -2.387 -25.297 -4.676 1 97.62 152 VAL A CA 1
ATOM 1123 C C . VAL A 1 152 ? -3.447 -25.938 -3.783 1 97.62 152 VAL A C 1
ATOM 1125 O O . VAL A 1 152 ? -4.637 -25.906 -4.102 1 97.62 152 VAL A O 1
ATOM 1128 N N . SER A 1 153 ? -3.02 -26.406 -2.652 1 97.38 153 SER A N 1
ATOM 1129 C CA . SER A 1 153 ? -3.939 -27.094 -1.742 1 97.38 153 SER A CA 1
ATOM 1130 C C . SER A 1 153 ? -5.031 -26.141 -1.256 1 97.38 153 SER A C 1
ATOM 1132 O O . SER A 1 153 ? -6.168 -26.562 -1.028 1 97.38 153 SER A O 1
ATOM 1134 N N . ARG A 1 154 ? -4.715 -24.906 -1.158 1 97.81 154 ARG A N 1
ATOM 1135 C CA . ARG A 1 154 ? -5.629 -23.969 -0.525 1 97.81 154 ARG A CA 1
ATOM 1136 C C . ARG A 1 154 ? -6.547 -23.312 -1.557 1 97.81 154 ARG A C 1
ATOM 1138 O O . ARG A 1 154 ? -7.754 -23.188 -1.334 1 97.81 154 ARG A O 1
ATOM 1145 N N . VAL A 1 155 ? -6.004 -22.781 -2.68 1 96.69 155 VAL A N 1
ATOM 1146 C CA . VAL A 1 155 ? -6.836 -21.953 -3.537 1 96.69 155 VAL A CA 1
ATOM 1147 C C . VAL A 1 155 ? -7.289 -22.75 -4.758 1 96.69 155 VAL A C 1
ATOM 1149 O O . VAL A 1 155 ? -8.156 -22.297 -5.516 1 96.69 155 VAL A O 1
ATOM 1152 N N . PHE A 1 156 ? -6.734 -23.953 -4.934 1 95.69 156 PHE A N 1
ATOM 1153 C CA . PHE A 1 156 ? -7.168 -24.906 -5.945 1 95.69 156 PHE A CA 1
ATOM 1154 C C . PHE A 1 156 ? -7.383 -26.281 -5.332 1 95.69 156 PHE A C 1
ATOM 1156 O O . PHE A 1 156 ? -6.809 -27.266 -5.793 1 95.69 156 PHE A O 1
ATOM 1163 N N . PRO A 1 157 ? -8.258 -26.391 -4.398 1 95.75 157 PRO A N 1
ATOM 1164 C CA . PRO A 1 157 ? -8.359 -27.609 -3.607 1 95.75 157 PRO A CA 1
ATOM 1165 C C . PRO A 1 157 ? -8.898 -28.797 -4.414 1 95.75 157 PRO A C 1
ATOM 1167 O O . PRO A 1 157 ? -8.844 -29.938 -3.961 1 95.75 157 PRO A O 1
ATOM 1170 N N . TRP A 1 158 ? -9.352 -28.609 -5.57 1 93.88 158 TRP A N 1
ATOM 1171 C CA . TRP A 1 158 ? -9.844 -29.688 -6.414 1 93.88 158 TRP A CA 1
ATOM 1172 C C . TRP A 1 158 ? -8.695 -30.375 -7.152 1 93.88 158 TRP A C 1
ATOM 1174 O O . TRP A 1 158 ? -8.891 -31.391 -7.812 1 93.88 158 TRP A O 1
ATOM 1184 N N . ILE A 1 159 ? -7.527 -29.828 -7.059 1 95 159 ILE A N 1
ATOM 1185 C CA . ILE A 1 159 ? -6.359 -30.422 -7.703 1 95 159 ILE A CA 1
ATOM 1186 C C . ILE A 1 159 ? -5.742 -31.484 -6.789 1 95 159 ILE A C 1
ATOM 1188 O O . ILE A 1 159 ? -5.488 -31.219 -5.609 1 95 159 ILE A O 1
ATOM 1192 N N . ASP A 1 160 ? -5.48 -32.656 -7.281 1 95.19 160 ASP A N 1
ATOM 1193 C CA . ASP A 1 160 ? -4.785 -33.75 -6.582 1 95.19 160 ASP A CA 1
ATOM 1194 C C . ASP A 1 160 ? -3.277 -33.5 -6.559 1 95.19 160 ASP A C 1
ATOM 1196 O O . ASP A 1 160 ? -2.619 -33.531 -7.602 1 95.19 160 ASP A O 1
ATOM 1200 N N . LEU A 1 161 ? -2.691 -33.375 -5.395 1 95.69 161 LEU A N 1
ATOM 1201 C CA . LEU A 1 161 ? -1.295 -32.969 -5.227 1 95.69 161 LEU A CA 1
ATOM 1202 C C . LEU A 1 161 ? -0.365 -34.125 -5.617 1 95.69 161 LEU A C 1
ATOM 1204 O O . LEU A 1 161 ? 0.84 -33.938 -5.781 1 95.69 161 LEU A O 1
ATOM 1208 N N . THR A 1 162 ? -0.9 -35.281 -5.816 1 96.88 162 THR A N 1
ATOM 1209 C CA . THR A 1 162 ? -0.059 -36.438 -6.133 1 96.88 162 THR A CA 1
ATOM 1210 C C . THR A 1 162 ? 0.23 -36.5 -7.633 1 96.88 162 THR A C 1
ATOM 1212 O O . THR A 1 162 ? 1.099 -37.25 -8.07 1 96.88 162 THR A O 1
ATOM 1215 N N . LEU A 1 163 ? -0.396 -35.719 -8.43 1 97.12 163 LEU A N 1
ATOM 1216 C CA . LEU A 1 163 ? -0.323 -35.812 -9.883 1 97.12 163 LEU A CA 1
ATOM 1217 C C . LEU A 1 163 ? 1.035 -35.344 -10.391 1 97.12 163 LEU A C 1
ATOM 1219 O O . LEU A 1 163 ? 1.496 -35.781 -11.445 1 97.12 163 LEU A O 1
ATOM 1223 N N . ALA A 1 164 ? 1.729 -34.406 -9.734 1 97.81 164 ALA A N 1
ATOM 1224 C CA . ALA A 1 164 ? 3.01 -33.844 -10.133 1 97.81 164 ALA A CA 1
ATOM 1225 C C . ALA A 1 164 ? 3.617 -33 -9.008 1 97.81 164 ALA A C 1
ATOM 1227 O O . ALA A 1 164 ? 3.029 -32.906 -7.926 1 97.81 164 ALA A O 1
ATOM 1228 N N . ARG A 1 165 ? 4.836 -32.469 -9.25 1 97.94 165 ARG A N 1
ATOM 1229 C CA . ARG A 1 165 ? 5.441 -31.547 -8.297 1 97.94 165 ARG A CA 1
ATOM 1230 C C . ARG A 1 165 ? 4.605 -30.266 -8.156 1 97.94 165 ARG A C 1
ATOM 1232 O O . ARG A 1 165 ? 4.051 -29.781 -9.141 1 97.94 165 ARG A O 1
ATOM 1239 N N . PRO A 1 166 ? 4.496 -29.688 -7.012 1 98.19 166 PRO A N 1
ATOM 1240 C CA . PRO A 1 166 ? 3.584 -28.578 -6.73 1 98.19 166 PRO A CA 1
ATOM 1241 C C . PRO A 1 166 ? 3.797 -27.391 -7.668 1 98.19 166 PRO A C 1
ATOM 1243 O O . PRO A 1 166 ? 2.826 -26.797 -8.148 1 98.19 166 PRO A O 1
ATOM 1246 N N . PRO A 1 167 ? 5.098 -26.984 -7.984 1 98.56 167 PRO A N 1
ATOM 1247 C CA . PRO A 1 167 ? 5.238 -25.891 -8.945 1 98.56 167 PRO A CA 1
ATOM 1248 C C . PRO A 1 167 ? 4.621 -26.203 -10.305 1 98.56 167 PRO A C 1
ATOM 1250 O O . PRO A 1 167 ? 4.012 -25.328 -10.93 1 98.56 167 PRO A O 1
ATOM 1253 N N . GLU A 1 168 ? 4.742 -27.438 -10.742 1 98.06 168 GLU A N 1
ATOM 1254 C CA . GLU A 1 168 ? 4.148 -27.859 -12.008 1 98.06 168 GLU A CA 1
ATOM 1255 C C . GLU A 1 168 ? 2.625 -27.797 -11.945 1 98.06 168 GLU A C 1
ATOM 1257 O O . GLU A 1 168 ? 1.973 -27.391 -12.914 1 98.06 168 GLU A O 1
ATOM 1262 N N . LEU A 1 169 ? 2.039 -28.219 -10.836 1 97.75 169 LEU A N 1
ATOM 1263 C CA . LEU A 1 169 ? 0.59 -28.203 -10.664 1 97.75 169 LEU A CA 1
ATOM 1264 C C . LEU A 1 169 ? 0.062 -26.766 -10.711 1 97.75 169 LEU A C 1
ATOM 1266 O O . LEU A 1 169 ? -0.957 -26.5 -11.352 1 97.75 169 LEU A O 1
ATOM 1270 N N . LEU A 1 170 ? 0.765 -25.828 -10.039 1 97.38 170 LEU A N 1
ATOM 1271 C CA . LEU A 1 170 ? 0.361 -24.422 -10.039 1 97.38 170 LEU A CA 1
ATOM 1272 C C . LEU A 1 170 ? 0.373 -23.859 -11.453 1 97.38 170 LEU A C 1
ATOM 1274 O O . LEU A 1 170 ? -0.579 -23.203 -11.867 1 97.38 170 LEU A O 1
ATOM 1278 N N . LEU A 1 171 ? 1.432 -24.156 -12.18 1 96.81 171 LEU A N 1
ATOM 1279 C CA . LEU A 1 171 ? 1.558 -23.656 -13.539 1 96.81 171 LEU A CA 1
ATOM 1280 C C . LEU A 1 171 ? 0.57 -24.344 -14.469 1 96.81 171 LEU A C 1
ATOM 1282 O O . LEU A 1 171 ? 0.063 -23.734 -15.414 1 96.81 171 LEU A O 1
ATOM 1286 N N . ALA A 1 172 ? 0.227 -25.625 -14.242 1 96.12 172 ALA A N 1
ATOM 1287 C CA . ALA A 1 172 ? -0.693 -26.375 -15.094 1 96.12 172 ALA A CA 1
ATOM 1288 C C . ALA A 1 172 ? -2.125 -25.875 -14.93 1 96.12 172 ALA A C 1
ATOM 1290 O O . ALA A 1 172 ? -2.828 -25.641 -15.922 1 96.12 172 ALA A O 1
ATOM 1291 N N . ILE A 1 173 ? -2.562 -25.672 -13.688 1 94.25 173 ILE A N 1
ATOM 1292 C CA . ILE A 1 173 ? -3.936 -25.25 -13.43 1 94.25 173 ILE A CA 1
ATOM 1293 C C . ILE A 1 173 ? -4.156 -23.844 -13.992 1 94.25 173 ILE A C 1
ATOM 1295 O O . ILE A 1 173 ? -5.289 -23.469 -14.32 1 94.25 173 ILE A O 1
ATOM 1299 N N . THR A 1 174 ? -3.068 -23.078 -14.156 1 93.06 174 THR A N 1
ATOM 1300 C CA . THR A 1 174 ? -3.174 -21.719 -14.68 1 93.06 174 THR A CA 1
ATOM 1301 C C . THR A 1 174 ? -2.797 -21.672 -16.156 1 93.06 174 THR A C 1
ATOM 1303 O O . THR A 1 174 ? -2.58 -20.609 -16.719 1 93.06 174 THR A O 1
ATOM 1306 N N . GLY A 1 175 ? -2.607 -22.844 -16.766 1 92.38 175 GLY A N 1
ATOM 1307 C CA . GLY A 1 175 ? -2.506 -22.953 -18.203 1 92.38 175 GLY A CA 1
ATOM 1308 C C . GLY A 1 175 ? -1.094 -22.766 -18.719 1 92.38 175 GLY A C 1
ATOM 1309 O O . GLY A 1 175 ? -0.892 -22.5 -19.906 1 92.38 175 GLY A O 1
ATOM 1310 N N . ARG A 1 176 ? -0.045 -22.875 -17.844 1 93.94 176 ARG A N 1
ATOM 1311 C CA . ARG A 1 176 ? 1.324 -22.594 -18.266 1 93.94 176 ARG A CA 1
ATOM 1312 C C . ARG A 1 176 ? 2.125 -23.891 -18.422 1 93.94 176 ARG A C 1
ATOM 1314 O O . ARG A 1 176 ? 3.289 -23.859 -18.828 1 93.94 176 ARG A O 1
ATOM 1321 N N . PHE A 1 177 ? 1.54 -24.938 -18.062 1 92.12 177 PHE A N 1
ATOM 1322 C CA . PHE A 1 177 ? 2.143 -26.266 -18.125 1 92.12 177 PHE A CA 1
ATOM 1323 C C . PHE A 1 177 ? 1.085 -27.328 -18.406 1 92.12 177 PHE A C 1
ATOM 1325 O O . PHE A 1 177 ? -0.103 -27.109 -18.156 1 92.12 177 PHE A O 1
ATOM 1332 N N . SER A 1 178 ? 1.488 -28.453 -19 1 94.88 178 SER A N 1
ATOM 1333 C CA . SER A 1 178 ? 0.534 -29.516 -19.281 1 94.88 178 SER A CA 1
ATOM 1334 C C . SER A 1 178 ? 0.802 -30.734 -18.406 1 94.88 178 SER A C 1
ATOM 1336 O O . SER A 1 178 ? 1.932 -31.234 -18.344 1 94.88 178 SER A O 1
ATOM 1338 N N . ILE A 1 179 ? -0.164 -31.109 -17.688 1 95.38 179 ILE A N 1
ATOM 1339 C CA . ILE A 1 179 ? -0.173 -32.344 -16.875 1 95.38 179 ILE A CA 1
ATOM 1340 C C . ILE A 1 179 ? -1.466 -33.094 -17.125 1 95.38 179 ILE A C 1
ATOM 1342 O O . ILE A 1 179 ? -2.559 -32.531 -17.047 1 95.38 179 ILE A O 1
ATOM 1346 N N . ASP A 1 180 ? -1.311 -34.375 -17.375 1 94 180 ASP A N 1
ATOM 1347 C CA . ASP A 1 180 ? -2.508 -35.188 -17.531 1 94 180 ASP A CA 1
ATOM 1348 C C . ASP A 1 180 ? -3.396 -35.125 -16.297 1 94 180 ASP A C 1
ATOM 1350 O O . ASP A 1 180 ? -2.914 -35.25 -15.164 1 94 180 ASP A O 1
ATOM 1354 N N . GLY A 1 181 ? -4.73 -34.844 -16.516 1 91.81 181 GLY A N 1
ATOM 1355 C CA . GLY A 1 181 ? -5.668 -34.812 -15.414 1 91.81 181 GLY A CA 1
ATOM 1356 C C . GLY A 1 181 ? -5.836 -33.406 -14.82 1 91.81 181 GLY A C 1
ATOM 1357 O O . GLY A 1 181 ? -6.699 -33.188 -13.961 1 91.81 181 GLY A O 1
ATOM 1358 N N . VAL A 1 182 ? -4.977 -32.5 -15.234 1 92.88 182 VAL A N 1
ATOM 1359 C CA . VAL A 1 182 ? -5.102 -31.125 -14.766 1 92.88 182 VAL A CA 1
ATOM 1360 C C . VAL A 1 182 ? -5.5 -30.219 -15.93 1 92.88 182 VAL A C 1
ATOM 1362 O O . VAL A 1 182 ? -4.738 -30.062 -16.891 1 92.88 182 VAL A O 1
ATOM 1365 N N . HIS A 1 183 ? -6.684 -29.672 -15.883 1 87.62 183 HIS A N 1
ATOM 1366 C CA . HIS A 1 183 ? -7.219 -28.828 -16.953 1 87.62 183 HIS A CA 1
ATOM 1367 C C . HIS A 1 183 ? -7.324 -27.375 -16.516 1 87.62 183 HIS A C 1
ATOM 1369 O O . HIS A 1 183 ? -7.832 -27.078 -15.438 1 87.62 183 HIS A O 1
ATOM 1375 N N . SER A 1 184 ? -6.703 -26.578 -17.344 1 85 184 SER A N 1
ATOM 1376 C CA . SER A 1 184 ? -6.855 -25.141 -17.094 1 85 184 SER A CA 1
ATOM 1377 C C . SER A 1 184 ? -8.172 -24.625 -17.672 1 85 184 SER A C 1
ATOM 1379 O O . SER A 1 184 ? -8.547 -24.969 -18.797 1 85 184 SER A O 1
ATOM 1381 N N . ASP A 1 185 ? -8.867 -23.953 -16.828 1 81.44 185 ASP A N 1
ATOM 1382 C CA . ASP A 1 185 ? -10.125 -23.297 -17.172 1 81.44 185 ASP A CA 1
ATOM 1383 C C . ASP A 1 185 ? -10.07 -21.797 -16.859 1 81.44 185 ASP A C 1
ATOM 1385 O O . ASP A 1 185 ? -10.008 -21.391 -15.703 1 81.44 185 ASP A O 1
ATOM 1389 N N . PRO A 1 186 ? -10.102 -20.969 -17.938 1 77.19 186 PRO A N 1
ATOM 1390 C CA . PRO A 1 186 ? -10.016 -19.531 -17.688 1 77.19 186 PRO A CA 1
ATOM 1391 C C . PRO A 1 186 ? -11.203 -19 -16.875 1 77.19 186 PRO A C 1
ATOM 1393 O O . PRO A 1 186 ? -11.156 -17.859 -16.391 1 77.19 186 PRO A O 1
ATOM 1396 N N . ALA A 1 187 ? -12.141 -19.828 -16.734 1 81.06 187 ALA A N 1
ATOM 1397 C CA . ALA A 1 187 ? -13.352 -19.359 -16.062 1 81.06 187 ALA A CA 1
ATOM 1398 C C . ALA A 1 187 ? -13.336 -19.719 -14.578 1 81.06 187 ALA A C 1
ATOM 1400 O O . ALA A 1 187 ? -14.25 -19.359 -13.836 1 81.06 187 ALA A O 1
ATOM 1401 N N . TRP A 1 188 ? -12.32 -20.391 -14.164 1 78.19 188 TRP A N 1
ATOM 1402 C CA . TRP A 1 188 ? -12.312 -20.703 -12.734 1 78.19 188 TRP A CA 1
ATOM 1403 C C . TRP A 1 188 ? -11.938 -19.484 -11.906 1 78.19 188 TRP A C 1
ATOM 1405 O O . TRP A 1 188 ? -11.406 -18.5 -12.445 1 78.19 188 TRP A O 1
ATOM 1415 N N . TRP A 1 189 ? -12.469 -19.594 -10.562 1 82.19 189 TRP A N 1
ATOM 1416 C CA . TRP A 1 189 ? -11.906 -18.703 -9.547 1 82.19 189 TRP A CA 1
ATOM 1417 C C . TRP A 1 189 ? -11.203 -19.516 -8.453 1 82.19 189 TRP A C 1
ATOM 1419 O O . TRP A 1 189 ? -11.445 -20.719 -8.312 1 82.19 189 TRP A O 1
ATOM 1429 N N . TRP A 1 190 ? -10.406 -18.875 -7.719 1 88.69 190 TRP A N 1
ATOM 1430 C CA . TRP A 1 190 ? -9.789 -19.391 -6.508 1 88.69 190 TRP A CA 1
ATOM 1431 C C . TRP A 1 190 ? -10.836 -19.688 -5.441 1 88.69 190 TRP A C 1
ATOM 1433 O O . TRP A 1 190 ? -11.883 -19.031 -5.398 1 88.69 190 TRP A O 1
ATOM 1443 N N . GLN A 1 191 ? -10.531 -20.719 -4.738 1 93.62 191 GLN A N 1
ATOM 1444 C CA . GLN A 1 191 ? -11.219 -20.812 -3.451 1 93.62 191 GLN A CA 1
ATOM 1445 C C . GLN A 1 191 ? -10.633 -19.844 -2.439 1 93.62 191 GLN A C 1
ATOM 1447 O O . GLN A 1 191 ? -9.672 -20.156 -1.738 1 93.62 191 GLN A O 1
ATOM 1452 N N . SER A 1 192 ? -11.211 -18.688 -2.322 1 94.56 192 SER A N 1
ATOM 1453 C CA . SER A 1 192 ? -10.656 -17.625 -1.492 1 94.56 192 SER A CA 1
ATOM 1454 C C . SER A 1 192 ? -11.141 -17.734 -0.05 1 94.56 192 SER A C 1
ATOM 1456 O O . SER A 1 192 ? -10.398 -17.422 0.884 1 94.56 192 SER A O 1
ATOM 1458 N N . ALA A 1 193 ? -12.391 -18.203 0.167 1 96 193 ALA A N 1
ATOM 1459 C CA . ALA A 1 193 ? -12.969 -18.391 1.497 1 96 193 ALA A CA 1
ATOM 1460 C C . ALA A 1 193 ? -12.398 -19.625 2.178 1 96 193 ALA A C 1
ATOM 1462 O O . ALA A 1 193 ? -11.82 -20.5 1.52 1 96 193 ALA A O 1
ATOM 1463 N N . PRO A 1 194 ? -12.531 -19.766 3.463 1 96.69 194 PRO A N 1
ATOM 1464 C CA . PRO A 1 194 ? -12.008 -20.922 4.184 1 96.69 194 PRO A CA 1
ATOM 1465 C C . PRO A 1 194 ? -12.469 -22.25 3.578 1 96.69 194 PRO A C 1
ATOM 1467 O O . PRO A 1 194 ? -13.609 -22.359 3.123 1 96.69 194 PRO A O 1
ATOM 1470 N N . LEU A 1 195 ? -11.578 -23.219 3.646 1 95.69 195 LEU A N 1
ATOM 1471 C CA . LEU A 1 195 ? -11.828 -24.5 2.994 1 95.69 195 LEU A CA 1
ATOM 1472 C C . LEU A 1 195 ? -13.047 -25.203 3.59 1 95.69 195 LEU A C 1
ATOM 1474 O O . LEU A 1 195 ? -13.727 -25.969 2.906 1 95.69 195 LEU A O 1
ATOM 1478 N N . VAL A 1 196 ? -13.344 -24.922 4.82 1 96.06 196 VAL A N 1
ATOM 1479 C CA . VAL A 1 196 ? -14.508 -25.516 5.469 1 96.06 196 VAL A CA 1
ATOM 1480 C C . VAL A 1 196 ? -15.781 -25.094 4.746 1 96.06 196 VAL A C 1
ATOM 1482 O O . VAL A 1 196 ? -16.812 -25.766 4.832 1 96.06 196 VAL A O 1
ATOM 1485 N N . GLU A 1 197 ? -15.664 -24 3.977 1 95.19 197 GLU A N 1
ATOM 1486 C CA . GLU A 1 197 ? -16.812 -23.5 3.238 1 95.19 197 GLU A CA 1
ATOM 1487 C C . GLU A 1 197 ? -16.812 -24 1.796 1 95.19 197 GLU A C 1
ATOM 1489 O O . GLU A 1 197 ? -17.719 -23.672 1.021 1 95.19 197 GLU A O 1
ATOM 1494 N N . TRP A 1 198 ? -15.812 -24.688 1.471 1 94.94 198 TRP A N 1
ATOM 1495 C CA . TRP A 1 198 ? -15.703 -25.203 0.108 1 94.94 198 TRP A CA 1
ATOM 1496 C C . TRP A 1 198 ? -16.703 -26.328 -0.132 1 94.94 198 TRP A C 1
ATOM 1498 O O . TRP A 1 198 ? -16.828 -27.25 0.68 1 94.94 198 TRP A O 1
ATOM 1508 N N . ASP A 1 199 ? -17.375 -26.297 -1.262 1 93.06 199 ASP A N 1
ATOM 1509 C CA . ASP A 1 199 ? -18.438 -27.266 -1.522 1 93.06 199 ASP A CA 1
ATOM 1510 C C . ASP A 1 199 ? -17.938 -28.391 -2.438 1 93.06 199 ASP A C 1
ATOM 1512 O O . ASP A 1 199 ? -18.734 -29.188 -2.932 1 93.06 199 ASP A O 1
ATOM 1516 N N . GLY A 1 200 ? -16.672 -28.375 -2.803 1 92.69 200 GLY A N 1
ATOM 1517 C CA . GLY A 1 200 ? -16.109 -29.469 -3.568 1 92.69 200 GLY A CA 1
ATOM 1518 C C . GLY A 1 200 ? -15.93 -29.141 -5.039 1 92.69 200 GLY A C 1
ATOM 1519 O O . GLY A 1 200 ? -15.367 -29.938 -5.797 1 92.69 200 GLY A O 1
ATOM 1520 N N . LEU A 1 201 ? -16.391 -27.891 -5.438 1 89.75 201 LEU A N 1
ATOM 1521 C CA . LEU A 1 201 ? -16.312 -27.516 -6.844 1 89.75 201 LEU A CA 1
ATOM 1522 C C . LEU A 1 201 ? -15.562 -26.188 -7.008 1 89.75 201 LEU A C 1
ATOM 1524 O O . LEU A 1 201 ? -15.617 -25.328 -6.125 1 89.75 201 LEU A O 1
ATOM 1528 N N . PRO A 1 202 ? -14.875 -26.125 -8.156 1 86.88 202 PRO A N 1
ATOM 1529 C CA . PRO A 1 202 ? -14.281 -24.812 -8.414 1 86.88 202 PRO A CA 1
ATOM 1530 C C . PRO A 1 202 ? -15.32 -23.703 -8.555 1 86.88 202 PRO A C 1
ATOM 1532 O O . PRO A 1 202 ? -16.391 -23.922 -9.141 1 86.88 202 PRO A O 1
ATOM 1535 N N . ARG A 1 203 ? -14.977 -22.547 -7.961 1 83.5 203 ARG A N 1
ATOM 1536 C CA . ARG A 1 203 ? -15.812 -21.375 -8.227 1 83.5 203 ARG A CA 1
ATOM 1537 C C . ARG A 1 203 ? -15.664 -20.922 -9.68 1 83.5 203 ARG A C 1
ATOM 1539 O O . ARG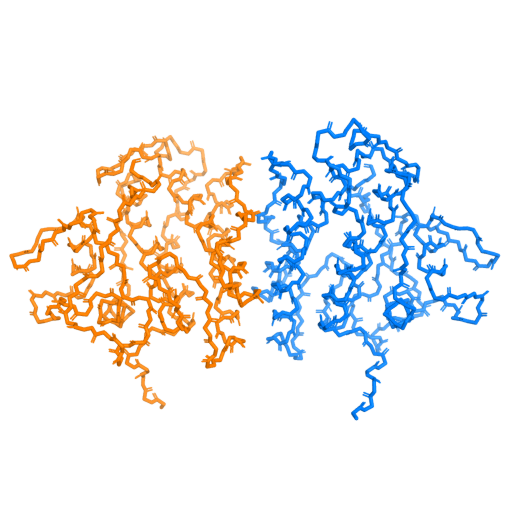 A 1 203 ? -14.617 -21.125 -10.297 1 83.5 203 ARG A O 1
ATOM 1546 N N . ARG A 1 204 ? -16.719 -20.312 -10.133 1 85.06 204 ARG A N 1
ATOM 1547 C CA . ARG A 1 204 ? -16.688 -19.875 -11.523 1 85.06 204 ARG A CA 1
ATOM 1548 C C . ARG A 1 204 ? -16.906 -18.359 -11.625 1 85.06 204 ARG A C 1
ATOM 1550 O O . ARG A 1 204 ? -17.688 -17.781 -10.875 1 85.06 204 ARG A O 1
ATOM 1557 N N . ARG A 1 205 ? -16.109 -17.812 -12.492 1 82.88 205 ARG A N 1
ATOM 1558 C CA . ARG A 1 205 ? -16.281 -16.375 -12.734 1 82.88 205 ARG A CA 1
ATOM 1559 C C . ARG A 1 205 ? -17.156 -16.141 -13.961 1 82.88 205 ARG A C 1
ATOM 1561 O O . ARG A 1 205 ? -17.156 -16.938 -14.906 1 82.88 205 ARG A O 1
ATOM 1568 N N . ASP A 1 206 ? -17.953 -15.094 -13.82 1 76.62 206 ASP A N 1
ATOM 1569 C CA . ASP A 1 206 ? -18.766 -14.664 -14.945 1 76.62 206 ASP A CA 1
ATOM 1570 C C . ASP A 1 206 ? -18.109 -13.516 -15.711 1 76.62 206 ASP A C 1
ATOM 1572 O O . ASP A 1 206 ? -18.594 -13.094 -16.75 1 76.62 206 ASP A O 1
ATOM 1576 N N . VAL A 1 207 ? -17.047 -13 -15.18 1 68.06 207 VAL A N 1
ATOM 1577 C CA . VAL A 1 207 ? -16.344 -11.898 -15.82 1 68.06 207 VAL A CA 1
ATOM 1578 C C . VAL A 1 207 ? -14.969 -12.383 -16.297 1 68.06 207 VAL A C 1
ATOM 1580 O O . VAL A 1 207 ? -14.328 -13.203 -15.633 1 68.06 207 VAL A O 1
ATOM 1583 N N . LYS A 1 208 ? -14.672 -11.906 -17.5 1 64.5 208 LYS A N 1
ATOM 1584 C CA . LYS A 1 208 ? -13.352 -12.234 -18.031 1 64.5 208 LYS A CA 1
ATOM 1585 C C . LYS A 1 208 ? -12.242 -11.648 -17.172 1 64.5 208 LYS A C 1
ATOM 1587 O O . LYS A 1 208 ? -12.367 -10.531 -16.656 1 64.5 208 LYS A O 1
ATOM 1592 N N . PRO A 1 209 ? -11.203 -12.547 -16.938 1 60.62 209 PRO A N 1
ATOM 1593 C CA . PRO A 1 209 ? -10.078 -11.938 -16.219 1 60.62 209 PRO A CA 1
ATOM 1594 C C . PRO A 1 209 ? -9.516 -10.711 -16.938 1 60.62 209 PRO A C 1
ATOM 1596 O O . PRO A 1 209 ? -9.562 -10.633 -18.172 1 60.62 209 PRO A O 1
ATOM 1599 N N . GLY A 1 210 ? -9.273 -9.664 -16.125 1 53.44 210 GLY A N 1
ATOM 1600 C CA . GLY A 1 210 ? -8.773 -8.43 -16.703 1 53.44 210 GLY A CA 1
ATOM 1601 C C . GLY A 1 210 ? -7.465 -8.609 -17.453 1 53.44 210 GLY A C 1
ATOM 1602 O O . GLY A 1 210 ? -6.961 -7.672 -18.078 1 53.44 210 GLY A O 1
ATOM 1603 N N . TRP A 1 211 ? -6.754 -9.68 -17.203 1 48 211 TRP A N 1
ATOM 1604 C CA . TRP A 1 211 ? -5.445 -9.852 -17.828 1 48 211 TRP A CA 1
ATOM 1605 C C . TRP A 1 211 ? -5.57 -10.562 -19.172 1 48 211 TRP A C 1
ATOM 1607 O O . TRP A 1 211 ? -4.566 -10.938 -19.781 1 48 211 TRP A O 1
ATOM 1617 N N . THR A 1 212 ? -6.699 -10.938 -19.484 1 41.31 212 THR A N 1
ATOM 1618 C CA . THR A 1 212 ? -6.852 -11.531 -20.812 1 41.31 212 THR A CA 1
ATOM 1619 C C . THR A 1 212 ? -7.105 -10.453 -21.859 1 41.31 212 THR A C 1
ATOM 1621 O O . THR A 1 212 ? -7.66 -9.398 -21.562 1 41.31 212 THR A O 1
ATOM 1624 N N . MET B 1 1 ? -8.102 3.141 29.438 1 32.88 1 MET B N 1
ATOM 1625 C CA . MET B 1 1 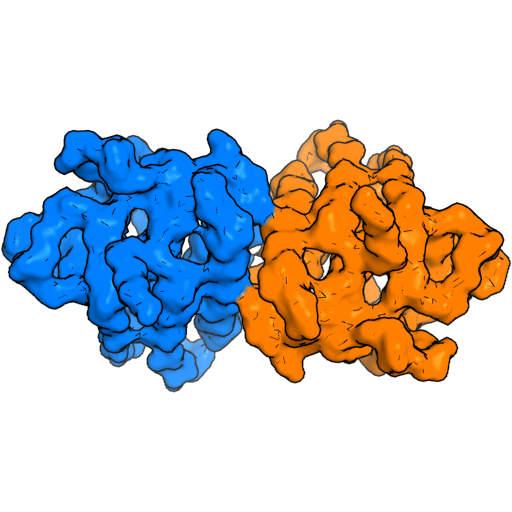? -6.918 2.939 28.609 1 32.88 1 MET B CA 1
ATOM 1626 C C . MET B 1 1 ? -6.207 4.262 28.344 1 32.88 1 MET B C 1
ATOM 1628 O O . MET B 1 1 ? -6.801 5.191 27.781 1 32.88 1 MET B O 1
ATOM 1632 N N . THR B 1 2 ? -5.32 4.766 29.062 1 42.66 2 THR B N 1
ATOM 1633 C CA . THR B 1 2 ? -4.719 6.094 29.031 1 42.66 2 THR B CA 1
ATOM 1634 C C . THR B 1 2 ? -4.352 6.484 27.609 1 42.66 2 THR B C 1
ATOM 1636 O O . THR B 1 2 ? -3.807 5.672 26.859 1 42.66 2 THR B O 1
ATOM 1639 N N . ALA B 1 3 ? -5.141 7.359 27.094 1 62.16 3 ALA B N 1
ATOM 1640 C CA . ALA B 1 3 ? -4.961 7.906 25.75 1 62.16 3 ALA B CA 1
ATOM 1641 C C . ALA B 1 3 ? -3.49 8.18 25.453 1 62.16 3 ALA B C 1
ATOM 1643 O O . ALA B 1 3 ? -2.781 8.75 26.297 1 62.16 3 ALA B O 1
ATOM 1644 N N . SER B 1 4 ? -2.809 7.445 24.531 1 72.81 4 SER B N 1
ATOM 1645 C CA . SER B 1 4 ? -1.41 7.621 24.156 1 72.81 4 SER B CA 1
ATOM 1646 C C . SER B 1 4 ? -1.062 9.094 23.984 1 72.81 4 SER B C 1
ATOM 1648 O O . SER B 1 4 ? -1.865 9.867 23.469 1 72.81 4 SER B O 1
ATOM 1650 N N . ALA B 1 5 ? 0.062 9.484 24.578 1 91 5 ALA B N 1
ATOM 1651 C CA . ALA B 1 5 ? 0.579 10.844 24.406 1 91 5 ALA B CA 1
ATOM 1652 C C . ALA B 1 5 ? 1.183 11.047 23.031 1 91 5 ALA B C 1
ATOM 1654 O O . ALA B 1 5 ? 1.396 12.18 22.594 1 91 5 ALA B O 1
ATOM 1655 N N . GLU B 1 6 ? 1.403 9.945 22.344 1 97.06 6 GLU B N 1
ATOM 1656 C CA . GLU B 1 6 ? 2.018 10.008 21.016 1 97.06 6 GLU B CA 1
ATOM 1657 C C . GLU B 1 6 ? 1.021 9.617 19.938 1 97.06 6 GLU B C 1
ATOM 1659 O O . GLU B 1 6 ? 0.018 8.953 20.203 1 97.06 6 GLU B O 1
ATOM 1664 N N . PRO B 1 7 ? 1.273 10.07 18.672 1 98.69 7 PRO B N 1
ATOM 1665 C CA . PRO B 1 7 ? 0.397 9.656 17.578 1 98.69 7 PRO B CA 1
ATOM 1666 C C . PRO B 1 7 ? 0.295 8.141 17.438 1 98.69 7 PRO B C 1
ATOM 1668 O O . PRO B 1 7 ? 1.293 7.434 17.609 1 98.69 7 PRO B O 1
ATOM 1671 N N . THR B 1 8 ? -0.852 7.625 17.172 1 98.38 8 THR B N 1
ATOM 1672 C CA . THR B 1 8 ? -1.127 6.195 17.062 1 98.38 8 THR B CA 1
ATOM 1673 C C . THR B 1 8 ? -1.562 5.84 15.648 1 98.38 8 THR B C 1
ATOM 1675 O O . THR B 1 8 ? -1.925 6.719 14.859 1 98.38 8 THR B O 1
ATOM 1678 N N . PRO B 1 9 ? -1.523 4.559 15.336 1 98.56 9 PRO B N 1
ATOM 1679 C CA . PRO B 1 9 ? -2.068 4.129 14.047 1 98.56 9 PRO B CA 1
ATOM 1680 C C . PRO B 1 9 ? -3.506 4.598 13.828 1 98.56 9 PRO B C 1
ATOM 1682 O O . PRO B 1 9 ? -3.869 4.992 12.711 1 98.56 9 PRO B O 1
ATOM 1685 N N . ASP B 1 10 ? -4.301 4.633 14.82 1 98.31 10 ASP B N 1
ATOM 1686 C CA . ASP B 1 10 ? -5.691 5.07 14.703 1 98.31 10 ASP B CA 1
ATOM 1687 C C . ASP B 1 10 ? -5.77 6.551 14.336 1 98.31 10 ASP B C 1
ATOM 1689 O O . ASP B 1 10 ? -6.723 6.98 13.688 1 98.31 10 ASP B O 1
ATOM 1693 N N . ASP B 1 11 ? -4.805 7.316 14.797 1 98.94 11 ASP B N 1
ATOM 1694 C CA . ASP B 1 11 ? -4.785 8.734 14.461 1 98.94 11 ASP B CA 1
ATOM 1695 C C . ASP B 1 11 ? -4.652 8.953 12.961 1 98.94 11 ASP B C 1
ATOM 1697 O O . ASP B 1 11 ? -5.195 9.914 12.414 1 98.94 11 ASP B O 1
ATOM 1701 N N . VAL B 1 12 ? -3.893 8.078 12.273 1 98.94 12 VAL B N 1
ATOM 1702 C CA . VAL B 1 12 ? -3.73 8.172 10.828 1 98.94 12 VAL B CA 1
ATOM 1703 C C . VAL B 1 12 ? -5.086 8 10.141 1 98.94 12 VAL B C 1
ATOM 1705 O O . VAL B 1 12 ? -5.449 8.789 9.266 1 98.94 12 VAL B O 1
ATOM 1708 N N . VAL B 1 13 ? -5.848 7.047 10.586 1 98.88 13 VAL B N 1
ATOM 1709 C CA . VAL B 1 13 ? -7.164 6.777 10.016 1 98.88 13 VAL B CA 1
ATOM 1710 C C . VAL B 1 13 ? -8.117 7.922 10.344 1 98.88 13 VAL B C 1
ATOM 1712 O O . VAL B 1 13 ? -8.883 8.367 9.484 1 98.88 13 VAL B O 1
ATOM 1715 N N . SER B 1 14 ? -8.039 8.391 11.578 1 98.88 14 SER B N 1
ATOM 1716 C CA . SER B 1 14 ? -8.867 9.523 11.984 1 98.88 14 SER B CA 1
ATOM 1717 C C . SER B 1 14 ? -8.586 10.742 11.117 1 98.88 14 SER B C 1
ATOM 1719 O O . SER B 1 14 ? -9.516 11.461 10.734 1 98.88 14 SER B O 1
ATOM 1721 N N . ALA B 1 15 ? -7.328 11.016 10.836 1 98.94 15 ALA B N 1
ATOM 1722 C CA . ALA B 1 15 ? -6.961 12.141 9.977 1 98.94 15 ALA B CA 1
ATOM 1723 C C . ALA B 1 15 ? -7.578 11.992 8.586 1 98.94 15 ALA B C 1
ATOM 1725 O O . ALA B 1 15 ? -8.109 12.953 8.031 1 98.94 15 ALA B O 1
ATOM 1726 N N . ALA B 1 16 ? -7.535 10.805 8.031 1 98.94 16 ALA B N 1
ATOM 1727 C CA . ALA B 1 16 ? -8.109 10.57 6.707 1 98.94 16 ALA B CA 1
ATOM 1728 C C . ALA B 1 16 ? -9.617 10.797 6.711 1 98.94 16 ALA B C 1
ATOM 1730 O O . ALA B 1 16 ? -10.172 11.367 5.77 1 98.94 16 ALA B O 1
ATOM 1731 N N . LYS B 1 17 ? -10.258 10.359 7.777 1 98.81 17 LYS B N 1
ATOM 1732 C CA . LYS B 1 17 ? -11.703 10.523 7.883 1 98.81 17 LYS B CA 1
ATOM 1733 C C . LYS B 1 17 ? -12.086 11.992 7.938 1 98.81 17 LYS B C 1
ATOM 1735 O O . LYS B 1 17 ? -13.195 12.367 7.535 1 98.81 17 LYS B O 1
ATOM 1740 N N . ALA B 1 18 ? -11.211 12.836 8.453 1 98.75 18 ALA B N 1
ATOM 1741 C CA . ALA B 1 18 ? -11.469 14.266 8.531 1 98.75 18 ALA B CA 1
ATOM 1742 C C . ALA B 1 18 ? -11.672 14.867 7.145 1 98.75 18 ALA B C 1
ATOM 1744 O O . ALA B 1 18 ? -12.25 15.945 7 1 98.75 18 ALA B O 1
ATOM 1745 N N . LEU B 1 19 ? -11.211 14.18 6.066 1 98.75 19 LEU B N 1
ATOM 1746 C CA . LEU B 1 19 ? -11.328 14.688 4.707 1 98.75 19 LEU B CA 1
ATOM 1747 C C . LEU B 1 19 ? -12.664 14.289 4.086 1 98.75 19 LEU B C 1
ATOM 1749 O O . LEU B 1 19 ? -12.969 14.672 2.953 1 98.75 19 LEU B O 1
ATOM 1753 N N . HIS B 1 20 ? -13.516 13.555 4.836 1 97.94 20 HIS B N 1
ATOM 1754 C CA . HIS B 1 20 ? -14.773 13.023 4.32 1 97.94 20 HIS B CA 1
ATOM 1755 C C . HIS B 1 20 ? -15.648 14.141 3.754 1 97.94 20 HIS B C 1
ATOM 1757 O O . HIS B 1 20 ? -16.375 13.93 2.777 1 97.94 20 HIS B O 1
ATOM 1763 N N . ALA B 1 21 ? -15.562 15.352 4.305 1 98.06 21 ALA B N 1
ATOM 1764 C CA . ALA B 1 21 ? -16.375 16.484 3.877 1 98.06 21 ALA B CA 1
ATOM 1765 C C . ALA B 1 21 ? -16.141 16.812 2.408 1 98.06 21 ALA B C 1
ATOM 1767 O O . ALA B 1 21 ? -17.016 17.344 1.729 1 98.06 21 ALA B O 1
ATOM 1768 N N . LEU B 1 22 ? -14.977 16.484 1.892 1 98.75 22 LEU B N 1
ATOM 1769 C CA . LEU B 1 22 ? -14.625 16.812 0.512 1 98.75 22 LEU B CA 1
ATOM 1770 C C . LEU B 1 22 ? -15.398 15.93 -0.464 1 98.75 22 LEU B C 1
ATOM 1772 O O . LEU B 1 22 ? -15.492 16.25 -1.651 1 98.75 22 LEU B O 1
ATOM 1776 N N . THR B 1 23 ? -15.93 14.766 -0.002 1 97.94 23 THR B N 1
ATOM 1777 C CA . THR B 1 23 ? -16.672 13.844 -0.862 1 97.94 23 THR B CA 1
ATOM 1778 C C . THR B 1 23 ? -17.984 14.469 -1.328 1 97.94 23 THR B C 1
ATOM 1780 O O . THR B 1 23 ? -18.609 13.969 -2.26 1 97.94 23 THR B O 1
ATOM 1783 N N . ALA B 1 24 ? -18.359 15.586 -0.698 1 97.88 24 ALA B N 1
ATOM 1784 C CA . ALA B 1 24 ? -19.594 16.266 -1.066 1 97.88 24 ALA B CA 1
ATOM 1785 C C . ALA B 1 24 ? -19.438 17.016 -2.391 1 97.88 24 ALA B C 1
ATOM 1787 O O . ALA B 1 24 ? -20.438 17.406 -3.008 1 97.88 24 ALA B O 1
ATOM 1788 N N . ILE B 1 25 ? -18.203 17.266 -2.816 1 98.69 25 ILE B N 1
ATOM 1789 C CA . ILE B 1 25 ? -17.953 17.969 -4.07 1 98.69 25 ILE B CA 1
ATOM 1790 C C . ILE B 1 25 ? -18 16.984 -5.234 1 98.69 25 ILE B C 1
ATOM 1792 O O . ILE B 1 25 ? -17.219 16.031 -5.285 1 98.69 25 ILE B O 1
ATOM 1796 N N . PRO B 1 26 ? -18.938 17.125 -6.16 1 98.56 26 PRO B N 1
ATOM 1797 C CA . PRO B 1 26 ? -19.047 16.172 -7.277 1 98.56 26 PRO B CA 1
ATOM 1798 C C . PRO B 1 26 ? -17.766 16.094 -8.109 1 98.56 26 PRO B C 1
ATOM 1800 O O . PRO B 1 26 ? -17.094 17.109 -8.312 1 98.56 26 PRO B O 1
ATOM 1803 N N . ASP B 1 27 ? -17.5 14.977 -8.688 1 98.5 27 ASP B N 1
ATOM 1804 C CA . ASP B 1 27 ? -16.281 14.727 -9.445 1 98.5 27 ASP B CA 1
ATOM 1805 C C . ASP B 1 27 ? -16.156 15.695 -10.617 1 98.5 27 ASP B C 1
ATOM 1807 O O . ASP B 1 27 ? -15.055 16.094 -10.984 1 98.5 27 ASP B O 1
ATOM 1811 N N . HIS B 1 28 ? -17.234 16.094 -11.164 1 98.31 28 HIS B N 1
ATOM 1812 C CA . HIS B 1 28 ? -17.188 16.906 -12.383 1 98.31 28 HIS B CA 1
ATOM 1813 C C . HIS B 1 28 ? -17.094 18.391 -12.047 1 98.31 28 HIS B C 1
ATOM 1815 O O . HIS B 1 28 ? -17.016 19.219 -12.953 1 98.31 28 HIS B O 1
ATOM 1821 N N . SER B 1 29 ? -17.078 18.75 -10.773 1 98.62 29 SER B N 1
ATOM 1822 C CA . SER B 1 29 ? -16.969 20.156 -10.398 1 98.62 29 SER B CA 1
ATOM 1823 C C . SER B 1 29 ? -15.664 20.766 -10.898 1 98.62 29 SER B C 1
ATOM 1825 O O . SER B 1 29 ? -14.594 20.188 -10.688 1 98.62 29 SER B O 1
ATOM 1827 N N . PRO B 1 30 ? -15.711 21.906 -11.5 1 98.38 30 PRO B N 1
ATOM 1828 C CA . PRO B 1 30 ? -14.484 22.578 -11.945 1 98.38 30 PRO B CA 1
ATOM 1829 C C . PRO B 1 30 ? -13.609 23.031 -10.781 1 98.38 30 PRO B C 1
ATOM 1831 O O . PRO B 1 30 ? -12.438 23.359 -10.984 1 98.38 30 PRO B O 1
ATOM 1834 N N . ARG B 1 31 ? -14.148 23.031 -9.586 1 98.56 31 ARG B N 1
ATOM 1835 C CA . ARG B 1 31 ? -13.406 23.5 -8.422 1 98.56 31 ARG B CA 1
ATOM 1836 C C . ARG B 1 31 ? -12.195 22.609 -8.148 1 98.56 31 ARG B C 1
ATOM 1838 O O . ARG B 1 31 ? -11.219 23.047 -7.539 1 98.56 31 ARG B O 1
ATOM 1845 N N . TRP B 1 32 ? -12.273 21.391 -8.625 1 98.69 32 TRP B N 1
ATOM 1846 C CA . TRP B 1 32 ? -11.18 20.453 -8.383 1 98.69 32 TRP B CA 1
ATOM 1847 C C . TRP B 1 32 ? -9.906 20.906 -9.078 1 98.69 32 TRP B C 1
ATOM 1849 O O . TRP B 1 32 ? -8.805 20.453 -8.734 1 98.69 32 TRP B O 1
ATOM 1859 N N . SER B 1 33 ? -9.992 21.797 -10.016 1 98.44 33 SER B N 1
ATOM 1860 C CA . SER B 1 33 ? -8.828 22.312 -10.734 1 98.44 33 SER B CA 1
ATOM 1861 C C . SER B 1 33 ? -8.289 23.578 -10.086 1 98.44 33 SER B C 1
ATOM 1863 O O . SER B 1 33 ? -7.246 24.094 -10.492 1 98.44 33 SER B O 1
ATOM 1865 N N . ASN B 1 34 ? -8.953 24.047 -9.008 1 98.5 34 ASN B N 1
ATOM 1866 C CA . ASN B 1 34 ? -8.484 25.234 -8.297 1 98.5 34 ASN B CA 1
ATOM 1867 C C . ASN B 1 34 ? -7.238 24.938 -7.473 1 98.5 34 ASN B C 1
ATOM 1869 O O . ASN B 1 34 ? -6.949 23.766 -7.176 1 98.5 34 ASN B O 1
ATOM 1873 N N . THR B 1 35 ? -6.496 25.984 -7.184 1 97.19 35 THR B N 1
ATOM 1874 C CA . THR B 1 35 ? -5.363 25.938 -6.27 1 97.19 35 THR B CA 1
ATOM 1875 C C . THR B 1 35 ? -5.59 26.875 -5.078 1 97.19 35 THR B C 1
ATOM 1877 O O . THR B 1 35 ? -6.488 27.719 -5.105 1 97.19 35 THR B O 1
ATOM 1880 N N . ALA B 1 36 ? -4.895 26.609 -4.062 1 93.12 36 ALA B N 1
ATOM 1881 C CA . ALA B 1 36 ? -4.895 27.516 -2.908 1 93.12 36 ALA B CA 1
ATOM 1882 C C . ALA B 1 36 ? -3.488 27.688 -2.348 1 93.12 36 ALA B C 1
ATOM 1884 O O . ALA B 1 36 ? -2.709 26.734 -2.295 1 93.12 36 ALA B O 1
ATOM 1885 N N . GLU B 1 37 ? -3.24 28.922 -1.97 1 90.38 37 GLU B N 1
ATOM 1886 C CA . GLU B 1 37 ? -1.964 29.188 -1.318 1 90.38 37 GLU B CA 1
ATOM 1887 C C . GLU B 1 37 ? -1.796 28.344 -0.056 1 90.38 37 GLU B C 1
ATOM 1889 O O . GLU B 1 37 ? -2.766 28.109 0.664 1 90.38 37 GLU B O 1
ATOM 1894 N N . PRO B 1 38 ? -0.571 27.891 0.261 1 89.94 38 PRO B N 1
ATOM 1895 C CA . PRO B 1 38 ? 0.693 28.234 -0.396 1 89.94 38 PRO B CA 1
ATOM 1896 C C . PRO B 1 38 ? 1.054 27.266 -1.52 1 89.94 38 PRO B C 1
ATOM 1898 O O . PRO B 1 38 ? 2.131 27.359 -2.109 1 89.94 38 PRO B O 1
ATOM 1901 N N . THR B 1 39 ? 0.165 26.312 -1.899 1 89 39 THR B N 1
ATOM 1902 C CA . THR B 1 39 ? 0.503 25.312 -2.904 1 89 39 THR B CA 1
ATOM 1903 C C . THR B 1 39 ? 0.071 25.766 -4.293 1 89 39 THR B C 1
ATOM 1905 O O . THR B 1 39 ? -0.831 26.594 -4.426 1 89 39 THR B O 1
ATOM 1908 N N . GLN B 1 40 ? 0.766 25.266 -5.301 1 93.31 40 GLN B N 1
ATOM 1909 C CA . GLN B 1 40 ? 0.361 25.5 -6.684 1 93.31 40 GLN B CA 1
ATOM 1910 C C . GLN B 1 40 ? -0.314 24.266 -7.273 1 93.31 40 GLN B C 1
ATOM 1912 O O . GLN B 1 40 ? -0.646 24.234 -8.461 1 93.31 40 GLN B O 1
ATOM 1917 N N . TRP B 1 41 ? -0.526 23.328 -6.465 1 95.5 41 TRP B N 1
ATOM 1918 C CA . TRP B 1 41 ? -1.188 22.094 -6.887 1 95.5 41 TRP B CA 1
ATOM 1919 C C . TRP B 1 41 ? -2.701 22.281 -6.93 1 95.5 41 TRP B C 1
ATOM 1921 O O . TRP B 1 41 ? -3.277 22.953 -6.07 1 95.5 41 TRP B O 1
ATOM 1931 N N . THR B 1 42 ? -3.307 21.656 -7.922 1 97.69 42 THR B N 1
ATOM 1932 C CA . THR B 1 42 ? -4.766 21.609 -7.934 1 97.69 42 THR B CA 1
ATOM 1933 C C . THR B 1 42 ? -5.293 20.812 -6.75 1 97.69 42 THR B C 1
ATOM 1935 O O . THR B 1 42 ? -4.559 20.031 -6.148 1 97.69 42 THR B O 1
ATOM 1938 N N . ALA B 1 43 ? -6.566 21.047 -6.41 1 98.5 43 ALA B N 1
ATOM 1939 C CA . ALA B 1 43 ? -7.188 20.281 -5.332 1 98.5 43 ALA B CA 1
ATOM 1940 C C . ALA B 1 43 ? -7.074 18.781 -5.582 1 98.5 43 ALA B C 1
ATOM 1942 O O . ALA B 1 43 ? -6.699 18.031 -4.688 1 98.5 43 ALA B O 1
ATOM 1943 N N . THR B 1 44 ? -7.34 18.375 -6.82 1 98.31 44 THR B N 1
ATOM 1944 C CA . THR B 1 44 ? -7.289 16.953 -7.148 1 98.31 44 THR B CA 1
ATOM 1945 C C . THR B 1 44 ? -5.867 16.422 -7.016 1 98.31 44 THR B C 1
ATOM 1947 O O . THR B 1 44 ? -5.656 15.344 -6.445 1 98.31 44 THR B O 1
ATOM 1950 N N . HIS B 1 45 ? -4.918 17.141 -7.543 1 96.94 45 HIS B N 1
ATOM 1951 C CA . HIS B 1 45 ? -3.527 16.703 -7.426 1 96.94 45 HIS B CA 1
ATOM 1952 C C . HIS B 1 45 ? -3.096 16.625 -5.965 1 96.94 45 HIS B C 1
ATOM 1954 O O . HIS B 1 45 ? -2.324 15.742 -5.586 1 96.94 45 HIS B O 1
ATOM 1960 N N . THR B 1 46 ? -3.539 17.547 -5.172 1 97.31 46 THR B N 1
ATOM 1961 C CA . THR B 1 46 ? -3.199 17.578 -3.754 1 97.31 46 THR B CA 1
ATOM 1962 C C . THR B 1 46 ? -3.697 16.312 -3.055 1 97.31 46 THR B C 1
ATOM 1964 O O . THR B 1 46 ? -2.959 15.695 -2.289 1 97.31 46 THR B O 1
ATOM 1967 N N . ILE B 1 47 ? -4.938 15.938 -3.363 1 98.31 47 ILE B N 1
ATOM 1968 C CA . ILE B 1 47 ? -5.496 14.734 -2.756 1 98.31 47 ILE B CA 1
ATOM 1969 C C . ILE B 1 47 ? -4.73 13.508 -3.25 1 98.31 47 ILE B C 1
ATOM 1971 O O . ILE B 1 47 ? -4.406 12.617 -2.463 1 98.31 47 ILE B O 1
ATOM 1975 N N . GLU B 1 48 ? -4.453 13.461 -4.523 1 97.44 48 GLU B N 1
ATOM 1976 C CA . GLU B 1 48 ? -3.658 12.391 -5.105 1 97.44 48 GLU B CA 1
ATOM 1977 C C . GLU B 1 48 ? -2.32 12.234 -4.387 1 97.4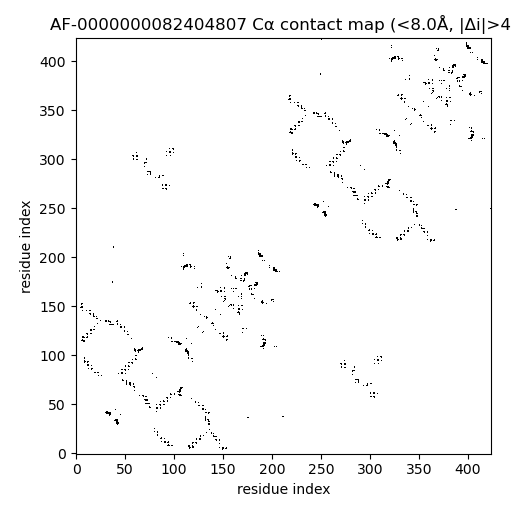4 48 GLU B C 1
ATOM 1979 O O . GLU B 1 48 ? -1.908 11.125 -4.059 1 97.44 48 GLU B O 1
ATOM 1984 N N . HIS B 1 49 ? -1.681 13.289 -4.098 1 96.62 49 HIS B N 1
ATOM 1985 C CA . HIS B 1 49 ? -0.368 13.328 -3.465 1 96.62 49 HIS B CA 1
ATOM 1986 C C . HIS B 1 49 ? -0.403 12.672 -2.09 1 96.62 49 HIS B C 1
ATOM 1988 O O . HIS B 1 49 ? 0.552 11.992 -1.694 1 96.62 49 HIS B O 1
ATOM 1994 N N . ILE B 1 50 ? -1.425 12.898 -1.357 1 98.06 50 ILE B N 1
ATOM 1995 C CA . ILE B 1 50 ? -1.524 12.352 -0.009 1 98.06 50 ILE B CA 1
ATOM 1996 C C . ILE B 1 50 ? -1.395 10.828 -0.06 1 98.06 50 ILE B C 1
ATOM 1998 O O . ILE B 1 50 ? -0.614 10.242 0.693 1 98.06 50 ILE B O 1
ATOM 2002 N N . SER B 1 51 ? -2.129 10.188 -0.999 1 97.81 51 SER B N 1
ATOM 2003 C CA . SER B 1 51 ? -2.045 8.734 -1.132 1 97.81 51 SER B CA 1
ATOM 2004 C C . SER B 1 51 ? -0.657 8.305 -1.587 1 97.81 51 SER B C 1
ATOM 2006 O O . SER B 1 51 ? -0.15 7.266 -1.15 1 97.81 51 SER B O 1
ATOM 2008 N N . ASP B 1 52 ? -0.042 9.078 -2.49 1 96.69 52 ASP B N 1
ATOM 2009 C CA . ASP B 1 52 ? 1.317 8.781 -2.932 1 96.69 52 ASP B CA 1
ATOM 2010 C C . ASP B 1 52 ? 2.285 8.758 -1.75 1 96.69 52 ASP B C 1
ATOM 2012 O O . ASP B 1 52 ? 3.094 7.836 -1.622 1 96.69 52 ASP B O 1
ATOM 2016 N N . ALA B 1 53 ? 2.186 9.734 -0.893 1 96.75 53 ALA B N 1
ATOM 2017 C CA . ALA B 1 53 ? 3.066 9.852 0.266 1 96.75 53 ALA B CA 1
ATOM 2018 C C . ALA B 1 53 ? 2.855 8.695 1.234 1 96.75 53 ALA B C 1
ATOM 2020 O O . ALA B 1 53 ? 3.82 8.094 1.717 1 96.75 53 ALA B O 1
ATOM 2021 N N . LEU B 1 54 ? 1.596 8.391 1.495 1 98.56 54 LEU B N 1
ATOM 2022 C CA . LEU B 1 54 ? 1.292 7.34 2.459 1 98.56 54 LEU B CA 1
ATOM 2023 C C . LEU B 1 54 ? 1.766 5.98 1.948 1 98.56 54 LEU B C 1
ATOM 2025 O O . LEU B 1 54 ? 2.232 5.148 2.729 1 98.56 54 LEU B O 1
ATOM 2029 N N . LEU B 1 55 ? 1.64 5.707 0.687 1 97.94 55 LEU B N 1
ATOM 2030 C CA . LEU B 1 55 ? 2.102 4.438 0.142 1 97.94 55 LEU B CA 1
ATOM 2031 C C . LEU B 1 55 ? 3.625 4.379 0.113 1 97.94 55 LEU B C 1
ATOM 2033 O O . LEU B 1 55 ? 4.215 3.309 0.294 1 97.94 55 LEU B O 1
ATOM 2037 N N . PHE B 1 56 ? 4.262 5.535 -0.115 1 96.69 56 PHE B N 1
ATOM 2038 C CA . PHE B 1 56 ? 5.711 5.578 0.051 1 96.69 56 PHE B CA 1
ATOM 2039 C C . PHE B 1 56 ? 6.105 5.184 1.47 1 96.69 56 PHE B C 1
ATOM 2041 O O . PHE B 1 56 ? 6.98 4.34 1.664 1 96.69 56 PHE B O 1
ATOM 2048 N N . TYR B 1 57 ? 5.461 5.801 2.459 1 98.44 57 TYR B N 1
ATOM 2049 C CA . TYR B 1 57 ? 5.695 5.434 3.85 1 98.44 57 TYR B CA 1
ATOM 2050 C C . TYR B 1 57 ? 5.484 3.938 4.062 1 98.44 57 TYR B C 1
ATOM 2052 O O . TYR B 1 57 ? 6.293 3.277 4.715 1 98.44 57 TYR B O 1
ATOM 2060 N N . SER B 1 58 ? 4.426 3.424 3.49 1 98.75 58 SER B N 1
ATOM 2061 C CA . SER B 1 58 ? 4.062 2.021 3.676 1 98.75 58 SER B CA 1
ATOM 2062 C C . SER B 1 58 ? 5.168 1.096 3.174 1 98.75 58 SER B C 1
ATOM 2064 O O . SER B 1 58 ? 5.508 0.112 3.834 1 98.75 58 SER B O 1
ATOM 2066 N N . GLY B 1 59 ? 5.699 1.391 2.014 1 98.38 59 GLY B N 1
ATOM 2067 C CA . GLY B 1 59 ? 6.805 0.595 1.503 1 98.38 59 GLY B CA 1
ATOM 2068 C C . GLY B 1 59 ? 8.008 0.592 2.42 1 98.38 59 GLY B C 1
ATOM 2069 O O . GLY B 1 59 ? 8.586 -0.463 2.691 1 98.38 59 GLY B O 1
ATOM 2070 N N . GLN B 1 60 ? 8.391 1.775 2.91 1 98.56 60 GLN B N 1
ATOM 2071 C CA . GLN B 1 60 ? 9.539 1.906 3.809 1 98.56 60 GLN B CA 1
ATOM 2072 C C . GLN B 1 60 ? 9.328 1.09 5.082 1 98.56 60 GLN B C 1
ATOM 2074 O O . GLN B 1 60 ? 10.234 0.377 5.52 1 98.56 60 GLN B O 1
ATOM 2079 N N . VAL B 1 61 ? 8.133 1.228 5.66 1 98.88 61 VAL B N 1
ATOM 2080 C CA . VAL B 1 61 ? 7.812 0.592 6.938 1 98.88 61 VAL B CA 1
ATOM 2081 C C . VAL B 1 61 ? 7.742 -0.922 6.758 1 98.88 61 VAL B C 1
ATOM 2083 O O . VAL B 1 61 ? 8.328 -1.674 7.539 1 98.88 61 VAL B O 1
ATOM 2086 N N . ALA B 1 62 ? 7.062 -1.398 5.715 1 98.81 62 ALA B N 1
ATOM 2087 C CA . ALA B 1 62 ? 6.859 -2.828 5.492 1 98.81 62 ALA B CA 1
ATOM 2088 C C . ALA B 1 62 ? 8.195 -3.545 5.289 1 98.81 62 ALA B C 1
ATOM 2090 O O . ALA B 1 62 ? 8.359 -4.688 5.723 1 98.81 62 ALA B O 1
ATOM 2091 N N . ARG B 1 63 ? 9.125 -2.861 4.645 1 98.69 63 ARG B N 1
ATOM 2092 C CA . ARG B 1 63 ? 10.414 -3.447 4.293 1 98.69 63 ARG B CA 1
ATOM 2093 C C . ARG B 1 63 ? 11.445 -3.199 5.391 1 98.69 63 ARG B C 1
ATOM 2095 O O . ARG B 1 63 ? 12.586 -3.643 5.285 1 98.69 63 ARG B O 1
ATOM 2102 N N . ARG B 1 64 ? 11.055 -2.484 6.484 1 98.56 64 ARG B N 1
ATOM 2103 C CA . ARG B 1 64 ? 12.031 -2.035 7.469 1 98.56 64 ARG B CA 1
ATOM 2104 C C . ARG B 1 64 ? 13.266 -1.464 6.789 1 98.56 64 ARG B C 1
ATOM 2106 O O . ARG B 1 64 ? 14.391 -1.841 7.121 1 98.56 64 ARG B O 1
ATOM 2113 N N . ALA B 1 65 ? 13.016 -0.562 5.875 1 98.38 65 ALA B N 1
ATOM 2114 C CA . ALA B 1 65 ? 14.055 -0.068 4.977 1 98.38 65 ALA B CA 1
ATOM 2115 C C . ALA B 1 65 ? 15.156 0.645 5.758 1 98.38 65 ALA B C 1
ATOM 2117 O O . ALA B 1 65 ? 14.891 1.291 6.773 1 98.38 65 ALA B O 1
ATOM 2118 N N . ASP B 1 66 ? 16.391 0.583 5.262 1 97.5 66 ASP B N 1
ATOM 2119 C CA . ASP B 1 66 ? 17.516 1.3 5.836 1 97.5 66 ASP B CA 1
ATOM 2120 C C . ASP B 1 66 ? 17.969 2.441 4.926 1 97.5 66 ASP B C 1
ATOM 2122 O O . ASP B 1 66 ? 18.875 3.201 5.273 1 97.5 66 ASP B O 1
ATOM 2126 N N . ALA B 1 67 ? 17.375 2.518 3.82 1 96.5 67 ALA B N 1
ATOM 2127 C CA . ALA B 1 67 ? 17.578 3.594 2.854 1 96.5 67 ALA B CA 1
ATOM 2128 C C . ALA B 1 67 ? 16.297 3.859 2.055 1 96.5 67 ALA B C 1
ATOM 2130 O O . ALA B 1 67 ? 15.336 3.107 2.152 1 96.5 67 ALA B O 1
ATOM 2131 N N . LYS B 1 68 ? 16.328 4.902 1.364 1 95.81 68 LYS B N 1
ATOM 2132 C CA . LYS B 1 68 ? 15.156 5.266 0.569 1 95.81 68 LYS B CA 1
ATOM 2133 C C . LYS B 1 68 ? 14.859 4.207 -0.487 1 95.81 68 LYS B C 1
ATOM 2135 O O . LYS B 1 68 ? 15.734 3.832 -1.265 1 95.81 68 LYS B O 1
ATOM 2140 N N . LEU B 1 69 ? 13.641 3.736 -0.565 1 97 69 LEU B N 1
ATOM 2141 C CA . LEU B 1 69 ? 13.164 2.791 -1.572 1 97 69 LEU B CA 1
ATOM 2142 C C . LEU B 1 69 ? 12.453 3.518 -2.707 1 97 69 LEU B C 1
ATOM 2144 O O . LEU B 1 69 ? 11.992 4.648 -2.535 1 97 69 LEU B O 1
ATOM 2148 N N . PRO B 1 70 ? 12.312 2.863 -3.844 1 95.62 70 PRO B N 1
ATOM 2149 C CA . PRO B 1 70 ? 11.5 3.434 -4.922 1 95.62 70 PRO B CA 1
ATOM 2150 C C . PRO B 1 70 ? 10.047 3.648 -4.508 1 95.62 70 PRO B C 1
ATOM 2152 O O . PRO B 1 70 ? 9.492 2.848 -3.752 1 95.62 70 PRO B O 1
ATOM 2155 N N . VAL B 1 71 ? 9.438 4.676 -5.043 1 95.38 71 VAL B N 1
ATOM 2156 C CA . VAL B 1 71 ? 8.031 4.938 -4.754 1 95.38 71 VAL B CA 1
ATOM 2157 C C . VAL B 1 71 ? 7.172 3.803 -5.301 1 95.38 71 VAL B C 1
ATOM 2159 O O . VAL B 1 71 ? 7.473 3.236 -6.355 1 95.38 71 VAL B O 1
ATOM 2162 N N . MET B 1 72 ? 6.094 3.52 -4.668 1 95.38 72 MET B N 1
ATOM 2163 C CA . MET B 1 72 ? 5.188 2.455 -5.098 1 95.38 72 MET B CA 1
ATOM 2164 C C . MET B 1 72 ? 4.09 3.006 -6 1 95.38 72 MET B C 1
ATOM 2166 O O . MET B 1 72 ? 3.482 2.262 -6.77 1 95.38 72 MET B O 1
ATOM 2170 N N . ARG B 1 73 ? 3.854 4.254 -5.848 1 94.88 73 ARG B N 1
ATOM 2171 C CA . ARG B 1 73 ? 2.83 4.98 -6.59 1 94.88 73 ARG B CA 1
ATOM 2172 C C . ARG B 1 73 ? 3.277 6.41 -6.883 1 94.88 73 ARG B C 1
ATOM 2174 O O . ARG B 1 73 ? 3.922 7.047 -6.047 1 94.88 73 ARG B O 1
ATOM 2181 N N . ASP B 1 74 ? 3.066 6.867 -8.086 1 91.69 74 ASP B N 1
ATOM 2182 C CA . ASP B 1 74 ? 3.422 8.227 -8.492 1 91.69 74 ASP B CA 1
ATOM 2183 C C . ASP B 1 74 ? 2.309 8.852 -9.328 1 91.69 74 ASP B C 1
ATOM 2185 O O . ASP B 1 74 ? 2.514 9.18 -10.5 1 91.69 74 ASP B O 1
ATOM 2189 N N . GLY B 1 75 ? 1.148 8.953 -8.633 1 87.88 75 GLY B N 1
ATOM 2190 C CA . GLY B 1 75 ? -0.004 9.523 -9.305 1 87.88 75 GLY B CA 1
ATOM 2191 C C . GLY B 1 75 ? -0.81 8.508 -10.094 1 87.88 75 GLY B C 1
ATOM 2192 O O . GLY B 1 75 ? -0.405 7.348 -10.211 1 87.88 75 GLY B O 1
ATOM 2193 N N . ARG B 1 76 ? -1.996 8.789 -10.508 1 88.19 76 ARG B N 1
ATOM 2194 C CA . ARG B 1 76 ? -2.855 8.047 -11.422 1 88.19 76 ARG B CA 1
ATOM 2195 C C . ARG B 1 76 ? -4.008 8.922 -11.922 1 88.19 76 ARG B C 1
ATOM 2197 O O . ARG B 1 76 ? -4.465 9.812 -11.211 1 88.19 76 ARG B O 1
ATOM 2204 N N . ASP B 1 77 ? -4.355 8.742 -13.086 1 90.62 77 ASP B N 1
ATOM 2205 C CA . ASP B 1 77 ? -5.551 9.406 -13.602 1 90.62 77 ASP B CA 1
ATOM 2206 C C . ASP B 1 77 ? -6.82 8.766 -13.047 1 90.62 77 ASP B C 1
ATOM 2208 O O . ASP B 1 77 ? -7.102 7.594 -13.328 1 90.62 77 ASP B O 1
ATOM 2212 N N . ALA B 1 78 ? -7.555 9.492 -12.234 1 96.25 78 ALA B N 1
ATOM 2213 C CA . ALA B 1 78 ? -8.773 9 -11.602 1 96.25 78 ALA B CA 1
ATOM 2214 C C . ALA B 1 78 ? -9.648 10.156 -11.117 1 96.25 78 ALA B C 1
ATOM 2216 O O . ALA B 1 78 ? -9.156 11.273 -10.93 1 96.25 78 ALA B O 1
ATOM 2217 N N . PRO B 1 79 ? -10.922 9.969 -10.93 1 97.06 79 PRO B N 1
ATOM 2218 C CA . PRO B 1 79 ? -11.781 10.992 -10.336 1 97.06 79 PRO B CA 1
ATOM 2219 C C . PRO B 1 79 ? -11.414 11.312 -8.891 1 97.06 79 PRO B C 1
ATOM 2221 O O . PRO B 1 79 ? -10.82 10.477 -8.203 1 97.06 79 PRO B O 1
ATOM 2224 N N . ALA B 1 80 ? -11.789 12.508 -8.461 1 97.94 80 ALA B N 1
ATOM 2225 C CA . ALA B 1 80 ? -11.477 12.984 -7.121 1 97.94 80 ALA B CA 1
ATOM 2226 C C . ALA B 1 80 ? -12.023 12.031 -6.059 1 97.94 80 ALA B C 1
ATOM 2228 O O . ALA B 1 80 ? -11.383 11.797 -5.035 1 97.94 80 ALA B O 1
ATOM 2229 N N . SER B 1 81 ? -13.203 11.477 -6.324 1 98 81 SER B N 1
ATOM 2230 C CA . SER B 1 81 ? -13.82 10.57 -5.363 1 98 81 SER B CA 1
ATOM 2231 C C . SER B 1 81 ? -12.969 9.328 -5.145 1 98 81 SER B C 1
ATOM 2233 O O . SER B 1 81 ? -12.867 8.82 -4.023 1 98 81 SER B O 1
ATOM 2235 N N . GLU B 1 82 ? -12.344 8.82 -6.191 1 97.88 82 GLU B N 1
ATOM 2236 C CA . GLU B 1 82 ? -11.461 7.664 -6.062 1 97.88 82 GLU B CA 1
ATOM 2237 C C . GLU B 1 82 ? -10.18 8.031 -5.32 1 97.88 82 GLU B C 1
ATOM 2239 O O . GLU B 1 82 ? -9.656 7.227 -4.547 1 97.88 82 GLU B O 1
ATOM 2244 N N . HIS B 1 83 ? -9.672 9.258 -5.586 1 98.31 83 HIS B N 1
ATOM 2245 C CA . HIS B 1 83 ? -8.5 9.711 -4.852 1 98.31 83 HIS B CA 1
ATOM 2246 C C . HIS B 1 83 ? -8.789 9.828 -3.357 1 98.31 83 HIS B C 1
ATOM 2248 O O . HIS B 1 83 ? -7.961 9.445 -2.529 1 98.31 83 HIS B O 1
ATOM 2254 N N . LEU B 1 84 ? -9.969 10.359 -3.025 1 98.75 84 LEU B N 1
ATOM 2255 C CA . LEU B 1 84 ? -10.344 10.461 -1.619 1 98.75 84 LEU B CA 1
ATOM 2256 C C . LEU B 1 84 ? -10.461 9.078 -0.99 1 98.75 84 LEU B C 1
ATOM 2258 O O . LEU B 1 84 ? -10.039 8.867 0.148 1 98.75 84 LEU B O 1
ATOM 2262 N N . ASP B 1 85 ? -11.031 8.195 -1.74 1 98.44 85 ASP B N 1
ATOM 2263 C CA . ASP B 1 85 ? -11.109 6.812 -1.274 1 98.44 85 ASP B CA 1
ATOM 2264 C C . ASP B 1 85 ? -9.711 6.223 -1.074 1 98.44 85 ASP B C 1
ATOM 2266 O O . ASP B 1 85 ? -9.469 5.516 -0.094 1 98.44 85 ASP B O 1
ATOM 2270 N N . ASN B 1 86 ? -8.805 6.484 -1.992 1 98.5 86 ASN B N 1
ATOM 2271 C CA . ASN B 1 86 ? -7.43 6 -1.896 1 98.5 86 ASN B CA 1
ATOM 2272 C C . ASN B 1 86 ? -6.719 6.566 -0.67 1 98.5 86 ASN B C 1
ATOM 2274 O O . ASN B 1 86 ? -5.883 5.891 -0.065 1 98.5 86 ASN B O 1
ATOM 2278 N N . VAL B 1 87 ? -7.012 7.805 -0.28 1 98.88 87 VAL B N 1
ATOM 2279 C CA . VAL B 1 87 ? -6.449 8.359 0.946 1 98.88 87 VAL B CA 1
ATOM 2280 C C . VAL B 1 87 ? -6.871 7.512 2.143 1 98.88 87 VAL B C 1
ATOM 2282 O O . VAL B 1 87 ? -6.039 7.133 2.967 1 98.88 87 VAL B O 1
ATOM 2285 N N . LEU B 1 88 ? -8.148 7.199 2.18 1 98.88 88 LEU B N 1
ATOM 2286 C CA . LEU B 1 88 ? -8.664 6.391 3.283 1 98.88 88 LEU B CA 1
ATOM 2287 C C . LEU B 1 88 ? -8.031 5.004 3.279 1 98.88 88 LEU B C 1
ATOM 2289 O O . LEU B 1 88 ? -7.586 4.516 4.32 1 98.88 88 LEU B O 1
ATOM 2293 N N . SER B 1 89 ? -7.957 4.391 2.129 1 98.81 89 SER B N 1
ATOM 2294 C CA . SER B 1 89 ? -7.359 3.064 2.016 1 98.81 89 SER B CA 1
ATOM 2295 C C . SER B 1 89 ? -5.887 3.09 2.404 1 98.81 89 SER B C 1
ATOM 2297 O O . SER B 1 89 ? -5.418 2.221 3.146 1 98.81 89 SER B O 1
ATOM 2299 N N . SER B 1 90 ? -5.129 4.062 1.882 1 98.88 90 SER B N 1
ATOM 2300 C CA . SER B 1 90 ? -3.705 4.152 2.191 1 98.88 90 SER B CA 1
ATOM 2301 C C . SER B 1 90 ? -3.479 4.422 3.676 1 98.88 90 SER B C 1
ATOM 2303 O O . SER B 1 90 ? -2.494 3.957 4.254 1 98.88 90 SER B O 1
ATOM 2305 N N . ALA B 1 91 ? -4.383 5.18 4.305 1 98.94 91 ALA B N 1
ATOM 2306 C CA . ALA B 1 91 ? -4.301 5.414 5.742 1 98.94 91 ALA B CA 1
ATOM 2307 C C . ALA B 1 91 ? -4.473 4.113 6.523 1 98.94 91 ALA B C 1
ATOM 2309 O O . ALA B 1 91 ? -3.725 3.848 7.469 1 98.94 91 ALA B O 1
ATOM 2310 N N . HIS B 1 92 ? -5.449 3.318 6.109 1 98.94 92 HIS B N 1
ATOM 2311 C CA . HIS B 1 92 ? -5.668 2.033 6.762 1 98.94 92 HIS B CA 1
ATOM 2312 C C . HIS B 1 92 ? -4.477 1.103 6.555 1 98.94 92 HIS B C 1
ATOM 2314 O O . HIS B 1 92 ? -4.086 0.374 7.469 1 98.94 92 HIS B O 1
ATOM 2320 N N . VAL B 1 93 ? -3.934 1.084 5.352 1 98.94 93 VAL B N 1
ATOM 2321 C CA . VAL B 1 93 ? -2.76 0.268 5.062 1 98.94 93 VAL B CA 1
ATOM 2322 C C . VAL B 1 93 ? -1.616 0.66 5.996 1 98.94 93 VAL B C 1
ATOM 2324 O O . VAL B 1 93 ? -1.05 -0.191 6.688 1 98.94 93 VAL B O 1
ATOM 2327 N N . LEU B 1 94 ? -1.311 1.929 6.051 1 98.94 94 LEU B N 1
ATOM 2328 C CA . LEU B 1 94 ? -0.195 2.383 6.875 1 98.94 94 LEU B CA 1
ATOM 2329 C C . LEU B 1 94 ? -0.466 2.115 8.352 1 98.94 94 LEU B C 1
ATOM 2331 O O . LEU B 1 94 ? 0.438 1.718 9.086 1 98.94 94 LEU B O 1
ATOM 2335 N N . ALA B 1 95 ? -1.684 2.352 8.781 1 98.88 95 ALA B N 1
ATOM 2336 C CA . ALA B 1 95 ? -2.025 2.107 10.18 1 98.88 95 ALA B CA 1
ATOM 2337 C C . ALA B 1 95 ? -1.737 0.66 10.57 1 98.88 95 ALA B C 1
ATOM 2339 O O . ALA B 1 95 ? -1.143 0.399 11.625 1 98.88 95 ALA B O 1
ATOM 2340 N N . ALA B 1 96 ? -2.137 -0.272 9.734 1 98.75 96 ALA B N 1
ATOM 2341 C CA . ALA B 1 96 ? -1.877 -1.684 10 1 98.75 96 ALA B CA 1
ATOM 2342 C C . ALA B 1 96 ? -0.378 -1.969 10.039 1 98.75 96 ALA B C 1
ATOM 2344 O O . ALA B 1 96 ? 0.095 -2.734 10.883 1 98.75 96 ALA B O 1
ATOM 2345 N N . LEU B 1 97 ? 0.346 -1.383 9.164 1 98.88 97 LEU B N 1
ATOM 2346 C CA . LEU B 1 97 ? 1.79 -1.58 9.102 1 98.88 97 LEU B CA 1
ATOM 2347 C C . LEU B 1 97 ? 2.465 -1.048 10.359 1 98.88 97 LEU B C 1
ATOM 2349 O O . LEU B 1 97 ? 3.441 -1.63 10.844 1 98.88 97 LEU B O 1
ATOM 2353 N N . LEU B 1 98 ? 1.949 0.04 10.844 1 98.75 98 LEU B N 1
ATOM 2354 C CA . LEU B 1 98 ? 2.539 0.624 12.047 1 98.75 98 LEU B CA 1
ATOM 2355 C C . LEU B 1 98 ? 2.285 -0.26 13.266 1 98.75 98 LEU B C 1
ATOM 2357 O O . LEU B 1 98 ? 3.121 -0.338 14.164 1 98.75 98 LEU B O 1
ATOM 2361 N N . ARG B 1 99 ? 1.152 -0.928 13.289 1 97.69 99 ARG B N 1
ATOM 2362 C CA . ARG B 1 99 ? 0.929 -1.922 14.336 1 97.69 99 ARG B CA 1
ATOM 2363 C C . ARG B 1 99 ? 1.916 -3.078 14.211 1 97.69 99 ARG B C 1
ATOM 2365 O O . ARG B 1 99 ? 2.432 -3.57 15.211 1 97.69 99 ARG B O 1
ATOM 2372 N N . ASP B 1 100 ? 2.166 -3.439 13.023 1 97.25 100 ASP B N 1
ATOM 2373 C CA . ASP B 1 100 ? 3.086 -4.539 12.742 1 97.25 100 ASP B CA 1
ATOM 2374 C C . ASP B 1 100 ? 4.527 -4.137 13.039 1 97.25 100 ASP B C 1
ATOM 2376 O O . ASP B 1 100 ? 5.352 -4.98 13.398 1 97.25 100 ASP B O 1
ATOM 2380 N N . LEU B 1 101 ? 4.836 -2.896 12.812 1 97.94 101 LEU B N 1
ATOM 2381 C CA . LEU B 1 101 ? 6.191 -2.393 13.023 1 97.94 101 LEU B CA 1
ATOM 2382 C C . LEU B 1 101 ? 6.621 -2.574 14.477 1 97.94 101 LEU B C 1
ATOM 2384 O O . LEU B 1 101 ? 7.793 -2.838 14.75 1 97.94 101 LEU B O 1
ATOM 2388 N N . ALA B 1 102 ? 5.719 -2.428 15.43 1 95.62 102 ALA B N 1
ATOM 2389 C CA . ALA B 1 102 ? 5.988 -2.602 16.859 1 95.62 102 ALA B CA 1
ATOM 2390 C C . ALA B 1 102 ? 7.09 -1.652 17.328 1 95.62 102 ALA B C 1
ATOM 2392 O O . ALA B 1 102 ? 6.988 -0.437 17.141 1 95.62 102 ALA B O 1
ATOM 2393 N N . GLU B 1 103 ? 8.211 -2.193 17.797 1 97.25 103 GLU B N 1
ATOM 2394 C CA . GLU B 1 103 ? 9.25 -1.348 18.375 1 97.25 103 GLU B CA 1
ATOM 2395 C C . GLU B 1 103 ? 10.375 -1.098 17.375 1 97.25 103 GLU B C 1
ATOM 2397 O O . GLU B 1 103 ? 11.336 -0.387 17.672 1 97.25 103 GLU B O 1
ATOM 2402 N N . GLU B 1 104 ? 10.188 -1.646 16.203 1 98.31 104 GLU B N 1
ATOM 2403 C CA . GLU B 1 104 ? 11.211 -1.455 15.18 1 98.31 104 GLU B CA 1
ATOM 2404 C C . GLU B 1 104 ? 11.102 -0.073 14.539 1 98.31 104 GLU B C 1
ATOM 2406 O O . GLU B 1 104 ? 10.234 0.72 14.906 1 98.31 104 GLU B O 1
ATOM 2411 N N . ARG B 1 105 ? 12.078 0.224 13.688 1 98.5 105 ARG B N 1
ATOM 2412 C CA . ARG B 1 105 ? 12.148 1.502 12.984 1 98.5 105 ARG B CA 1
ATOM 2413 C C . ARG B 1 105 ? 12.422 1.299 11.5 1 98.5 105 ARG B C 1
ATOM 2415 O O . ARG B 1 105 ? 12.805 0.206 11.078 1 98.5 105 ARG B O 1
ATOM 2422 N N . ALA B 1 106 ? 12.164 2.199 10.734 1 98.56 106 ALA B N 1
ATOM 2423 C CA . ALA B 1 106 ? 12.508 2.219 9.32 1 98.56 106 ALA B CA 1
ATOM 2424 C C . ALA B 1 106 ? 13.023 3.594 8.898 1 98.56 106 ALA B C 1
ATOM 2426 O O . ALA B 1 106 ? 12.742 4.594 9.562 1 98.56 106 ALA B O 1
ATOM 2427 N N . PHE B 1 107 ? 13.648 3.627 7.855 1 96.19 107 PHE B N 1
ATOM 2428 C CA . PHE B 1 107 ? 14.359 4.801 7.363 1 96.19 107 PHE B CA 1
ATOM 2429 C C . PHE B 1 107 ? 13.383 5.832 6.809 1 96.19 107 PHE B C 1
ATOM 2431 O O . PHE B 1 107 ? 12.492 5.492 6.027 1 96.19 107 PHE B O 1
ATOM 2438 N N . HIS B 1 108 ? 13.547 7.008 7.152 1 93.5 108 HIS B N 1
ATOM 2439 C CA . HIS B 1 108 ? 13.062 8.227 6.516 1 93.5 108 HIS B CA 1
ATOM 2440 C C . HIS B 1 108 ? 14.18 9.25 6.344 1 93.5 108 HIS B C 1
ATOM 2442 O O . HIS B 1 108 ? 15.094 9.312 7.168 1 93.5 108 HIS B O 1
ATOM 2448 N N . PRO B 1 109 ? 14.117 10.047 5.277 1 88.19 109 PRO B N 1
ATOM 2449 C CA . PRO B 1 109 ? 15.156 11.055 5.094 1 88.19 109 PRO B CA 1
ATOM 2450 C C . PRO B 1 109 ? 15.344 11.938 6.328 1 88.19 109 PRO B C 1
ATOM 2452 O O . PRO B 1 109 ? 16.438 12.445 6.562 1 88.19 109 PRO B O 1
ATOM 2455 N N . SER B 1 110 ? 14.312 12.133 7.156 1 90.19 110 SER B N 1
ATOM 2456 C CA . SER B 1 110 ? 14.391 12.977 8.344 1 90.19 110 SER B CA 1
ATOM 2457 C C . SER B 1 110 ? 14.945 12.195 9.539 1 90.19 110 SER B C 1
ATOM 2459 O O . SER B 1 110 ? 15.156 12.766 10.609 1 90.19 110 SER B O 1
ATOM 2461 N N . GLY B 1 111 ? 15.156 10.859 9.359 1 90.94 111 GLY B N 1
ATOM 2462 C CA . GLY B 1 111 ? 15.688 10.039 10.43 1 90.94 111 GLY B CA 1
ATOM 2463 C C . GLY B 1 111 ? 15.078 8.648 10.469 1 90.94 111 GLY B C 1
ATOM 2464 O O . GLY B 1 111 ? 14.195 8.328 9.672 1 90.94 111 GLY B O 1
ATOM 2465 N N . SER B 1 112 ? 15.602 7.805 11.406 1 95.94 112 SER B N 1
ATOM 2466 C CA . SER B 1 112 ? 15.062 6.469 11.641 1 95.94 112 SER B CA 1
ATOM 2467 C C . SER B 1 112 ? 13.773 6.523 12.453 1 95.94 112 SER B C 1
ATOM 2469 O O . SER B 1 112 ? 13.812 6.566 13.688 1 95.94 112 SER B O 1
ATOM 2471 N N . ALA B 1 113 ? 12.688 6.453 11.797 1 97.81 113 ALA B N 1
ATOM 2472 C CA . ALA B 1 113 ? 11.398 6.75 12.398 1 97.81 113 ALA B CA 1
ATOM 2473 C C . ALA B 1 113 ? 10.805 5.512 13.07 1 97.81 113 ALA B C 1
ATOM 2475 O O . ALA B 1 113 ? 10.883 4.406 12.523 1 97.81 113 ALA B O 1
ATOM 2476 N N . ASP B 1 114 ? 10.273 5.691 14.25 1 98.44 114 ASP B N 1
ATOM 2477 C CA . ASP B 1 114 ? 9.461 4.672 14.898 1 98.44 114 ASP B CA 1
ATOM 2478 C C . ASP B 1 114 ? 7.977 4.863 14.578 1 98.44 114 ASP B C 1
ATOM 2480 O O . ASP B 1 114 ? 7.617 5.758 13.812 1 98.44 114 ASP B O 1
ATOM 2484 N N . ALA B 1 115 ? 7.102 4.004 15.117 1 98.56 115 ALA B N 1
ATOM 2485 C CA . ALA B 1 115 ? 5.688 3.994 14.742 1 98.56 115 ALA B CA 1
ATOM 2486 C C . ALA B 1 115 ? 5.035 5.344 15.023 1 98.56 115 ALA B C 1
ATOM 2488 O O . ALA B 1 115 ? 4.355 5.906 14.156 1 98.56 115 ALA B O 1
ATOM 2489 N N . PRO B 1 116 ? 5.242 6.004 16.203 1 98.62 116 PRO B N 1
ATOM 2490 C CA . PRO B 1 116 ? 4.645 7.324 16.422 1 98.62 116 PRO B CA 1
ATOM 2491 C C . PRO B 1 116 ? 5.18 8.383 15.469 1 98.62 116 PRO B C 1
ATOM 2493 O O . PRO B 1 116 ? 4.441 9.281 15.055 1 98.62 116 PRO B O 1
ATOM 2496 N N . GLY B 1 117 ? 6.5 8.297 15.195 1 98.25 117 GLY B N 1
ATOM 2497 C CA . GLY B 1 117 ? 7.066 9.219 14.227 1 98.25 117 GLY B CA 1
ATOM 2498 C C . GLY B 1 117 ? 6.406 9.133 12.859 1 98.25 117 GLY B C 1
ATOM 2499 O O . GLY B 1 117 ? 6.016 10.148 12.281 1 98.25 117 GLY B O 1
ATOM 2500 N N . TRP B 1 118 ? 6.234 7.887 12.359 1 98.75 118 TRP B N 1
ATOM 2501 C CA . TRP B 1 118 ? 5.562 7.664 11.086 1 98.75 118 TRP B CA 1
ATOM 2502 C C . TRP B 1 118 ? 4.113 8.141 11.141 1 98.75 118 TRP B C 1
ATOM 2504 O O . TRP B 1 118 ? 3.619 8.758 10.195 1 98.75 118 TRP B O 1
ATOM 2514 N N . ALA B 1 119 ? 3.428 7.805 12.227 1 98.81 119 ALA B N 1
ATOM 2515 C CA . ALA B 1 119 ? 2.037 8.227 12.367 1 98.81 119 ALA B CA 1
ATOM 2516 C C . ALA B 1 119 ? 1.919 9.75 12.328 1 98.81 119 ALA B C 1
ATOM 2518 O O . ALA B 1 119 ? 1.054 10.297 11.641 1 98.81 119 ALA B O 1
ATOM 2519 N N . GLY B 1 120 ? 2.799 10.414 13.07 1 98.56 120 GLY B N 1
ATOM 2520 C CA . GLY B 1 120 ? 2.785 11.867 13.07 1 98.56 120 GLY B CA 1
ATOM 2521 C C . GLY B 1 120 ? 3.029 12.469 11.703 1 98.56 120 GLY B C 1
ATOM 2522 O O . GLY B 1 120 ? 2.348 13.414 11.305 1 98.56 120 GLY B O 1
ATOM 2523 N N . MET B 1 121 ? 3.996 11.922 11 1 97.75 121 MET B N 1
ATOM 2524 C CA . MET B 1 121 ? 4.281 12.398 9.648 1 97.75 121 MET B CA 1
ATOM 2525 C C . MET B 1 121 ? 3.088 12.172 8.727 1 97.75 121 MET B C 1
ATOM 2527 O O . MET B 1 121 ? 2.732 13.047 7.938 1 97.75 121 MET B O 1
ATOM 2531 N N . ALA B 1 122 ? 2.441 11.023 8.844 1 98.81 122 ALA B N 1
ATOM 2532 C CA . ALA B 1 122 ? 1.287 10.695 8.008 1 98.81 122 ALA B CA 1
ATOM 2533 C C . ALA B 1 122 ? 0.12 11.641 8.297 1 98.81 122 ALA B C 1
ATOM 2535 O O . ALA B 1 122 ? -0.508 12.156 7.367 1 98.81 122 ALA B O 1
ATOM 2536 N N . VAL B 1 123 ? -0.137 11.828 9.57 1 98.88 123 VAL B N 1
ATOM 2537 C CA . VAL B 1 123 ? -1.2 12.742 9.969 1 98.88 123 VAL B CA 1
ATOM 2538 C C . VAL B 1 123 ? -0.92 14.133 9.406 1 98.88 123 VAL B C 1
ATOM 2540 O O . VAL B 1 123 ? -1.824 14.797 8.891 1 98.88 123 VAL B O 1
ATOM 2543 N N . THR B 1 124 ? 0.329 14.578 9.492 1 97.88 124 THR B N 1
ATOM 2544 C CA . THR B 1 124 ? 0.705 15.891 8.961 1 97.88 124 THR B CA 1
ATOM 2545 C C . THR B 1 124 ? 0.417 15.969 7.469 1 97.88 124 THR B C 1
ATOM 2547 O O . THR B 1 124 ? -0.227 16.906 7.004 1 97.88 124 THR B O 1
ATOM 2550 N N . GLU B 1 125 ? 0.832 14.961 6.707 1 97.31 125 GLU B N 1
ATOM 2551 C CA . GLU B 1 125 ? 0.555 14.922 5.277 1 97.31 125 GLU B CA 1
ATOM 2552 C C . GLU B 1 125 ? -0.942 15.023 5 1 97.31 125 GLU B C 1
ATOM 2554 O O . GLU B 1 125 ? -1.37 15.812 4.148 1 97.31 125 GLU B O 1
ATOM 2559 N N . ILE B 1 126 ? -1.694 14.266 5.707 1 98.88 126 ILE B N 1
ATOM 2560 C CA . ILE B 1 126 ? -3.123 14.164 5.434 1 98.88 126 ILE B CA 1
ATOM 2561 C C . ILE B 1 126 ? -3.809 15.484 5.762 1 98.88 126 ILE B C 1
ATOM 2563 O O . ILE B 1 126 ? -4.523 16.047 4.926 1 98.88 126 ILE B O 1
ATOM 2567 N N . LEU B 1 127 ? -3.6 16 6.938 1 98.81 127 LEU B N 1
ATOM 2568 C CA . LEU B 1 127 ? -4.387 17.141 7.406 1 98.81 127 LEU B CA 1
ATOM 2569 C C . LEU B 1 127 ? -3.912 18.438 6.758 1 98.81 127 LEU B C 1
ATOM 2571 O O . LEU B 1 127 ? -4.723 19.297 6.434 1 98.81 127 LEU B O 1
ATOM 2575 N N . VAL B 1 128 ? -2.625 18.578 6.559 1 97.31 128 VAL B N 1
ATOM 2576 C CA . VAL B 1 128 ? -2.102 19.828 6 1 97.31 128 VAL B CA 1
ATOM 2577 C C . VAL B 1 128 ? -2.436 19.906 4.512 1 97.31 128 VAL B C 1
ATOM 2579 O O . VAL B 1 128 ? -3.047 20.875 4.059 1 97.31 128 VAL B O 1
ATOM 2582 N N . HIS B 1 129 ? -2.111 18.891 3.764 1 97.31 129 HIS B N 1
ATOM 2583 C CA . HIS B 1 129 ? -2.463 18.891 2.348 1 97.31 129 HIS B CA 1
ATOM 2584 C C . HIS B 1 129 ? -3.971 18.781 2.152 1 97.31 129 HIS B C 1
ATOM 2586 O O . HIS B 1 129 ? -4.523 19.344 1.208 1 97.31 129 HIS B O 1
ATOM 2592 N N . GLY B 1 130 ? -4.648 18.031 3.068 1 98.62 130 GLY B N 1
ATOM 2593 C CA . GLY B 1 130 ? -6.102 18.062 3.047 1 98.62 130 GLY B CA 1
ATOM 2594 C C . GLY B 1 130 ? -6.676 19.469 3.178 1 98.62 130 GLY B C 1
ATOM 2595 O O . GLY B 1 130 ? -7.633 19.812 2.486 1 98.62 130 GLY B O 1
ATOM 2596 N N . THR B 1 131 ? -6.098 20.234 4.086 1 98.31 131 THR B N 1
ATOM 2597 C CA . THR B 1 131 ? -6.516 21.625 4.2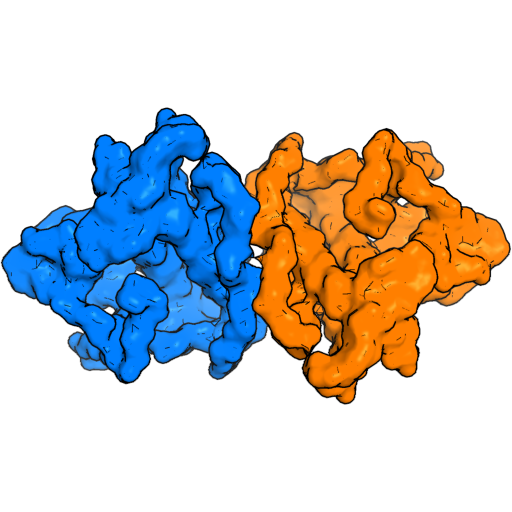7 1 98.31 131 THR B CA 1
ATOM 2598 C C . THR B 1 131 ? -6.262 22.438 3.008 1 98.31 131 THR B C 1
ATOM 2600 O O . THR B 1 131 ? -7.094 23.25 2.609 1 98.31 131 THR B O 1
ATOM 2603 N N . ASP B 1 132 ? -5.074 22.219 2.332 1 97.62 132 ASP B N 1
ATOM 2604 C CA . ASP B 1 132 ? -4.793 22.906 1.074 1 97.62 132 ASP B CA 1
ATOM 2605 C C . ASP B 1 132 ? -5.883 22.625 0.041 1 97.62 132 ASP B C 1
ATOM 2607 O O . ASP B 1 132 ? -6.398 23.547 -0.594 1 97.62 132 ASP B O 1
ATOM 2611 N N . ALA B 1 133 ? -6.215 21.375 -0.128 1 98.62 133 ALA B N 1
ATOM 2612 C CA . ALA B 1 133 ? -7.25 20.984 -1.085 1 98.62 133 ALA B CA 1
ATOM 2613 C C . ALA B 1 133 ? -8.602 21.578 -0.703 1 98.62 133 ALA B C 1
ATOM 2615 O O . ALA B 1 133 ? -9.328 22.078 -1.561 1 98.62 133 ALA B O 1
ATOM 2616 N N . ALA B 1 134 ? -8.969 21.531 0.58 1 98.69 134 ALA B N 1
ATOM 2617 C CA . ALA B 1 134 ? -10.25 22.062 1.06 1 98.69 134 ALA B CA 1
ATOM 2618 C C . ALA B 1 134 ? -10.375 23.547 0.772 1 98.69 134 ALA B C 1
ATOM 2620 O O . ALA B 1 134 ? -11.43 24.016 0.333 1 98.69 134 ALA B O 1
ATOM 2621 N N . ARG B 1 135 ? -9.328 24.266 1.046 1 98.31 135 ARG B N 1
ATOM 2622 C CA . ARG B 1 135 ? -9.32 25.703 0.758 1 98.31 135 ARG B CA 1
ATOM 2623 C C . ARG B 1 135 ? -9.555 25.969 -0.727 1 98.31 135 ARG B C 1
ATOM 2625 O O . ARG B 1 135 ? -10.352 26.828 -1.091 1 98.31 135 ARG B O 1
ATOM 2632 N N . ALA B 1 136 ? -8.859 25.188 -1.576 1 98.44 136 ALA B N 1
ATOM 2633 C CA . ALA B 1 136 ? -9.039 25.328 -3.02 1 98.44 136 ALA B CA 1
ATOM 2634 C C . ALA B 1 136 ? -10.484 25.031 -3.424 1 98.44 136 ALA B C 1
ATOM 2636 O O . ALA B 1 136 ? -10.992 25.641 -4.375 1 98.44 136 ALA B O 1
ATOM 2637 N N . LEU B 1 137 ? -11.164 24.172 -2.678 1 98.75 137 LEU B N 1
ATOM 2638 C CA . LEU B 1 137 ? -12.531 23.75 -2.979 1 98.75 137 LEU B CA 1
ATOM 2639 C C . LEU B 1 137 ? -13.547 24.672 -2.305 1 98.75 137 LEU B C 1
ATOM 2641 O O . LEU B 1 137 ? -14.742 24.578 -2.578 1 98.75 137 LEU B O 1
ATOM 2645 N N . GLY B 1 138 ? -13.086 25.516 -1.391 1 98.06 138 GLY B N 1
ATOM 2646 C CA . GLY B 1 138 ? -13.984 26.375 -0.625 1 98.06 138 GLY B CA 1
ATOM 2647 C C . GLY B 1 138 ? -14.742 25.609 0.451 1 98.06 138 GLY B C 1
ATOM 2648 O O . GLY B 1 138 ? -15.922 25.891 0.7 1 98.06 138 GLY B O 1
ATOM 2649 N N . VAL B 1 139 ? -14.172 24.594 0.97 1 97.81 139 VAL B N 1
ATOM 2650 C CA . VAL B 1 139 ? -14.773 23.766 2.012 1 97.81 139 VAL B CA 1
ATOM 2651 C C . VAL B 1 139 ? -14.031 23.969 3.328 1 97.81 139 VAL B C 1
ATOM 2653 O O . VAL B 1 139 ? -12.797 24.047 3.346 1 97.81 139 VAL B O 1
ATOM 2656 N N . GLY B 1 140 ? -14.664 24.141 4.457 1 95.56 140 GLY B N 1
ATOM 2657 C CA . GLY B 1 140 ? -14.055 24.188 5.777 1 95.56 140 GLY B CA 1
ATOM 2658 C C . GLY B 1 140 ? -13.898 22.812 6.402 1 95.56 140 GLY B C 1
ATOM 2659 O O . GLY B 1 140 ? -14.875 22.078 6.566 1 95.56 140 GLY B O 1
ATOM 2660 N N . LEU B 1 141 ? -12.742 22.422 6.727 1 97.12 141 LEU B N 1
ATOM 2661 C CA . LEU B 1 141 ? -12.492 21.141 7.391 1 97.12 141 LEU B CA 1
ATOM 2662 C C . LEU B 1 141 ? -12.438 21.328 8.906 1 97.12 141 LEU B C 1
ATOM 2664 O O . LEU B 1 141 ? -11.953 22.344 9.398 1 97.12 141 LEU B O 1
ATOM 2668 N N . ILE B 1 142 ? -12.938 20.359 9.594 1 97.81 142 ILE B N 1
ATOM 2669 C CA . ILE B 1 142 ? -12.758 20.266 11.031 1 97.81 142 ILE B CA 1
ATOM 2670 C C . ILE B 1 142 ? -11.656 19.25 11.352 1 97.81 142 ILE B C 1
ATOM 2672 O O . ILE B 1 142 ? -11.836 18.047 11.141 1 97.81 142 ILE B O 1
ATOM 2676 N N . LEU B 1 143 ? -10.57 19.766 11.844 1 98.69 143 LEU B N 1
ATOM 2677 C CA . LEU B 1 143 ? -9.445 18.891 12.156 1 98.69 143 LEU B CA 1
ATOM 2678 C C . LEU B 1 143 ? -9.562 18.359 13.578 1 98.69 143 LEU B C 1
ATOM 2680 O O . LEU B 1 143 ? -9.961 19.078 14.492 1 98.69 143 LEU B O 1
ATOM 2684 N N . PRO B 1 144 ? -9.281 17.078 13.797 1 98.62 144 PRO B N 1
ATOM 2685 C CA . PRO B 1 144 ? -9.391 16.484 15.133 1 98.62 144 PRO B CA 1
ATOM 2686 C C . PRO B 1 144 ? -8.352 17.031 16.109 1 98.62 144 PRO B C 1
ATOM 2688 O O . PRO B 1 144 ? -7.16 16.719 15.977 1 98.62 144 PRO B O 1
ATOM 2691 N N . GLU B 1 145 ? -8.766 17.703 17.125 1 98.12 145 GLU B N 1
ATOM 2692 C CA . GLU B 1 145 ? -7.918 18.484 18.016 1 98.12 145 GLU B CA 1
ATOM 2693 C C . GLU B 1 145 ? -6.891 17.594 18.719 1 98.12 145 GLU B C 1
ATOM 2695 O O . GLU B 1 145 ? -5.699 17.922 18.734 1 98.12 145 GLU B O 1
ATOM 2700 N N . ASN B 1 146 ? -7.324 16.469 19.266 1 98.25 146 ASN B N 1
ATOM 2701 C CA . ASN B 1 146 ? -6.418 15.609 20.016 1 98.25 146 ASN B CA 1
ATOM 2702 C C . ASN B 1 146 ? -5.363 14.977 19.109 1 98.25 146 ASN B C 1
ATOM 2704 O O . ASN B 1 146 ? -4.219 14.797 19.516 1 98.25 146 ASN B O 1
ATOM 2708 N N . VAL B 1 147 ? -5.762 14.625 17.906 1 98.81 147 VAL B N 1
ATOM 2709 C CA . VAL B 1 147 ? -4.824 14.078 16.922 1 98.81 147 VAL B CA 1
ATOM 2710 C C . VAL B 1 147 ? -3.768 15.117 16.578 1 98.81 147 VAL B C 1
ATOM 2712 O O . VAL B 1 147 ? -2.574 14.812 16.531 1 98.81 147 VAL B O 1
ATOM 2715 N N . CYS B 1 148 ? -4.191 16.328 16.359 1 98.69 148 CYS B N 1
ATOM 2716 C CA . CYS B 1 148 ? -3.275 17.422 16.062 1 98.69 148 CYS B CA 1
ATOM 2717 C C . CYS B 1 148 ? -2.32 17.672 17.234 1 98.69 148 CYS B C 1
ATOM 2719 O O . CYS B 1 148 ? -1.127 17.906 17.016 1 98.69 148 CYS B O 1
ATOM 2721 N N . ALA B 1 149 ? -2.863 17.594 18.422 1 98.56 149 ALA B N 1
ATOM 2722 C CA . ALA B 1 149 ? -2.037 17.844 19.594 1 98.56 149 ALA B CA 1
ATOM 2723 C C . ALA B 1 149 ? -0.92 16.797 19.703 1 98.56 149 ALA B C 1
ATOM 2725 O O . ALA B 1 149 ? 0.247 17.156 19.891 1 98.56 149 ALA B O 1
ATOM 2726 N N . ARG B 1 150 ? -1.271 15.508 19.609 1 98.56 150 ARG B N 1
ATOM 2727 C CA . ARG B 1 150 ? -0.278 14.438 19.672 1 98.56 150 ARG B CA 1
ATOM 2728 C C . ARG B 1 150 ? 0.746 14.586 18.547 1 98.56 150 ARG B C 1
ATOM 2730 O O . ARG B 1 150 ? 1.936 14.336 18.75 1 98.56 150 ARG B O 1
ATOM 2737 N N . THR B 1 151 ? 0.255 15.023 17.375 1 98.56 151 THR B N 1
ATOM 2738 C CA . THR B 1 151 ? 1.118 15.148 16.219 1 98.56 151 THR B CA 1
ATOM 2739 C C . THR B 1 151 ? 2.115 16.281 16.391 1 98.56 151 THR B C 1
ATOM 2741 O O . THR B 1 151 ? 3.32 16.094 16.219 1 98.56 151 THR B O 1
ATOM 2744 N N . VAL B 1 152 ? 1.624 17.484 16.812 1 97.75 152 VAL B N 1
ATOM 2745 C CA . VAL B 1 152 ? 2.508 18.625 17 1 97.75 152 VAL B CA 1
ATOM 2746 C C . VAL B 1 152 ? 3.545 18.297 18.078 1 97.75 152 VAL B C 1
ATOM 2748 O O . VAL B 1 152 ? 4.742 18.516 17.875 1 97.75 152 VAL B O 1
ATOM 2751 N N . SER B 1 153 ? 3.098 17.688 19.125 1 97.38 153 SER B N 1
ATOM 2752 C CA . SER B 1 153 ? 3.992 17.375 20.234 1 97.38 153 SER B CA 1
ATOM 2753 C C . SER B 1 153 ? 5.086 16.406 19.797 1 97.38 153 SER B C 1
ATOM 2755 O O . SER B 1 153 ? 6.211 16.469 20.297 1 97.38 153 SER B O 1
ATOM 2757 N N . ARG B 1 154 ? 4.773 15.586 18.859 1 97.88 154 ARG B N 1
ATOM 2758 C CA . ARG B 1 154 ? 5.684 14.5 18.516 1 97.88 154 ARG B CA 1
ATOM 2759 C C . ARG B 1 154 ? 6.621 14.906 17.391 1 97.88 154 ARG B C 1
ATOM 2761 O O . ARG B 1 154 ? 7.824 14.648 17.453 1 97.88 154 ARG B O 1
ATOM 2768 N N . VAL B 1 155 ? 6.105 15.469 16.281 1 96.81 155 VAL B N 1
ATOM 2769 C CA . VAL B 1 155 ? 6.961 15.633 15.117 1 96.81 155 VAL B CA 1
ATOM 2770 C C . VAL B 1 155 ? 7.422 17.078 15.008 1 96.81 155 VAL B C 1
ATOM 2772 O O . VAL B 1 155 ? 8.305 17.406 14.211 1 96.81 155 VAL B O 1
ATOM 2775 N N . PHE B 1 156 ? 6.863 17.969 15.836 1 95.88 156 PHE B N 1
ATOM 2776 C CA . PHE B 1 156 ? 7.301 19.344 15.984 1 95.88 156 PHE B CA 1
ATOM 2777 C C . PHE B 1 156 ? 7.5 19.703 17.453 1 95.88 156 PHE B C 1
ATOM 2779 O O . PHE B 1 156 ? 6.93 20.672 17.938 1 95.88 156 PHE B O 1
ATOM 2786 N N . PRO B 1 157 ? 8.359 19.016 18.109 1 95.81 157 PRO B N 1
ATOM 2787 C CA . PRO B 1 157 ? 8.445 19.141 19.562 1 95.81 157 PRO B CA 1
ATOM 2788 C C . PRO B 1 157 ? 8.992 20.484 20.016 1 95.81 157 PRO B C 1
ATOM 2790 O O . PRO B 1 157 ? 8.914 20.828 21.203 1 95.81 157 PRO B O 1
ATOM 2793 N N . TRP B 1 158 ? 9.469 21.281 19.172 1 94 158 TRP B N 1
ATOM 2794 C CA . TRP B 1 158 ? 9.977 22.609 19.531 1 94 158 TRP B CA 1
ATOM 2795 C C . TRP B 1 158 ? 8.836 23.625 19.594 1 94 158 TRP B C 1
ATOM 2797 O O . TRP B 1 158 ? 9.039 24.766 20.016 1 94 158 TRP B O 1
ATOM 2807 N N . ILE B 1 159 ? 7.668 23.234 19.203 1 95.06 159 ILE B N 1
ATOM 2808 C CA . ILE B 1 159 ? 6.508 24.109 19.266 1 95.06 159 ILE B CA 1
ATOM 2809 C C . ILE B 1 159 ? 5.867 24.031 20.656 1 95.06 159 ILE B C 1
ATOM 2811 O O . ILE B 1 159 ? 5.594 22.953 21.156 1 95.06 159 ILE B O 1
ATOM 2815 N N . ASP B 1 160 ? 5.605 25.156 21.281 1 95.19 160 ASP B N 1
ATOM 2816 C CA . ASP B 1 160 ? 4.891 25.266 22.547 1 95.19 160 ASP B CA 1
ATOM 2817 C C . ASP B 1 160 ? 3.383 25.109 22.344 1 95.19 160 ASP B C 1
ATOM 2819 O O . ASP B 1 160 ? 2.744 25.969 21.734 1 95.19 160 ASP B O 1
ATOM 2823 N N . LEU B 1 161 ? 2.768 24.109 22.938 1 95.75 161 LEU B N 1
ATOM 2824 C CA . LEU B 1 161 ? 1.371 23.766 22.719 1 95.75 161 LEU B CA 1
ATOM 2825 C C . LEU B 1 161 ? 0.439 24.781 23.359 1 95.75 161 LEU B C 1
ATOM 2827 O O . LEU B 1 161 ? -0.762 24.797 23.094 1 95.75 161 LEU B O 1
ATOM 2831 N N . THR B 1 162 ? 0.97 25.641 24.172 1 96.94 162 THR B N 1
ATOM 2832 C CA . THR B 1 162 ? 0.124 26.594 24.875 1 96.94 162 THR B CA 1
ATOM 2833 C C . THR B 1 162 ? -0.136 27.828 24.016 1 96.94 162 THR B C 1
ATOM 2835 O O . THR B 1 162 ? -1.002 28.641 24.328 1 96.94 162 THR B O 1
ATOM 2838 N N . LEU B 1 163 ? 0.514 27.969 22.906 1 97.12 163 LEU B N 1
ATOM 2839 C CA . LEU B 1 163 ? 0.469 29.188 22.094 1 97.12 163 LEU B CA 1
ATOM 2840 C C . LEU B 1 163 ? -0.875 29.312 21.391 1 97.12 163 LEU B C 1
ATOM 2842 O O . LEU B 1 163 ? -1.316 30.422 21.078 1 97.12 163 LEU B O 1
ATOM 2846 N N . ALA B 1 164 ? -1.575 28.234 21.062 1 97.88 164 ALA B N 1
ATOM 2847 C CA . ALA B 1 164 ? -2.844 28.219 20.328 1 97.88 164 ALA B CA 1
ATOM 2848 C C . ALA B 1 164 ? -3.467 26.828 20.359 1 97.88 164 ALA B C 1
ATOM 2850 O O . ALA B 1 164 ? -2.902 25.891 20.938 1 97.88 164 ALA B O 1
ATOM 2851 N N . ARG B 1 165 ? -4.68 26.688 19.75 1 97.94 165 ARG B N 1
ATOM 2852 C CA . ARG B 1 165 ? -5.297 25.375 19.594 1 97.94 165 ARG B CA 1
ATOM 2853 C C . ARG B 1 165 ? -4.457 24.484 18.688 1 97.94 165 ARG B C 1
ATOM 2855 O O . ARG B 1 165 ? -3.875 24.969 17.703 1 97.94 165 ARG B O 1
ATOM 2862 N N . PRO B 1 166 ? -4.375 23.234 18.922 1 98.19 166 PRO B N 1
ATOM 2863 C CA . PRO B 1 166 ? -3.457 22.328 18.234 1 98.19 166 PRO B CA 1
ATOM 2864 C C . PRO B 1 166 ? -3.641 22.344 16.719 1 98.19 166 PRO B C 1
ATOM 2866 O O . PRO B 1 166 ? -2.656 22.344 15.977 1 98.19 166 PRO B O 1
ATOM 2869 N N . PRO B 1 167 ? -4.93 22.344 16.188 1 98.56 167 PRO B N 1
ATOM 2870 C CA . PRO B 1 167 ? -5.047 22.438 14.727 1 98.56 167 PRO B CA 1
ATOM 2871 C C . PRO B 1 167 ? -4.406 23.703 14.156 1 98.56 167 PRO B C 1
ATOM 2873 O O . PRO B 1 167 ? -3.781 23.656 13.094 1 98.56 167 PRO B O 1
ATOM 2876 N N . GLU B 1 168 ? -4.523 24.797 14.859 1 98.06 168 GLU B N 1
ATOM 2877 C CA . GLU B 1 168 ? -3.91 26.062 14.422 1 98.06 168 GLU B CA 1
ATOM 2878 C C . GLU B 1 168 ? -2.389 25.953 14.445 1 98.06 168 GLU B C 1
ATOM 2880 O O . GLU B 1 168 ? -1.716 26.484 13.547 1 98.06 168 GLU B O 1
ATOM 2885 N N . LEU B 1 169 ? -1.82 25.328 15.469 1 97.81 169 LEU B N 1
ATOM 2886 C CA . LEU B 1 169 ? -0.375 25.172 15.578 1 97.81 169 LEU B CA 1
ATOM 2887 C C . LEU B 1 169 ? 0.164 24.328 14.43 1 97.81 169 LEU B C 1
ATOM 2889 O O . LEU B 1 169 ? 1.194 24.656 13.836 1 97.81 169 LEU B O 1
ATOM 2893 N N . LEU B 1 170 ? -0.555 23.219 14.086 1 97.44 170 LEU B N 1
ATOM 2894 C CA . LEU B 1 170 ? -0.141 22.375 12.984 1 97.44 170 LEU B CA 1
ATOM 2895 C C . LEU B 1 170 ? -0.123 23.141 11.672 1 97.44 170 LEU B C 1
ATOM 2897 O O . LEU B 1 170 ? 0.842 23.062 10.906 1 97.44 170 LEU B O 1
ATOM 2901 N N . LEU B 1 171 ? -1.164 23.906 11.438 1 96.88 171 LEU B N 1
ATOM 2902 C CA . LEU B 1 171 ? -1.263 24.672 10.203 1 96.88 171 LEU B CA 1
ATOM 2903 C C . L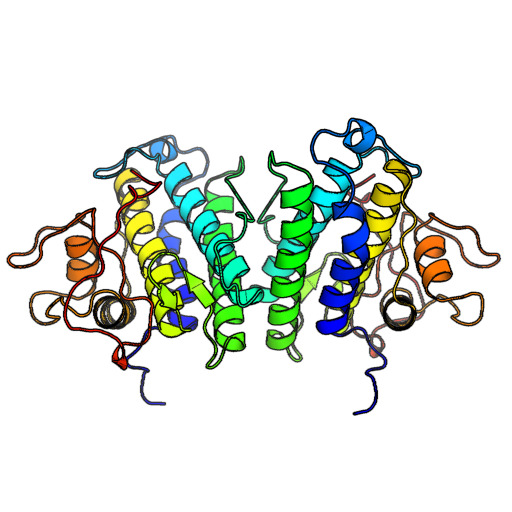EU B 1 171 ? -0.264 25.828 10.203 1 96.88 171 LEU B C 1
ATOM 2905 O O . LEU B 1 171 ? 0.265 26.188 9.148 1 96.88 171 LEU B O 1
ATOM 2909 N N . ALA B 1 172 ? 0.069 26.438 11.375 1 96.19 172 ALA B N 1
ATOM 2910 C CA . ALA B 1 172 ? 0.997 27.562 11.453 1 96.19 172 ALA B CA 1
ATOM 2911 C C . ALA B 1 172 ? 2.43 27.109 11.18 1 96.19 172 ALA B C 1
ATOM 2913 O O . ALA B 1 172 ? 3.154 27.75 10.422 1 96.19 172 ALA B O 1
ATOM 2914 N N . ILE B 1 173 ? 2.844 26 11.773 1 94.38 173 ILE B N 1
ATOM 2915 C CA . ILE B 1 173 ? 4.215 25.516 11.625 1 94.38 173 ILE B CA 1
ATOM 2916 C C . ILE B 1 173 ? 4.461 25.109 10.172 1 94.38 173 ILE B C 1
ATOM 2918 O O . ILE B 1 173 ? 5.602 25.141 9.695 1 94.38 173 ILE B O 1
ATOM 2922 N N . THR B 1 174 ? 3.377 24.781 9.453 1 93.12 174 THR B N 1
ATOM 2923 C CA . THR B 1 174 ? 3.504 24.375 8.062 1 93.12 174 THR B CA 1
ATOM 2924 C C . THR B 1 174 ? 3.156 25.516 7.121 1 93.12 174 THR B C 1
ATOM 2926 O O . THR B 1 174 ? 2.973 25.312 5.918 1 93.12 174 THR B O 1
ATOM 2929 N N . GLY B 1 175 ? 2.975 26.703 7.676 1 92.5 175 GLY B N 1
ATOM 2930 C CA . GLY B 1 175 ? 2.898 27.922 6.883 1 92.5 175 GLY B CA 1
ATOM 2931 C C . GLY B 1 175 ? 1.496 28.234 6.391 1 92.5 175 GLY B C 1
ATOM 2932 O O . GLY B 1 175 ? 1.316 29.016 5.465 1 92.5 175 GLY B O 1
ATOM 2933 N N . ARG B 1 176 ? 0.43 27.609 6.992 1 94.19 176 ARG B N 1
ATOM 2934 C CA . ARG B 1 176 ? -0.931 27.781 6.492 1 94.19 176 ARG B CA 1
ATOM 2935 C C . ARG B 1 176 ? -1.742 28.688 7.41 1 94.19 176 ARG B C 1
ATOM 2937 O O . ARG B 1 176 ? -2.906 28.984 7.129 1 94.19 176 ARG B O 1
ATOM 2944 N N . PHE B 1 177 ? -1.169 29.047 8.477 1 92.25 177 PHE B N 1
ATOM 2945 C CA . PHE B 1 177 ? -1.779 29.922 9.477 1 92.25 177 PHE B CA 1
ATOM 2946 C C . PHE B 1 177 ? -0.725 30.766 10.172 1 92.25 177 PHE B C 1
ATOM 2948 O O . PHE B 1 177 ? 0.46 30.438 10.156 1 92.25 177 PHE B O 1
ATOM 2955 N N . SER B 1 178 ? -1.127 31.938 10.688 1 95 178 SER B N 1
ATOM 2956 C CA . SER B 1 178 ? -0.178 32.812 11.383 1 95 178 SER B CA 1
ATOM 2957 C C . SER B 1 178 ? -0.47 32.844 12.883 1 95 178 SER B C 1
ATOM 2959 O O . SER B 1 178 ? -1.606 33.094 13.289 1 95 178 SER B O 1
ATOM 2961 N N . ILE B 1 179 ? 0.478 32.5 13.625 1 95.44 179 ILE B N 1
ATOM 2962 C CA . ILE B 1 179 ? 0.463 32.594 15.086 1 95.44 179 ILE B CA 1
ATOM 2963 C C . ILE B 1 179 ? 1.754 33.25 15.57 1 95.44 179 ILE B C 1
ATOM 2965 O O . ILE B 1 179 ? 2.85 32.844 15.172 1 95.44 179 ILE B O 1
ATOM 2969 N N . ASP B 1 180 ? 1.595 34.219 16.438 1 94 180 ASP B N 1
ATOM 2970 C CA . ASP B 1 180 ? 2.789 34.844 17.016 1 94 180 ASP B CA 1
ATOM 2971 C C . ASP B 1 180 ? 3.656 33.781 17.703 1 94 180 ASP B C 1
ATOM 2973 O O . ASP B 1 180 ? 3.152 33 18.484 1 94 180 ASP B O 1
ATOM 2977 N N . GLY B 1 181 ? 5.004 33.781 17.359 1 91.88 181 GLY B N 1
ATOM 2978 C CA . GLY B 1 181 ? 5.918 32.875 18.031 1 91.88 181 GLY B CA 1
ATOM 2979 C C . GLY B 1 181 ? 6.086 31.562 17.297 1 91.88 181 GLY B C 1
ATOM 2980 O O . GLY B 1 181 ? 6.938 30.75 17.656 1 91.88 181 GLY B O 1
ATOM 2981 N N . VAL B 1 182 ? 5.242 31.344 16.312 1 92.94 182 VAL B N 1
ATOM 2982 C CA . VAL B 1 182 ? 5.363 30.141 15.492 1 92.94 182 VAL B CA 1
ATOM 2983 C C . VAL B 1 182 ? 5.793 30.516 14.078 1 92.94 182 VAL B C 1
ATOM 2985 O O . VAL B 1 182 ? 5.051 31.188 13.359 1 92.94 182 VAL B O 1
ATOM 2988 N N . HIS B 1 183 ? 6.969 30.109 13.68 1 87.81 183 HIS B N 1
ATOM 2989 C CA . HIS B 1 183 ? 7.531 30.453 12.375 1 87.81 183 HIS B CA 1
ATOM 2990 C C . HIS B 1 183 ? 7.633 29.219 11.484 1 87.81 183 HIS B C 1
ATOM 2992 O O . HIS B 1 183 ? 8.117 28.172 11.922 1 87.81 183 HIS B O 1
ATOM 2998 N N . SER B 1 184 ? 7.047 29.391 10.344 1 85.25 184 SER B N 1
ATOM 2999 C CA . SER B 1 184 ? 7.211 28.312 9.367 1 85.25 184 SER B CA 1
ATOM 3000 C C . SER B 1 184 ? 8.547 28.438 8.633 1 85.25 184 SER B C 1
ATOM 3002 O O . SER B 1 184 ? 8.93 29.531 8.219 1 85.25 184 SER B O 1
ATOM 3004 N N . ASP B 1 185 ? 9.234 27.375 8.625 1 81.88 185 ASP B N 1
ATOM 3005 C CA . ASP B 1 185 ? 10.516 27.25 7.934 1 81.88 185 ASP B CA 1
ATOM 3006 C C . ASP B 1 185 ? 10.477 26.109 6.922 1 81.88 185 ASP B C 1
ATOM 3008 O O . ASP B 1 185 ? 10.406 24.938 7.297 1 81.88 185 ASP B O 1
ATOM 3012 N N . PRO B 1 186 ? 10.547 26.438 5.613 1 77.19 186 PRO B N 1
ATOM 3013 C CA . PRO B 1 186 ? 10.477 25.375 4.605 1 77.19 186 PRO B CA 1
ATOM 3014 C C . PRO B 1 186 ? 11.641 24.406 4.699 1 77.19 186 PRO B C 1
ATOM 3016 O O . PRO B 1 186 ? 11.602 23.328 4.09 1 77.19 186 PRO B O 1
ATOM 3019 N N . ALA B 1 187 ? 12.562 24.766 5.496 1 82.06 187 ALA B N 1
ATOM 3020 C CA . ALA B 1 187 ? 13.758 23.922 5.555 1 82.06 187 ALA B CA 1
ATOM 3021 C C . ALA B 1 187 ? 13.688 22.969 6.738 1 82.06 187 ALA B C 1
ATOM 3023 O O . ALA B 1 187 ? 14.57 22.125 6.91 1 82.06 187 ALA B O 1
ATOM 3024 N N . TRP B 1 188 ? 12.68 23.078 7.512 1 78.75 188 TRP B N 1
ATOM 3025 C CA . TRP B 1 188 ? 12.633 22.141 8.625 1 78.75 188 TRP B CA 1
ATOM 3026 C C . TRP B 1 188 ? 12.227 20.75 8.148 1 78.75 188 TRP B C 1
ATOM 3028 O O . TRP B 1 188 ? 11.711 20.594 7.039 1 78.75 188 TRP B O 1
ATOM 3038 N N . TRP B 1 189 ? 12.711 19.734 9.047 1 82.69 189 TRP B N 1
ATOM 3039 C CA . TRP B 1 189 ? 12.125 18.406 8.945 1 82.69 189 TRP B CA 1
ATOM 3040 C C . TRP B 1 189 ? 11.422 18.016 10.242 1 82.69 189 TRP B C 1
ATOM 3042 O O . TRP B 1 189 ? 11.648 18.625 11.289 1 82.69 189 TRP B O 1
ATOM 3052 N N . TRP B 1 190 ? 10.641 17.016 10.172 1 88.94 190 TRP B N 1
ATOM 3053 C CA . TRP B 1 190 ? 9.984 16.375 11.312 1 88.94 190 TRP B CA 1
ATOM 3054 C C . TRP B 1 190 ? 11.016 15.719 12.227 1 88.94 190 TRP B C 1
ATOM 3056 O O . TRP B 1 190 ? 12.078 15.289 11.773 1 88.94 190 TRP B O 1
ATOM 3066 N N . GLN B 1 191 ? 10.688 15.812 13.477 1 93.94 191 GLN B N 1
ATOM 3067 C CA . GLN B 1 191 ? 11.344 14.852 14.352 1 93.94 191 GLN B CA 1
ATOM 3068 C C . GLN B 1 191 ? 10.742 13.453 14.188 1 93.94 191 GLN B C 1
ATOM 3070 O O . GLN B 1 191 ? 9.773 13.109 14.867 1 93.94 191 GLN B O 1
ATOM 3075 N N . SER B 1 192 ? 11.312 12.656 13.359 1 94.75 192 SER B N 1
ATOM 3076 C CA . SER B 1 192 ? 10.75 11.352 13.008 1 94.75 192 SER B CA 1
ATOM 3077 C C . SER B 1 192 ? 11.203 10.273 13.992 1 94.75 192 SER B C 1
ATOM 3079 O O . SER B 1 192 ? 10.453 9.352 14.297 1 94.75 192 SER B O 1
ATOM 3081 N N . ALA B 1 193 ? 12.453 10.375 14.5 1 96.31 193 ALA B N 1
ATOM 3082 C CA . ALA B 1 193 ? 13 9.422 15.469 1 96.31 193 ALA B CA 1
ATOM 3083 C C . ALA B 1 193 ? 12.406 9.648 16.859 1 96.31 193 ALA B C 1
ATOM 3085 O O . ALA B 1 193 ? 11.836 10.703 17.125 1 96.31 193 ALA B O 1
ATOM 3086 N N . PRO B 1 194 ? 12.531 8.711 17.75 1 96.88 194 PRO B N 1
ATOM 3087 C CA . PRO B 1 194 ? 11.992 8.852 19.094 1 96.88 194 PRO B CA 1
ATOM 3088 C C . PRO B 1 194 ? 12.445 10.133 19.781 1 96.88 194 PRO B C 1
ATOM 3090 O O . PRO B 1 194 ? 13.594 10.547 19.625 1 96.88 194 PRO B O 1
ATOM 3093 N N . LEU B 1 195 ? 11.547 10.688 20.594 1 95.81 195 LEU B N 1
ATOM 3094 C CA . LEU B 1 195 ? 11.797 11.984 21.219 1 95.81 195 LEU B CA 1
ATOM 3095 C C . LEU B 1 195 ? 13 11.914 22.141 1 95.81 195 LEU B C 1
ATOM 3097 O O . LEU B 1 195 ? 13.68 12.922 22.359 1 95.81 195 LEU B O 1
ATOM 3101 N N . VAL B 1 196 ? 13.289 10.766 22.672 1 96.12 196 VAL B N 1
ATOM 3102 C CA . VAL B 1 196 ? 14.43 10.609 23.562 1 96.12 196 VAL B CA 1
ATOM 3103 C C . VAL B 1 196 ? 15.719 10.914 22.812 1 96.12 196 VAL B C 1
ATOM 3105 O O . VAL B 1 196 ? 16.734 11.25 23.422 1 96.12 196 VAL B O 1
ATOM 3108 N N . GLU B 1 197 ? 15.625 10.875 21.484 1 95.31 197 GLU B N 1
ATOM 3109 C CA . GLU B 1 197 ? 16.797 11.141 20.641 1 95.31 197 GLU B CA 1
ATOM 3110 C C . GLU B 1 197 ? 16.812 12.586 20.172 1 95.31 197 GLU B C 1
ATOM 3112 O O . GLU B 1 197 ? 17.734 13 19.469 1 95.31 197 GLU B O 1
ATOM 3117 N N . TRP B 1 198 ? 15.805 13.273 20.5 1 95 198 TRP B N 1
ATOM 3118 C CA . TRP B 1 198 ? 15.711 14.664 20.078 1 95 198 TRP B CA 1
ATOM 3119 C C . TRP B 1 198 ? 16.719 15.531 20.828 1 95 198 TRP B C 1
ATOM 3121 O O . TRP B 1 198 ? 16.812 15.453 22.062 1 95 198 TRP B O 1
ATOM 3131 N N . ASP B 1 199 ? 17.406 16.406 20.125 1 93.19 199 ASP B N 1
ATOM 3132 C CA . ASP B 1 199 ? 18.469 17.203 20.75 1 93.19 199 ASP B CA 1
ATOM 3133 C C . ASP B 1 199 ? 17.969 18.609 21.062 1 93.19 199 ASP B C 1
ATOM 3135 O O . ASP B 1 199 ? 18.781 19.484 21.422 1 93.19 199 ASP B O 1
ATOM 3139 N N . GLY B 1 200 ? 16.719 18.891 20.797 1 92.88 200 GLY B N 1
ATOM 3140 C CA . GLY B 1 200 ? 16.156 20.172 21.188 1 92.88 200 GLY B CA 1
ATOM 3141 C C . GLY B 1 200 ? 16.016 21.141 20.016 1 92.88 200 GLY B C 1
ATOM 3142 O O . GLY B 1 200 ? 15.453 22.234 20.172 1 92.88 200 GLY B O 1
ATOM 3143 N N . LEU B 1 201 ? 16.484 20.688 18.797 1 90 201 LEU B N 1
ATOM 3144 C CA . LEU B 1 201 ? 16.422 21.562 17.641 1 90 201 LEU B CA 1
ATOM 3145 C C . LEU B 1 201 ? 15.688 20.891 16.484 1 90 201 LEU B C 1
ATOM 3147 O O . LEU B 1 201 ? 15.719 19.656 16.344 1 90 201 LEU B O 1
ATOM 3151 N N . PRO B 1 202 ? 15.039 21.75 15.711 1 87.19 202 PRO B N 1
ATOM 3152 C CA . PRO B 1 202 ? 14.445 21.156 14.508 1 87.19 202 PRO B CA 1
ATOM 3153 C C . PRO B 1 202 ? 15.484 20.562 13.562 1 87.19 202 PRO B C 1
ATOM 3155 O O . PRO B 1 202 ? 16.562 21.141 13.398 1 87.19 202 PRO B O 1
ATOM 3158 N N . ARG B 1 203 ? 15.102 19.422 13 1 84 203 ARG B N 1
ATOM 3159 C CA . ARG B 1 203 ? 15.93 18.891 11.922 1 84 203 ARG B CA 1
ATOM 3160 C C . ARG B 1 203 ? 15.836 19.781 10.68 1 84 203 ARG B C 1
ATOM 3162 O O . ARG B 1 203 ? 14.805 20.406 10.438 1 84 203 ARG B O 1
ATOM 3169 N N . ARG B 1 204 ? 16.922 19.75 9.945 1 85.38 204 ARG B N 1
ATOM 3170 C CA . ARG B 1 204 ? 16.938 20.594 8.766 1 85.38 204 ARG B CA 1
ATOM 3171 C C . ARG B 1 204 ? 17.172 19.766 7.5 1 85.38 204 ARG B C 1
ATOM 3173 O O . ARG B 1 204 ? 17.953 18.812 7.516 1 85.38 204 ARG B O 1
ATOM 3180 N N . ARG B 1 205 ? 16.391 20.125 6.543 1 82.75 205 ARG B N 1
ATOM 3181 C CA . ARG B 1 205 ? 16.594 19.469 5.254 1 82.75 205 ARG B CA 1
ATOM 3182 C C . ARG B 1 205 ? 17.484 20.312 4.34 1 82.75 205 ARG B C 1
ATOM 3184 O O . ARG B 1 205 ? 17.484 21.531 4.426 1 82.75 205 ARG B O 1
ATOM 3191 N N . ASP B 1 206 ? 18.25 19.578 3.58 1 76.38 206 ASP B N 1
ATOM 3192 C CA . ASP B 1 206 ? 19.094 20.234 2.58 1 76.38 206 ASP B CA 1
ATOM 3193 C C . ASP B 1 206 ? 18.453 20.156 1.194 1 76.38 206 ASP B C 1
ATOM 3195 O O . ASP B 1 206 ? 18.953 20.75 0.238 1 76.38 206 ASP B O 1
ATOM 3199 N N . VAL B 1 207 ? 17.422 19.422 1.09 1 67.88 207 VAL B N 1
ATOM 3200 C CA . VAL B 1 207 ? 16.719 19.281 -0.186 1 67.88 207 VAL B CA 1
ATOM 3201 C C . VAL B 1 207 ? 15.352 19.938 -0.099 1 67.88 207 VAL B C 1
ATOM 3203 O O . VAL B 1 207 ? 14.711 19.922 0.957 1 67.88 207 VAL B O 1
ATOM 3206 N N . LYS B 1 208 ? 15.078 20.562 -1.188 1 63.59 208 LYS B N 1
ATOM 3207 C CA . LYS B 1 208 ? 13.75 21.172 -1.262 1 63.59 208 LYS B CA 1
ATOM 3208 C C . LYS B 1 208 ? 12.656 20.109 -1.225 1 63.59 208 LYS B C 1
ATOM 3210 O O . LYS B 1 208 ? 12.797 19.047 -1.827 1 63.59 208 LYS B O 1
ATOM 3215 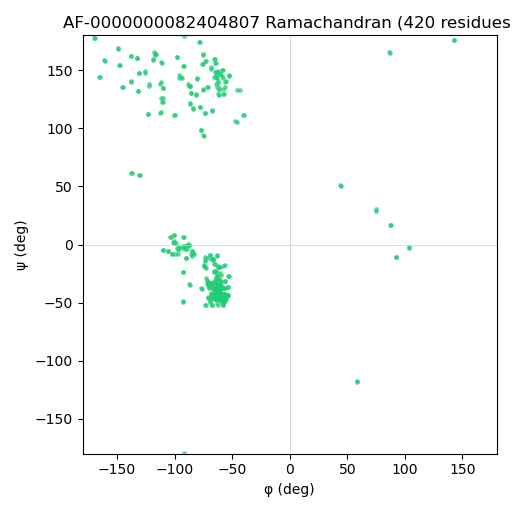N N . PRO B 1 209 ? 11.578 20.5 -0.391 1 59.88 209 PRO B N 1
ATOM 3216 C CA . PRO B 1 209 ? 10.469 19.547 -0.463 1 59.88 209 PRO B CA 1
ATOM 3217 C C . PRO B 1 209 ? 9.93 19.375 -1.881 1 59.88 209 PRO B C 1
ATOM 3219 O O . PRO B 1 209 ? 9.961 20.312 -2.678 1 59.88 209 PRO B O 1
ATOM 3222 N N . GLY B 1 210 ? 9.727 18.062 -2.27 1 54.09 210 GLY B N 1
ATOM 3223 C CA . GLY B 1 210 ? 9.25 17.797 -3.613 1 54.09 210 GLY B CA 1
ATOM 3224 C C . GLY B 1 210 ? 7.945 18.5 -3.938 1 54.09 210 GLY B C 1
ATOM 3225 O O . GLY B 1 210 ? 7.449 18.406 -5.062 1 54.09 210 GLY B O 1
ATOM 3226 N N . TRP B 1 211 ? 7.223 18.953 -2.975 1 48.75 211 TRP B N 1
ATOM 3227 C CA . TRP B 1 211 ? 5.918 19.547 -3.229 1 48.75 211 TRP B CA 1
ATOM 3228 C C . TRP B 1 211 ? 6.043 21.062 -3.453 1 48.75 211 TRP B C 1
ATOM 3230 O O . TRP B 1 211 ? 5.035 21.766 -3.539 1 48.75 211 TRP B O 1
ATOM 3240 N N . THR B 1 212 ? 7.164 21.516 -3.312 1 42.03 212 THR B N 1
ATOM 3241 C CA . THR B 1 212 ? 7.32 22.938 -3.611 1 42.03 212 THR B CA 1
ATOM 3242 C C . THR B 1 212 ? 7.629 23.156 -5.09 1 42.03 212 THR B C 1
ATOM 3244 O O . THR B 1 212 ? 8.211 22.281 -5.738 1 42.03 212 THR B O 1
#

Solvent-accessible surface area (backbone atoms only — not comparable to full-atom values): 22480 Å² total; per-residue (Å²): 127,83,76,70,77,50,30,39,43,65,42,25,39,52,34,39,55,44,52,55,72,60,66,74,58,60,69,84,45,72,45,45,68,27,51,25,82,93,46,86,49,26,19,43,56,35,44,38,46,41,28,28,52,36,40,35,50,32,37,26,53,45,59,47,23,86,53,91,70,79,69,70,47,85,66,76,95,70,54,51,61,53,32,54,49,31,31,43,30,30,25,30,39,33,22,41,41,36,62,64,43,54,91,47,55,18,39,43,99,64,30,58,18,28,42,39,26,50,24,20,53,48,29,48,47,38,48,53,42,45,48,37,23,27,55,22,58,73,47,88,75,68,71,62,48,69,54,31,38,20,21,36,54,51,29,40,60,82,58,68,74,83,77,51,58,35,52,56,48,55,34,10,48,71,58,73,41,90,45,90,96,48,72,52,52,89,44,53,36,47,39,22,35,58,69,91,74,56,84,80,63,80,39,72,48,92,63,78,59,85,84,106,128,83,76,71,77,50,30,40,42,66,42,24,39,52,36,38,56,44,52,54,73,60,67,75,58,60,69,84,46,71,45,43,68,27,50,26,82,89,46,87,49,26,19,43,56,34,44,38,45,41,26,28,52,36,41,34,50,31,37,27,52,45,60,48,21,87,54,92,71,79,68,72,47,85,65,77,96,70,55,51,61,54,32,55,49,32,31,44,32,30,24,30,40,34,23,41,41,36,62,65,43,54,90,46,55,19,39,45,98,63,31,58,19,29,42,40,25,49,24,19,52,47,30,48,46,38,47,52,40,46,47,36,23,27,54,22,58,72,46,88,76,67,72,61,49,68,53,31,38,19,21,37,55,52,29,40,59,81,57,68,73,82,77,50,58,33,53,54,48,52,34,10,48,71,59,71,40,88,46,90,95,50,72,51,52,88,44,53,36,46,39,21,34,58,71,90,71,56,85,82,64,79,38,72,48,92,62,76,57,87,84,107

Nearest PDB structures (foldseek):
  2f22-assembly1_A  TM=7.630E-01  e=2.824E-02  Halalkalibacterium halodurans
  3dka-assembly1_B  TM=6.389E-01  e=6.763E-02  Bacillus subtilis
  6iz2-assembly1_A  TM=6.374E-01  e=6.763E-02  Deinococcus radiodurans R1 = ATCC 13939 = DSM 20539
  3gor-assembly2_D  TM=7.012E-01  e=3.879E-01  Geobacillus stearothermophilus
  2qe9-assembly1_B  TM=6.236E-01  e=4.096E-01  Bacillus subtilis

Foldseek 3Di:
DPDDLFFALVLLLVLLVLLVQVLVDDQPDPLQQFFDPPFPHGLLVLLLVLLQVLQQLLVQLQVLAADRDDGPDDGDDDTSNVSSVSSNVSSNSSNVSLVVSPQGFGDDPLGTAHSRLSSLVSSLSRNQSSVRSCVSNVHDTDGDQSSLSNSCCAFVVLDDCVQDGSVQLSNQCCPNHDTPPRHHDQFFGTPRYGCVPPPNDTHGHPDGDPRD/DPDDLFFALVLLLVLLVLLVQVLVDDQPDPLQQFFDPPFPHGLQVLLLVLLQVLQQLLVQLQVLAADRDDGPDDGDDDTSNVSSVSSNVSSNSLNVSLVVSPQGFGDDPLGTAHSRLSSLVSSLSRNQSSVRSCVSNVHDTDGDQSSLSNSCCAFVVLDDCVQDGSSQLSNQCCPNHDTPPRHHDQFFGTPRYGCVPPPNDTGGHPDGDPRD

Organism: Rhodococcus erythropolis (NCBI:txid1833)

Radius of gyration: 22.8 Å; Cα contacts (8 Å, |Δi|>4): 812; chains: 2; bounding box: 40×71×54 Å

pLDDT: mean 94.06, std 10.06, range [32.84, 98.94]